Protein 6QO9 (pdb70)

Solvent-accessible surface area: 21757 Å² total; per-residue (Å²): 32,104,7,1,18,22,41,135,134,63,19,133,29,0,47,118,24,5,107,82,6,27,78,7,44,4,11,19,110,110,27,76,3,65,83,3,107,108,34,17,106,144,14,47,144,80,44,36,60,1,0,24,68,0,0,0,3,3,0,0,6,0,4,23,0,1,2,17,1,2,5,0,2,4,20,27,18,145,28,13,3,0,16,0,0,0,8,3,0,4,1,5,0,4,3,0,0,16,0,0,9,48,0,0,96,34,8,14,74,104,117,65,3,39,110,18,14,96,51,0,55,108,8,99,34,2,75,120,2,1,28,22,0,2,61,44,0,103,140,0,13,71,85,147,39,72,104,63,12,15,6,5,0,0,0,0,1,0,0,1,0,8,0,2,0,12,1,3,0,0,2,0,0,34,2,18,12,73,45,68,0,64,6,0,0,94,0,0,38,35,0,17,105,4,0,40,29,2,0,58,0,1,0,47,7,0,74,83,20,40,81,112,15,63,73,124,34,41,118,74,0,76,129,66,1,48,94,2,0,79,82,0,42,126,7,0,39,44,5,0,89,70,2,0,77,72,34,63,18,29,88,41,0,14,66,9,0,38,82,5,0,12,93,0,0,126,29,6,53,42,137,57,104,25,137,130,52,157,30,20,103,58,0,82,64,8,63,205,31,101,7,2,19,22,41,138,131,65,26,135,37,0,45,121,25,5,109,79,6,26,79,9,44,4,10,18,107,112,28,76,2,79,91,4,105,103,25,10,90,108,16,49,156,88,51,37,54,2,0,22,70,1,0,0,3,3,0,0,6,0,4,23,0,1,2,17,0,2,5,0,2,6,18,26,14,143,20,12,4,0,19,0,0,0,8,4,0,3,1,4,0,3,2,0,0,15,0,0,8,49,0,1,97,35,8,14,74,120,136,80,3,54,101,18,16,74,39,0,52,94,8,98,33,1,76,121,2,1,28,25,0,2,60,35,0,106,145,0,14,72,100,147,30,74,98,55,29,14,5,8,0,0,0,0,2,0,0,1,0,8,0,2,0,13,1,4,0,0,3,0,0,32,5,17,11,84,47,58,0,62,8,0,1,96,0,0,37,34,0,17,106,4,0,40,28,2,0,59,0,0,0,50,4,0,76,84,12,44,76,88,16,58,70,134,37,42,132,82,1,90,138,51,1,52,96,2,0,83,85,0,40,129,8,0,38,45,5,0,88,78,2,0,76,73,34,66,16,29,100,45,0,12,64,12,0,35,87,4,0,13,91,0,0,130,26,5,50,52,117,62,81,24,147,136,56,148,32,22,101,51,0,79,65,6,62,212

Radius of gyration: 24.81 Å; Cα contacts (8 Å, |Δi|>4): 841; chains: 2; bounding box: 60×46×74 Å

InterPro domains:
  IPR000358 Ribonucleotide reductase small subunit family [PF00268] (4-281)
  IPR000358 Ribonucleotide reductase small subunit family [PIRSF000355] (3-315)
  IPR000358 Ribonucleotide reductase small subunit family [PTHR23409] (14-312)
  IPR009078 Ferritin-like superfamily [SSF47240] (2-318)
  IPR012348 Ribonucleotide reductase-like [G3DSA:1.10.620.20] (1-290)
  IPR026494 Ribonucleoside-diphosphate reductase subunit beta [TIGR04171] (1-320)
  IPR030475 Ribonucleotide reductase small subunit, acitve site [PS00368] (92-108)
  IPR033909 Ribonucleotide reductase small subunit [cd01049] (4-290)

Organism: Bacillus anthracis (NCBI:txid1392)

Secondary structure (DSSP, 8-state):
-PPP-TTS-SSSSHHHHHHHHHHT---GGGS--GGGHHHHTTS-HHHHHHHHHHHHHHHHHHHHIIIIIHHHHHHT-S-HHHHHHHHHHHHHHHHHHHHHHHHHHHHS-HHHHHHHHHHHHH-HHHHHHHHHHHHHHHTT-SS---HHHHHHHHHHHHHIIIIITHHHHHHHHHHHTTTSSHHHHHHHHHHHHHHHHHHHHHHHHHHHHHHHS-HHHHHHHHHHHHHHHHHHHHHHHHHHHHHHGGGT-HHHHHHHHHHHHHHHHHHTT----S---PP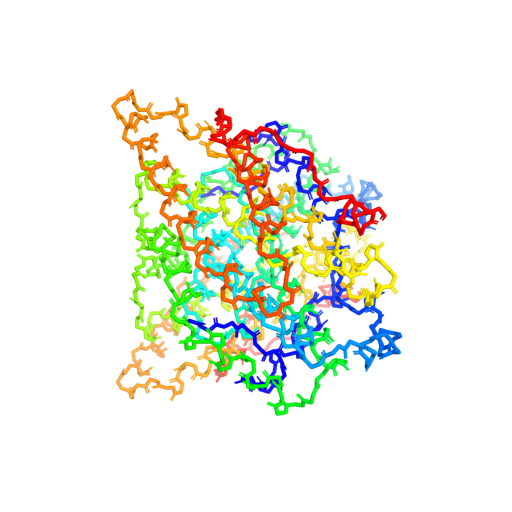PHHHHHHH-/-PPP-TTS-SSSSHHHHHHHHHHT---GGGS--GGGHHHHTTS-HHHHHHHHHHHHHHHHHHHHIIIIIHHHHHHH-S-HHHHHHHHHHHHHHHHHHHHHHHHHHHHS-HHHHHHHHHHHHH-HHHHHHHHHHHHHHHTT-SSS--HHHHHHHHHHHHHIIIIITHHHHHHHHHHHTTTSSHHHHHHHHHHHHHHHHHHHHHHHHHHHHHHHS-HHHHHHHHHHHHHHHHHHHHHHHHHHHHHHGGGT-HHHHHHHHHHHHHHHHHHTT----S---PPPHHHHHHH-

Sequence (576 aa):
MRAVNWNKKEDDFSLMFWKQNNIAQFWTEEEIAVVSSDKNTWVQLSKEEQIAYKRVLGGLTLLDTKQGGEGMPLVLVVHLENLQAKKSVLAFMGAMEEVHAKSYYSHIFTTLATEEEIDEIFDWVDTHPLLEKKAGIITSSYYRRLLKPEVTKKELYMAMVASVFLESYLFYSGFFYPLYLAGQGKLTASGEIIINLIIRDESSIHGVFVGILAQQIFAELSAEDQQQEVQKETQELLMELYEIEMAYTEEIYTTSIGLVEDVNRFVRYNANKGLMNLGLEPKFEEEEINPIVLNGLRMRAVNWNKKEDDFSLMFWKQNNIAQFWTEEEIAVVSSDKNTWVQLSKEEQIAYKRVLGGLTLLDTKQGGEGMPLVLVHLENLQAKSVLAFMGAMEEVHAKSYYSHIFTTLATEEEIDEIFDWVDTHPLLEKKKAGIITSSYYRRRLLKPEVTKKELYMAMVASVFLESYLFYSGFFYPLYLAGQGKLTASGEIIINLIIRDESSIHGVFVGILAQQIFAELSAEDQQEVQKKETQELLMELYEIEMAYTEEIYTTSIGLVEDVVNRFVRYNANKGLMNLGLEPKFEEEEINPIVLNGLR

CATH classification: 1.10.620.20

Structure (mmCIF, N/CA/C/O backbone):
data_6QO9
#
_entry.id   6QO9
#
_cell.length_a   57.529
_cell.length_b   61.231
_cell.length_c   95.836
_cell.angle_alpha   90.000
_cell.angle_beta   106.478
_cell.angle_gamma   90.000
#
_symmetry.space_group_name_H-M   'P 1 21 1'
#
loop_
_entity.id
_entity.type
_entity.pdbx_description
1 polymer 'Ribonucleoside-diphosphate reductase subunit beta'
2 non-polymer 'SULFATE ION'
3 non-polymer 2-[BIS-(2-HYDROXY-ETHYL)-AMINO]-2-HYDROXYMETHYL-PROPANE-1,3-DIOL
4 non-polymer 'MANGANESE (II) ION'
5 water water
#
loop_
_atom_site.group_PDB
_atom_site.id
_atom_site.type_symbol
_atom_site.label_atom_id
_atom_site.label_alt_id
_atom_site.label_comp_id
_atom_site.label_asym_id
_atom_site.label_entity_id
_atom_site.label_seq_id
_atom_site.pdbx_PDB_ins_code
_atom_site.Cartn_x
_atom_site.Cartn_y
_atom_site.Cartn_z
_atom_site.occupancy
_atom_site.B_iso_or_equiv
_atom_site.auth_seq_id
_atom_site.auth_comp_id
_atom_site.auth_asym_id
_atom_site.auth_atom_id
_atom_site.pdbx_PDB_model_num
ATOM 1 N N . MET A 1 1 ? 40.15500 -12.45800 134.80000 1.000 15.44922 1 MET A N 1
ATOM 2 C CA . MET A 1 1 ? 40.33700 -12.04900 133.38300 1.000 14.13854 1 MET A CA 1
ATOM 3 C C . MET A 1 1 ? 40.77200 -10.59300 133.37100 1.000 12.51729 1 MET A C 1
ATOM 4 O O . MET A 1 1 ? 40.26400 -9.78500 134.15200 1.000 13.49899 1 MET A O 1
ATOM 20 N N . ARG A 1 2 ? 41.74300 -10.26700 132.52000 1.000 13.20421 2 ARG A N 1
ATOM 21 C CA . ARG A 1 2 ? 42.39900 -8.96600 132.55900 1.000 13.65427 2 ARG A CA 1
ATOM 22 C C . ARG A 1 2 ? 41.65800 -7.91200 131.75200 1.000 12.60414 2 ARG A C 1
ATOM 23 O O . ARG A 1 2 ? 41.21000 -8.16700 130.63100 1.000 13.16210 2 ARG A O 1
ATOM 44 N N . ALA A 1 3 ? 41.57400 -6.71300 132.31400 1.000 11.79089 3 ALA A N 1
ATOM 45 C CA . ALA A 1 3 ? 41.15700 -5.50200 131.62000 1.000 10.76971 3 ALA A CA 1
ATOM 46 C C . ALA A 1 3 ? 42.38500 -4.70900 131.18400 1.000 11.26714 3 ALA A C 1
ATOM 47 O O . ALA A 1 3 ? 43.42300 -4.74500 131.84200 1.000 12.62520 3 ALA A O 1
ATOM 54 N N . VAL A 1 4 ? 42.26000 -3.96600 130.08200 1.000 9.98278 4 VAL A N 1
ATOM 55 C CA . VAL A 1 4 ? 43.38500 -3.15000 129.63000 1.000 9.94593 4 VAL A CA 1
ATOM 56 C C . VAL A 1 4 ? 43.62500 -2.03000 130.63500 1.000 9.89856 4 VAL A C 1
ATOM 57 O O . VAL A 1 4 ? 42.68900 -1.33700 131.06100 1.000 10.33282 4 VAL A O 1
ATOM 70 N N . ASN A 1 5 ? 44.90400 -1.83200 130.99800 1.000 11.64613 5 ASN A N 1
ATOM 71 C CA . ASN A 1 5 ? 45.31600 -0.90400 132.04700 1.000 12.59362 5 ASN A CA 1
ATOM 72 C C . ASN A 1 5 ? 46.42300 -0.03600 131.47100 1.000 11.62508 5 ASN A C 1
ATOM 73 O O . ASN A 1 5 ? 47.59100 -0.43100 131.47700 1.000 12.77785 5 ASN A O 1
ATOM 84 N N . TRP A 1 6 ? 46.07600 1.15400 131.01000 1.000 12.17778 6 TRP A N 1
ATOM 85 C CA . TRP A 1 6 ? 47.07000 1.99700 130.36200 1.000 13.21474 6 TRP A CA 1
ATOM 86 C C . TRP A 1 6 ? 48.02700 2.64800 131.36100 1.000 15.10971 6 TRP A C 1
ATOM 87 O O . TRP A 1 6 ? 49.03200 3.23800 130.96500 1.000 17.25207 6 TRP A O 1
ATOM 108 N N . ASN A 1 7 ? 47.75400 2.52500 132.66000 1.000 15.82032 7 ASN A N 1
ATOM 109 C CA . ASN A 1 7 ? 48.66800 2.99600 133.70200 1.000 16.73885 7 ASN A CA 1
ATOM 110 C C . ASN A 1 7 ? 49.90700 2.12700 133.85000 1.000 18.89437 7 ASN A C 1
ATOM 111 O O . ASN A 1 7 ? 50.85200 2.54100 134.53900 1.000 19.22862 7 ASN A O 1
ATOM 122 N N . LYS A 1 8 ? 49.92700 0.94100 133.25300 1.000 18.47064 8 LYS A N 1
ATOM 123 C CA . LYS A 1 8 ? 51.06500 0.02900 133.34300 1.000 19.41285 8 LYS A CA 1
ATOM 124 C C . LYS A 1 8 ? 51.39400 -0.39000 131.92000 1.000 17.99163 8 LYS A C 1
ATOM 125 O O . LYS A 1 8 ? 50.64800 -1.15600 131.29900 1.000 17.06257 8 LYS A O 1
ATOM 144 N N . LYS A 1 9 ? 52.46200 0.17300 131.37900 1.000 19.15756 9 LYS A N 1
ATOM 145 C CA . LYS A 1 9 ? 52.75500 -0.07000 129.96700 1.000 19.41549 9 LYS A CA 1
ATOM 146 C C . LYS A 1 9 ? 53.04800 -1.54500 129.71200 1.000 17.19943 9 LYS A C 1
ATOM 147 O O . LYS A 1 9 ? 53.78600 -2.18200 130.46000 1.000 18.66013 9 LYS A O 1
ATOM 166 N N . GLU A 1 10 ? 52.49700 -2.09000 128.61700 1.000 15.45975 10 GLU A N 1
ATOM 167 C CA . GLU A 1 10 ? 52.79400 -3.46500 128.20000 1.000 15.77821 10 GLU A CA 1
ATOM 168 C C . GLU A 1 10 ? 53.93500 -3.54300 127.20800 1.000 16.33617 10 GLU A C 1
ATOM 169 O O . GLU A 1 10 ? 54.44400 -4.64200 126.97700 1.000 19.36285 10 GLU A O 1
ATOM 181 N N . ASP A 1 11 ? 54.34600 -2.40800 126.65300 1.000 15.74662 11 ASP A N 1
ATOM 182 C CA . ASP A 1 11 ? 55.45200 -2.29900 125.70000 1.000 16.78096 11 ASP A CA 1
ATOM 183 C C . ASP A 1 11 ? 55.78900 -0.81400 125.59400 1.000 19.01807 11 ASP A C 1
ATOM 184 O O . ASP A 1 11 ? 55.09800 0.03300 126.16800 1.000 21.03673 11 ASP A O 1
ATOM 193 N N . ASP A 1 12 ? 56.82700 -0.49000 124.81900 1.000 19.95502 12 ASP A N 1
ATOM 194 C CA . ASP A 1 12 ? 57.29700 0.88800 124.72400 1.000 20.89461 12 ASP A CA 1
ATOM 195 C C . ASP A 1 12 ? 56.76200 1.66600 123.51800 1.000 20.33665 12 ASP A C 1
ATOM 196 O O . ASP A 1 12 ? 57.23900 2.77800 123.25900 1.000 24.01341 12 ASP A O 1
ATOM 205 N N . PHE A 1 13 ? 55.82000 1.12600 122.76400 1.000 18.04164 13 PHE A N 1
ATOM 206 C CA . PHE A 1 13 ? 55.40000 1.78400 121.53100 1.000 17.67054 13 PHE A CA 1
ATOM 207 C C . PHE A 1 13 ? 53.89300 1.87000 121.33000 1.000 14.47542 13 PHE A C 1
ATOM 208 O O . PHE A 1 13 ? 53.44900 2.75000 120.57800 1.000 14.94653 13 PHE A O 1
ATOM 225 N N . SER A 1 14 ? 53.07800 1.02800 121.99100 1.000 14.54911 14 SER A N 1
ATOM 226 C CA . SER A 1 14 ? 51.64900 1.03100 121.68500 1.000 14.35962 14 SER A CA 1
ATOM 227 C C . SER A 1 14 ? 51.00900 2.37700 121.97400 1.000 12.07250 14 SER A C 1
ATOM 228 O O . SER A 1 14 ? 50.10800 2.80800 121.24900 1.000 13.35423 14 SER A O 1
ATOM 236 N N . LEU A 1 15 ? 51.41300 3.04600 123.04900 1.000 12.07513 15 LEU A N 1
ATOM 237 C CA . LEU A 1 15 ? 50.79800 4.33200 123.34600 1.000 13.05420 15 LEU A CA 1
ATOM 238 C C . LEU A 1 15 ? 51.07600 5.34400 122.23900 1.000 12.93313 15 LEU A C 1
ATOM 239 O O . LEU A 1 15 ? 50.16900 6.08900 121.82100 1.000 13.70164 15 LEU A O 1
ATOM 255 N N . MET A 1 16 ? 52.30800 5.37500 121.72300 1.000 13.84640 16 MET A N 1
ATOM 256 C CA . MET A 1 16 ? 52.59200 6.34200 120.67100 1.000 16.14667 16 MET A CA 1
ATOM 257 C C . MET A 1 16 ? 51.80300 6.03300 119.40600 1.000 14.80177 16 MET A C 1
ATOM 258 O O . MET A 1 16 ? 51.31400 6.95400 118.74200 1.000 15.69662 16 MET A O 1
ATOM 272 N N . PHE A 1 17 ? 51.65500 4.75200 119.06100 1.000 14.04379 17 PHE A N 1
ATOM 273 C CA . PHE A 1 17 ? 50.86100 4.40100 117.87800 1.000 13.17000 17 PHE A CA 1
ATOM 274 C C . PHE A 1 17 ? 49.37000 4.64900 118.10200 1.000 12.70679 17 PHE A C 1
ATOM 275 O O . PHE A 1 17 ? 48.67300 5.10700 117.19300 1.000 13.65953 17 PHE A O 1
ATOM 292 N N . TRP A 1 18 ? 48.86400 4.37900 119.30800 1.000 10.90394 18 TRP A N 1
ATOM 293 C CA . TRP A 1 18 ? 47.48000 4.70300 119.62700 1.000 10.83288 18 TRP A CA 1
ATOM 294 C C . TRP A 1 18 ? 47.23100 6.18700 119.40000 1.000 11.59350 18 TRP A C 1
ATOM 295 O O . TRP A 1 18 ? 46.28600 6.57200 118.71300 1.000 13.38845 18 TRP A O 1
ATOM 316 N N . LYS A 1 19 ? 48.09600 7.04200 119.95300 1.000 12.40412 19 LYS A N 1
ATOM 317 C CA . LYS A 1 19 ? 47.89500 8.47200 119.80300 1.000 14.40962 19 LYS A CA 1
ATOM 318 C C . LYS A 1 19 ? 47.99600 8.90200 118.34900 1.000 14.87284 19 LYS A C 1
ATOM 319 O O . LYS A 1 19 ? 47.25400 9.78200 117.91400 1.000 15.80979 19 LYS A O 1
ATOM 338 N N . GLN A 1 20 ? 48.92800 8.31000 117.59100 1.000 14.98864 20 GLN A N 1
ATOM 339 C CA . GLN A 1 20 ? 49.12000 8.73200 116.20800 1.000 15.72031 20 GLN A CA 1
ATOM 340 C C . GLN A 1 20 ? 47.95200 8.30400 115.33000 1.000 15.92296 20 GLN A C 1
ATOM 341 O O . GLN A 1 20 ? 47.54500 9.05600 114.44300 1.000 16.81781 20 GLN A O 1
ATOM 355 N N A ASN A 1 21 ? 47.40900 7.09100 115.54900 0.620 15.05970 21 ASN A N 1
ATOM 356 N N B ASN A 1 21 ? 47.37700 7.13000 115.57400 0.380 15.94928 21 ASN A N 1
ATOM 357 C CA A ASN A 1 21 ? 46.19800 6.67800 114.83500 0.620 16.09140 21 ASN A CA 1
ATOM 358 C CA B ASN A 1 21 ? 46.25700 6.71400 114.74000 0.380 16.92308 21 ASN A CA 1
ATOM 359 C C A ASN A 1 21 ? 45.17600 7.77400 114.93600 0.620 15.54134 21 ASN A C 1
ATOM 360 C C B ASN A 1 21 ? 45.03100 7.59900 114.97500 0.380 16.38354 21 ASN A C 1
ATOM 361 O O A ASN A 1 21 ? 44.61100 8.22800 113.93200 0.620 15.68346 21 ASN A O 1
ATOM 362 O O B ASN A 1 21 ? 44.24400 7.82700 114.04500 0.380 16.23616 21 ASN A O 1
ATOM 383 N N . ILE A 1 22 ? 44.87800 8.14700 116.18400 1.000 17.37314 22 ILE A N 1
ATOM 384 C CA . ILE A 1 22 ? 43.82000 9.10600 116.44800 1.000 19.18914 22 ILE A CA 1
ATOM 385 C C . ILE A 1 22 ? 44.16800 10.46500 115.89300 1.000 19.76553 22 ILE A C 1
ATOM 386 O O . ILE A 1 22 ? 43.32600 11.14200 115.29900 1.000 21.80788 22 ILE A O 1
ATOM 403 N N . ALA A 1 23 ? 45.40600 10.89300 116.06700 1.000 18.36799 23 ALA A N 1
ATOM 404 C CA . ALA A 1 23 ? 45.78200 12.17500 115.49400 1.000 20.26032 23 ALA A CA 1
ATOM 405 C C . ALA A 1 23 ? 45.53700 12.22000 113.99400 1.000 20.32349 23 ALA A C 1
ATOM 406 O O . ALA A 1 23 ? 45.24300 13.29400 113.45300 1.000 23.41860 23 ALA A O 1
ATOM 413 N N . GLN A 1 24 ? 45.68400 11.08400 113.29900 1.000 19.85238 24 GLN A N 1
ATOM 414 C CA . GLN A 1 24 ? 45.50300 10.98800 111.85500 1.000 19.43654 24 GLN A CA 1
ATOM 415 C C . GLN A 1 24 ? 44.05900 10.73800 111.44100 1.000 19.02860 24 GLN A C 1
ATOM 416 O O . GLN A 1 24 ? 43.81400 10.56800 110.24200 1.000 20.01029 24 GLN A O 1
ATOM 430 N N . PHE A 1 25 ? 43.11100 10.66800 112.39300 1.000 17.43367 25 PHE A N 1
ATOM 431 C CA . PHE A 1 25 ? 41.73700 10.30300 112.07100 1.000 17.12047 25 PHE A CA 1
ATOM 432 C C . PHE A 1 25 ? 41.15400 11.25800 111.03900 1.000 16.71516 25 PHE A C 1
ATOM 433 O O . PHE A 1 25 ? 41.38100 12.47000 111.08200 1.000 19.58919 25 PHE A O 1
ATOM 450 N N . TRP A 1 26 ? 40.40600 10.68700 110.10200 1.000 15.47554 26 TRP A N 1
ATOM 451 C CA . TRP A 1 26 ? 39.71700 11.40700 109.04500 1.000 14.22539 26 TRP A CA 1
ATOM 452 C C . TRP A 1 26 ? 38.57000 10.52900 108.54800 1.000 16.19405 26 TRP A C 1
ATOM 453 O O . TRP A 1 26 ? 38.52800 9.32500 108.80900 1.000 16.07561 26 TRP A O 1
ATOM 474 N N . THR A 1 27 ? 37.67600 11.13600 107.76900 1.000 19.46286 27 THR A N 1
ATOM 475 C CA . THR A 1 27 ? 36.62200 10.40500 107.06800 1.000 22.27636 27 THR A CA 1
ATOM 476 C C . THR A 1 27 ? 36.39200 11.08500 105.72100 1.000 21.99474 27 THR A C 1
ATOM 477 O O . THR A 1 27 ? 36.81600 12.21900 105.51300 1.000 22.06317 27 THR A O 1
ATOM 488 N N . GLU A 1 28 ? 35.68400 10.39600 104.81100 1.000 23.71074 28 GLU A N 1
ATOM 489 C CA . GLU A 1 28 ? 35.58500 10.88500 103.42400 1.000 24.70033 28 GLU A CA 1
ATOM 490 C C . GLU A 1 28 ? 34.82100 12.19300 103.27600 1.000 28.76661 28 GLU A C 1
ATOM 491 O O . GLU A 1 28 ? 35.01700 12.89500 102.27800 1.000 27.85334 28 GLU A O 1
ATOM 503 N N . GLU A 1 29 ? 33.92700 12.52700 104.20100 1.000 31.93014 29 GLU A N 1
ATOM 504 C CA . GLU A 1 29 ? 33.18900 13.77700 104.05100 1.000 35.47004 29 GLU A CA 1
ATOM 505 C C . GLU A 1 29 ? 34.10300 14.99200 104.09400 1.000 34.41992 29 GLU A C 1
ATOM 506 O O . GLU A 1 29 ? 33.67800 16.08900 103.70200 1.000 34.83049 29 GLU A O 1
ATOM 518 N N . GLU A 1 30 ? 35.35100 14.81300 104.51700 1.000 32.18807 30 GLU A N 1
ATOM 519 C CA . GLU A 1 30 ? 36.28000 15.92300 104.64000 1.000 31.15900 30 GLU A CA 1
ATOM 520 C C . GLU A 1 30 ? 36.85200 16.37100 103.30000 1.000 30.10624 30 GLU A C 1
ATOM 521 O O . GLU A 1 30 ? 37.29300 17.52100 103.18900 1.000 31.84329 30 GLU A O 1
ATOM 533 N N . ILE A 1 31 ? 36.84200 15.52000 102.27400 1.000 27.60857 31 ILE A N 1
ATOM 534 C CA . ILE A 1 31 ? 37.42200 15.86200 100.97400 1.000 25.96627 31 ILE A CA 1
ATOM 535 C C . ILE A 1 31 ? 36.37700 15.64000 99.89000 1.000 23.58704 31 ILE A C 1
ATOM 536 O O . ILE A 1 31 ? 36.10400 14.49900 99.50300 1.000 24.46872 31 ILE A O 1
ATOM 552 N N . ALA A 1 32 ? 35.80800 16.72500 99.38000 1.000 23.42386 32 ALA A N 1
ATOM 553 C CA . ALA A 1 32 ? 34.94000 16.63400 98.22000 1.000 24.05025 32 ALA A CA 1
ATOM 554 C C . ALA A 1 32 ? 35.76900 16.38000 96.98000 1.000 23.02645 32 ALA A C 1
ATOM 555 O O . ALA A 1 32 ? 36.85100 16.95200 96.79900 1.000 24.36608 32 ALA A O 1
ATOM 562 N N A VAL A 1 33 ? 35.22100 15.54400 96.10700 0.390 21.72892 33 VAL A N 1
ATOM 563 N N B VAL A 1 33 ? 35.26100 15.53100 96.09300 0.610 21.39204 33 VAL A N 1
ATOM 564 C CA A VAL A 1 33 ? 35.91800 15.07900 94.91500 0.390 21.13411 33 VAL A CA 1
ATOM 565 C CA B VAL A 1 33 ? 36.03100 15.19700 94.90200 0.610 20.68932 33 VAL A CA 1
ATOM 566 C C A VAL A 1 33 ? 35.39900 15.72200 93.63700 0.390 20.64458 33 VAL A C 1
ATOM 567 C C B VAL A 1 33 ? 35.35400 15.63700 93.60400 0.610 19.84712 33 VAL A C 1
ATOM 568 O O A VAL A 1 33 ? 36.08400 15.64500 92.60200 0.390 20.54720 33 VAL A O 1
ATOM 569 O O B VAL A 1 33 ? 35.85100 15.31900 92.52400 0.610 19.61025 33 VAL A O 1
ATOM 594 N N . SER A 1 34 ? 34.23600 16.37400 93.67900 1.000 22.15266 34 SER A N 1
ATOM 595 C CA . SER A 1 34 ? 33.55900 16.81900 92.45700 1.000 24.04236 34 SER A CA 1
ATOM 596 C C . SER A 1 34 ? 34.47700 17.61500 91.53100 1.000 23.49492 34 SER A C 1
ATOM 597 O O . SER A 1 34 ? 34.33000 17.54300 90.30600 1.000 25.64781 34 SER A O 1
ATOM 606 N N . SER A 1 35 ? 35.43400 18.36600 92.08100 1.000 23.30543 35 SER A N 1
ATOM 607 C CA . SER A 1 35 ? 36.32300 19.16700 91.23800 1.000 22.63166 35 SER A CA 1
ATOM 608 C C . SER A 1 35 ? 37.27200 18.31900 90.40300 1.000 21.42362 35 SER A C 1
ATOM 609 O O . SER A 1 35 ? 37.87000 18.85500 89.47200 1.000 23.84496 35 SER A O 1
ATOM 617 N N . ASP A 1 36 ? 37.41300 17.02800 90.69600 1.000 18.61802 36 ASP A N 1
ATOM 618 C CA . ASP A 1 36 ? 38.20600 16.15700 89.83600 1.000 17.23628 36 ASP A CA 1
ATOM 619 C C . ASP A 1 36 ? 37.53800 15.87600 88.50000 1.000 17.27839 36 ASP A C 1
ATOM 620 O O . ASP A 1 36 ? 38.20800 15.34200 87.61100 1.000 16.54146 36 ASP A O 1
ATOM 629 N N . LYS A 1 37 ? 36.25000 16.18400 88.33600 1.000 18.02848 37 LYS A N 1
ATOM 630 C CA . LYS A 1 37 ? 35.56700 15.81700 87.09400 1.000 18.34430 37 LYS A CA 1
ATOM 631 C C . LYS A 1 37 ? 36.21000 16.47500 85.87600 1.000 18.02321 37 LYS A C 1
ATOM 632 O O . LYS A 1 37 ? 36.29200 15.86300 84.80500 1.000 18.93648 37 LYS A O 1
ATOM 651 N N . ASN A 1 38 ? 36.69300 17.70700 86.03100 1.000 20.26296 38 ASN A N 1
ATOM 652 C CA . ASN A 1 38 ? 37.27800 18.44700 84.91800 1.000 21.91579 38 ASN A CA 1
ATOM 653 C C . ASN A 1 38 ? 38.47000 17.71500 84.32000 1.000 19.48918 38 ASN A C 1
ATOM 654 O O . ASN A 1 38 ? 38.61700 17.66900 83.09700 1.000 21.02357 38 ASN A O 1
ATOM 665 N N . THR A 1 39 ? 39.32400 17.11200 85.15100 1.000 16.45987 39 THR A N 1
ATOM 666 C CA . THR A 1 39 ? 40.46500 16.35600 84.63800 1.000 15.56239 39 THR A CA 1
ATOM 667 C C . THR A 1 39 ? 40.10600 14.90400 84.33600 1.000 14.79914 39 THR A C 1
ATOM 668 O O . THR A 1 39 ? 40.68700 14.29100 83.43000 1.000 15.70978 39 THR A O 1
ATOM 679 N N . TRP A 1 40 ? 39.13600 14.33500 85.05100 1.000 15.01233 40 TRP A N 1
ATOM 680 C CA . TRP A 1 40 ? 38.67500 12.98400 84.72700 1.000 14.59649 40 TRP A CA 1
ATOM 681 C C . TRP A 1 40 ? 38.25800 12.85100 83.26900 1.000 13.67796 40 TRP A C 1
ATOM 682 O O . TRP A 1 40 ? 38.60600 11.87300 82.59600 1.000 14.19381 40 TRP A O 1
ATOM 703 N N . VAL A 1 41 ? 37.43700 13.78700 82.79100 1.000 15.20972 41 VAL A N 1
ATOM 704 C CA . VAL A 1 41 ? 36.89700 13.66400 81.44600 1.000 15.99402 41 VAL A CA 1
ATOM 705 C C . VAL A 1 41 ? 37.97100 13.86700 80.39000 1.000 15.04391 41 VAL A C 1
ATOM 706 O O . VAL A 1 41 ? 37.75700 13.49400 79.22500 1.000 17.74160 41 VAL A O 1
ATOM 719 N N . GLN A 1 42 ? 39.11200 14.44800 80.76500 1.000 15.57029 42 GLN A N 1
ATOM 720 C CA . GLN A 1 42 ? 40.22300 14.63500 79.84500 1.000 16.23879 42 GLN A CA 1
ATOM 721 C C . GLN A 1 42 ? 41.08900 13.39400 79.71700 1.000 16.10193 42 GLN A C 1
ATOM 722 O O . GLN A 1 42 ? 41.89400 13.30900 78.78300 1.000 16.70463 42 GLN A O 1
ATOM 736 N N . LEU A 1 43 ? 40.94700 12.42900 80.61800 1.000 14.29382 43 LEU A N 1
ATOM 737 C CA . LEU A 1 43 ? 41.65200 11.16700 80.48100 1.000 13.73849 43 LEU A CA 1
ATOM 738 C C . LEU A 1 43 ? 41.11500 10.39400 79.28700 1.000 15.36500 43 LEU A C 1
ATOM 739 O O . LEU A 1 43 ? 39.94400 10.50600 78.92200 1.000 16.24405 43 LEU A O 1
ATOM 755 N N . SER A 1 44 ? 41.97300 9.56700 78.70000 1.000 14.37804 44 SER A N 1
ATOM 756 C CA . SER A 1 44 ? 41.48500 8.67800 77.67100 1.000 14.57017 44 SER A CA 1
ATOM 757 C C . SER A 1 44 ? 40.61100 7.59800 78.29700 1.000 12.17514 44 SER A C 1
ATOM 758 O O . SER A 1 44 ? 40.63300 7.32000 79.51200 1.000 13.83587 44 SER A O 1
ATOM 766 N N . LYS A 1 45 ? 39.89500 6.89900 77.43200 1.000 14.53859 45 LYS A N 1
ATOM 767 C CA . LYS A 1 45 ? 39.11900 5.75700 77.88400 1.000 15.23077 45 LYS A CA 1
ATOM 768 C C . LYS A 1 45 ? 40.00800 4.72500 78.58600 1.000 14.77282 45 LYS A C 1
ATOM 769 O O . LYS A 1 45 ? 39.63000 4.16300 79.62800 1.000 14.93074 45 LYS A O 1
ATOM 788 N N . GLU A 1 46 ? 41.18300 4.45900 78.02300 1.000 13.72270 46 GLU A N 1
ATOM 789 C CA . GLU A 1 46 ? 42.10100 3.48300 78.61500 1.000 13.15684 46 GLU A CA 1
ATOM 790 C C . GLU A 1 46 ? 42.60500 3.92400 79.99100 1.000 12.29621 46 GLU A C 1
ATOM 791 O O . GLU A 1 46 ? 42.75200 3.09600 80.90500 1.000 12.03829 46 GLU A O 1
ATOM 803 N N . GLU A 1 47 ? 42.92700 5.20700 80.13800 1.000 11.70667 47 GLU A N 1
ATOM 804 C CA . GLU A 1 47 ? 43.33600 5.74000 81.43200 1.000 12.74363 47 GLU A CA 1
ATOM 805 C C . GLU A 1 47 ? 42.23200 5.61800 82.47000 1.000 12.00670 47 GLU A C 1
ATOM 806 O O . GLU A 1 47 ? 42.48500 5.22000 83.61700 1.000 11.90406 47 GLU A O 1
ATOM 818 N N . GLN A 1 48 ? 40.99000 5.91100 82.07800 1.000 12.96998 48 GLN A N 1
ATOM 819 C CA . GLN A 1 48 ? 39.87500 5.84300 83.02000 1.000 13.19895 48 GLN A CA 1
ATOM 820 C C . GLN A 1 48 ? 39.64900 4.41700 83.49400 1.000 13.47004 48 GLN A C 1
ATOM 821 O O . GLN A 1 48 ? 39.39500 4.17300 84.68900 1.000 13.04104 48 GLN A O 1
ATOM 835 N N . ILE A 1 49 ? 39.73900 3.46000 82.57400 1.000 13.01735 49 ILE A N 1
ATOM 836 C CA . ILE A 1 49 ? 39.53000 2.06100 82.94000 1.000 12.62783 49 ILE A CA 1
ATOM 837 C C . ILE A 1 49 ? 40.59400 1.58900 83.91300 1.000 12.90418 49 ILE A C 1
ATOM 838 O O . ILE A 1 49 ? 40.29200 0.91500 84.91000 1.000 13.13579 49 ILE A O 1
ATOM 854 N N . ALA A 1 50 ? 41.84300 1.94500 83.65800 1.000 12.55414 50 ALA A N 1
ATOM 855 C CA . ALA A 1 50 ? 42.92300 1.55900 84.56400 1.000 11.77246 50 ALA A CA 1
ATOM 856 C C . ALA A 1 50 ? 42.68100 2.12600 85.95100 1.000 11.23819 50 ALA A C 1
ATOM 857 O O . ALA A 1 50 ? 42.86900 1.42700 86.94500 1.000 11.71719 50 ALA A O 1
ATOM 864 N N . TYR A 1 51 ? 42.26400 3.39000 86.03000 1.000 11.17239 51 TYR A N 1
ATOM 865 C CA . TYR A 1 51 ? 42.03100 4.03100 87.32300 1.000 10.88025 51 TYR A CA 1
ATOM 866 C C . TYR A 1 51 ? 40.93500 3.32500 88.10900 1.000 10.91183 51 TYR A C 1
ATOM 867 O O . TYR A 1 51 ? 41.08500 3.05000 89.30300 1.000 12.27779 51 TYR A O 1
ATOM 885 N N . LYS A 1 52 ? 39.81600 3.04900 87.45400 1.000 11.90406 52 LYS A N 1
ATOM 886 C CA . LYS A 1 52 ? 38.72000 2.37200 88.12500 1.000 11.39084 52 LYS A CA 1
ATOM 887 C C . LYS A 1 52 ? 39.12400 0.97700 88.56700 1.000 12.82785 52 LYS A C 1
ATOM 888 O O . LYS A 1 52 ? 38.78100 0.54200 89.67100 1.000 12.25410 52 LYS A O 1
ATOM 907 N N . ARG A 1 53 ? 39.85400 0.25400 87.72700 1.000 12.45149 53 ARG A N 1
ATOM 908 C CA . ARG A 1 53 ? 40.27600 -1.08800 88.10800 1.000 13.50688 53 ARG A CA 1
ATOM 909 C C . ARG A 1 53 ? 41.19900 -1.06800 89.31600 1.000 11.11975 53 ARG A C 1
ATOM 910 O O . ARG A 1 53 ? 41.02200 -1.87600 90.23800 1.000 12.21725 53 ARG A O 1
ATOM 931 N N . VAL A 1 54 ? 42.20400 -0.17700 89.33700 1.000 12.30411 54 VAL A N 1
ATOM 932 C CA . VAL A 1 54 ? 43.09400 -0.18700 90.50000 1.000 12.20673 54 VAL A CA 1
ATOM 933 C C . VAL A 1 54 ? 42.35900 0.22100 91.76500 1.000 11.91985 54 VAL A C 1
ATOM 934 O O . VAL A 1 54 ? 42.63100 -0.32900 92.83200 1.000 11.81721 54 VAL A O 1
ATOM 947 N N . LEU A 1 55 ? 41.41600 1.16200 91.67600 1.000 11.76983 55 LEU A N 1
ATOM 948 C CA . LEU A 1 55 ? 40.59900 1.49700 92.85000 1.000 13.20158 55 LEU A CA 1
ATOM 949 C C . LEU A 1 55 ? 39.81800 0.29100 93.33100 1.000 11.84879 55 LEU A C 1
ATOM 950 O O . LEU A 1 55 ? 39.64800 0.08200 94.54100 1.000 11.71193 55 LEU A O 1
ATOM 966 N N . GLY A 1 56 ? 39.28500 -0.49800 92.39900 1.000 11.37768 56 GLY A N 1
ATOM 967 C CA . GLY A 1 56 ? 38.58500 -1.71400 92.80000 1.000 11.35136 56 GLY A CA 1
ATOM 968 C C . GLY A 1 56 ? 39.48300 -2.66100 93.57300 1.000 9.85381 56 GLY A C 1
ATOM 969 O O . GLY A 1 56 ? 39.09500 -3.22600 94.60300 1.000 10.29334 56 GLY A O 1
ATOM 973 N N . GLY A 1 57 ? 40.69700 -2.88600 93.05100 1.000 9.65116 57 GLY A N 1
ATOM 974 C CA . GLY A 1 57 ? 41.64800 -3.72400 93.75800 1.000 10.74603 57 GLY A CA 1
ATOM 975 C C . GLY A 1 57 ? 42.00200 -3.21000 95.14700 1.000 10.14332 57 GLY A C 1
ATOM 976 O O . GLY A 1 57 ? 42.15300 -3.99400 96.09900 1.000 11.20924 57 GLY A O 1
ATOM 980 N N . LEU A 1 58 ? 42.20700 -1.90100 95.26800 1.000 9.10372 58 LEU A N 1
ATOM 981 C CA . LEU A 1 58 ? 42.50100 -1.31500 96.57000 1.000 10.08542 58 LEU A CA 1
ATOM 982 C C . LEU A 1 58 ? 41.34900 -1.55300 97.53000 1.000 9.83539 58 LEU A C 1
ATOM 983 O O . LEU A 1 58 ? 41.56500 -1.88700 98.70700 1.000 9.57483 58 LEU A O 1
ATOM 999 N N . THR A 1 59 ? 40.11500 -1.38300 97.04300 1.000 9.55641 59 THR A N 1
ATOM 1000 C CA . THR A 1 59 ? 38.93900 -1.60500 97.88700 1.000 9.81697 59 THR A CA 1
ATOM 1001 C C . THR A 1 59 ? 38.90700 -3.04300 98.40400 1.000 8.84843 59 THR A C 1
ATOM 1002 O O . THR A 1 59 ? 38.62700 -3.28700 99.58500 1.000 9.03793 59 THR A O 1
ATOM 1013 N N . LEU A 1 60 ? 39.25100 -4.01300 97.55200 1.000 8.91159 60 LEU A N 1
ATOM 1014 C CA . LEU A 1 60 ? 39.28700 -5.40000 97.99200 1.000 9.36691 60 LEU A CA 1
ATOM 1015 C C . LEU A 1 60 ? 40.29900 -5.60400 99.11200 1.000 8.57471 60 LEU A C 1
ATOM 1016 O O . LEU A 1 60 ? 40.01700 -6.26600 100.11900 1.000 8.55629 60 LEU A O 1
ATOM 1032 N N . LEU A 1 61 ? 41.50600 -5.07800 98.93600 1.000 8.85106 61 LEU A N 1
ATOM 1033 C CA . LEU A 1 61 ? 42.53100 -5.28900 99.95000 1.000 8.34311 61 LEU A CA 1
ATOM 1034 C C . LEU A 1 61 ? 42.14900 -4.65200 101.28500 1.000 8.31942 61 LEU A C 1
ATOM 1035 O O . LEU A 1 61 ? 42.32500 -5.28100 102.33800 1.000 8.59050 61 LEU A O 1
ATOM 1051 N N . ASP A 1 62 ? 41.57300 -3.43800 101.26400 1.000 7.75883 62 ASP A N 1
ATOM 1052 C CA . ASP A 1 62 ? 41.12000 -2.82600 102.51600 1.000 8.37206 62 ASP A CA 1
ATOM 1053 C C . ASP A 1 62 ? 39.95500 -3.61300 103.13300 1.000 7.76672 62 ASP A C 1
ATOM 1054 O O . ASP A 1 62 ? 39.87400 -3.74900 104.36400 1.000 8.61156 62 ASP A O 1
ATOM 1063 N N . THR A 1 63 ? 39.04400 -4.13200 102.29900 1.000 7.92727 63 THR A N 1
ATOM 1064 C CA . THR A 1 63 ? 37.94500 -4.94200 102.81300 1.000 7.91937 63 THR A CA 1
ATOM 1065 C C . THR A 1 63 ? 38.48700 -6.13400 103.58100 1.000 8.34311 63 THR A C 1
ATOM 1066 O O . THR A 1 63 ? 38.02400 -6.42800 104.68300 1.000 8.79842 63 THR A O 1
ATOM 1077 N N . LYS A 1 64 ? 39.49700 -6.82000 103.03000 1.000 8.17203 64 LYS A N 1
ATOM 1078 C CA . LYS A 1 64 ? 40.02700 -8.00300 103.69800 1.000 8.11413 64 LYS A CA 1
ATOM 1079 C C . LYS A 1 64 ? 40.89100 -7.66700 104.91000 1.000 8.50365 64 LYS A C 1
ATOM 1080 O O . LYS A 1 64 ? 40.92500 -8.43200 105.87900 1.000 8.67999 64 LYS A O 1
ATOM 1099 N N . GLN A 1 65 ? 41.56500 -6.52800 104.89400 1.000 8.37206 65 GLN A N 1
ATOM 1100 C CA . GLN A 1 65 ? 42.36500 -6.13300 106.04400 1.000 7.21929 65 GLN A CA 1
ATOM 1101 C C . GLN A 1 65 ? 41.49100 -5.70000 107.22100 1.000 8.43259 65 GLN A C 1
ATOM 1102 O O . GLN A 1 65 ? 41.78100 -6.03700 108.37600 1.000 9.17742 65 GLN A O 1
ATOM 1116 N N . GLY A 1 66 ? 40.42200 -4.96500 106.95100 1.000 8.01412 66 GLY A N 1
ATOM 1117 C CA . GLY A 1 66 ? 39.52100 -4.58700 108.02700 1.000 8.36416 66 GLY A CA 1
ATOM 1118 C C . GLY A 1 66 ? 38.68100 -5.73300 108.55100 1.000 8.73263 66 GLY A C 1
ATOM 1119 O O . GLY A 1 66 ? 38.31600 -5.75200 109.73500 1.000 9.65905 66 GLY A O 1
ATOM 1123 N N . GLY A 1 67 ? 38.35800 -6.69800 107.68600 1.000 8.62209 67 GLY A N 1
ATOM 1124 C CA . GLY A 1 67 ? 37.42400 -7.73700 108.05900 1.000 9.02213 67 GLY A CA 1
ATOM 1125 C C . GLY A 1 67 ? 38.05600 -9.05900 108.44200 1.000 8.89054 67 GLY A C 1
ATOM 1126 O O . GLY A 1 67 ? 37.35700 -9.92800 108.95500 1.000 9.39850 67 GLY A O 1
ATOM 1130 N N . GLU A 1 68 ? 39.35200 -9.25100 108.17000 1.000 8.33521 68 GLU A N 1
ATOM 1131 C CA . GLU A 1 68 ? 40.06400 -10.49100 108.49900 1.000 8.74842 68 GLU A CA 1
ATOM 1132 C C . GLU A 1 68 ? 41.43600 -10.19300 109.10700 1.000 8.12466 68 GLU A C 1
ATOM 1133 O O . GLU A 1 68 ? 41.77000 -10.71300 110.16900 1.000 9.25374 68 GLU A O 1
ATOM 1145 N N . GLY A 1 69 ? 42.26200 -9.40100 108.41900 1.000 7.94306 69 GLY A N 1
ATOM 1146 C CA . GLY A 1 69 ? 43.65500 -9.27200 108.82800 1.000 8.46680 69 GLY A CA 1
ATOM 1147 C C . GLY A 1 69 ? 43.85000 -8.63100 110.19200 1.000 8.49839 69 GLY A C 1
ATOM 1148 O O . GLY A 1 69 ? 44.62000 -9.12700 111.02500 1.000 9.72222 69 GLY A O 1
ATOM 1152 N N . MET A 1 70 ? 43.19300 -7.49200 110.42300 1.000 8.11939 70 MET A N 1
ATOM 1153 C CA . MET A 1 70 ? 43.28100 -6.86700 111.73800 1.000 7.99570 70 MET A CA 1
ATOM 1154 C C . MET A 1 70 ? 42.52100 -7.66800 112.78700 1.000 7.79567 70 MET A C 1
ATOM 1155 O O . MET A 1 70 ? 43.10100 -7.95600 113.84700 1.000 8.29310 70 MET A O 1
ATOM 1169 N N . PRO A 1 71 ? 41.25600 -8.04000 112.59500 1.000 7.76409 71 PRO A N 1
ATOM 1170 C CA . PRO A 1 71 ? 40.56600 -8.73500 113.67300 1.000 8.76421 71 PRO A CA 1
ATOM 1171 C C . PRO A 1 71 ? 41.18200 -10.05800 114.06300 1.000 8.35627 71 PRO A C 1
ATOM 1172 O O . PRO A 1 71 ? 41.24100 -10.37100 115.26400 1.000 8.54839 71 PRO A O 1
ATOM 1183 N N . LEU A 1 72 ? 41.66500 -10.85300 113.11500 1.000 7.57986 72 LEU A N 1
ATOM 1184 C CA . LEU A 1 72 ? 42.12600 -12.18300 113.49600 1.000 7.58249 72 LEU A CA 1
ATOM 1185 C C . LEU A 1 72 ? 43.52600 -12.16600 114.10600 1.000 8.08781 72 LEU A C 1
ATOM 1186 O O . LEU A 1 72 ? 43.81600 -12.97300 114.98700 1.000 10.82498 72 LEU A O 1
ATOM 1202 N N . VAL A 1 73 ? 44.38300 -11.22900 113.70600 1.000 7.33772 73 VAL A N 1
ATOM 1203 C CA . VAL A 1 73 ? 45.62900 -11.02600 114.42900 1.000 7.51932 73 VAL A CA 1
ATOM 1204 C C . VAL A 1 73 ? 45.34600 -10.51000 115.83900 1.000 9.01950 73 VAL A C 1
ATOM 1205 O O . VAL A 1 73 ? 45.87800 -11.02800 116.83900 1.000 9.80118 73 VAL A O 1
ATOM 1218 N N . LEU A 1 74 ? 44.47800 -9.50000 115.95500 1.000 8.11150 74 LEU A N 1
ATOM 1219 C CA . LEU A 1 74 ? 44.30000 -8.86700 117.25200 1.000 8.91686 74 LEU A CA 1
ATOM 1220 C C . LEU A 1 74 ? 43.72900 -9.83300 118.27700 1.000 8.42469 74 LEU A C 1
ATOM 1221 O O . LEU A 1 74 ? 44.12500 -9.80400 119.45400 1.000 8.46680 74 LEU A O 1
ATOM 1237 N N A VAL A 1 75 ? 42.80700 -10.68900 117.85100 0.520 8.55892 75 VAL A N 1
ATOM 1238 N N B VAL A 1 75 ? 42.83900 -10.74600 117.85800 0.480 8.24046 75 VAL A N 1
ATOM 1239 C CA A VAL A 1 75 ? 42.18700 -11.61200 118.78800 0.520 8.48786 75 VAL A CA 1
ATOM 1240 C CA B VAL A 1 75 ? 42.18200 -11.64300 118.82400 0.480 7.83778 75 VAL A CA 1
ATOM 1241 C C A VAL A 1 75 ? 43.27000 -12.39700 119.51800 0.520 8.22204 75 VAL A C 1
ATOM 1242 C C B VAL A 1 75 ? 43.17100 -12.63600 119.41700 0.480 8.50365 75 VAL A C 1
ATOM 1243 O O A VAL A 1 75 ? 43.18100 -12.60400 120.73300 0.520 9.82486 75 VAL A O 1
ATOM 1244 O O B VAL A 1 75 ? 42.86600 -13.29300 120.43100 0.480 9.32217 75 VAL A O 1
ATOM 1269 N N . HIS A 1 76 ? 44.34100 -12.79000 118.80200 1.000 8.65630 76 HIS A N 1
ATOM 1270 C CA . HIS A 1 76 ? 45.36300 -13.68400 119.34600 1.000 9.60905 76 HIS A CA 1
ATOM 1271 C C . HIS A 1 76 ? 46.51300 -12.97700 120.02300 1.000 10.07752 76 HIS A C 1
ATOM 1272 O O . HIS A 1 76 ? 47.43600 -13.64100 120.49200 1.000 11.99091 76 HIS A O 1
ATOM 1287 N N . LEU A 1 77 ? 46.45300 -11.67000 120.17400 1.000 12.40149 77 LEU A N 1
ATOM 1288 C CA . LEU A 1 77 ? 47.47000 -10.97900 120.96000 1.000 13.24633 77 LEU A CA 1
ATOM 1289 C C . LEU A 1 77 ? 47.21200 -11.09300 122.46200 1.000 15.67293 77 LEU A C 1
ATOM 1290 O O . LEU A 1 77 ? 46.07600 -11.01100 122.92000 1.000 20.52088 77 LEU A O 1
ATOM 1306 N N . GLU A 1 78 ? 48.28600 -11.26600 123.23000 1.000 15.44396 78 GLU A N 1
ATOM 1307 C CA . GLU A 1 78 ? 48.21100 -11.19700 124.68100 1.000 15.92823 78 GLU A CA 1
ATOM 1308 C C . GLU A 1 78 ? 48.31500 -9.75700 125.18300 1.000 14.55701 78 GLU A C 1
ATOM 1309 O O . GLU A 1 78 ? 47.84000 -9.45600 126.28700 1.000 18.52327 78 GLU A O 1
ATOM 1321 N N . ASN A 1 79 ? 48.93900 -8.86300 124.40300 1.000 10.76971 79 ASN A N 1
ATOM 1322 C CA . ASN A 1 79 ? 49.18900 -7.47400 124.78200 1.000 10.36177 79 ASN A CA 1
ATOM 1323 C C . ASN A 1 79 ? 47.93600 -6.65900 124.48800 1.000 8.70104 79 ASN A C 1
ATOM 1324 O O . ASN A 1 79 ? 47.55600 -6.47700 123.32100 1.000 9.72485 79 ASN A O 1
ATOM 1335 N N . LEU A 1 80 ? 47.23000 -6.23800 125.54600 1.000 9.08793 80 LEU A N 1
ATOM 1336 C CA . LEU A 1 80 ? 45.94000 -5.58200 125.41800 1.000 8.63788 80 LEU A CA 1
ATOM 1337 C C . LEU A 1 80 ? 46.03600 -4.17700 124.87100 1.000 8.03254 80 LEU A C 1
ATOM 1338 O O . LEU A 1 80 ? 45.08500 -3.70800 124.23100 1.000 9.06951 80 LEU A O 1
ATOM 1354 N N . GLN A 1 81 ? 47.15900 -3.50300 125.10800 1.000 8.83264 81 GLN A N 1
ATOM 1355 C CA . GLN A 1 81 ? 47.38500 -2.19200 124.52800 1.000 9.21689 81 GLN A CA 1
ATOM 1356 C C . GLN A 1 81 ? 47.60500 -2.29400 123.01800 1.000 9.00108 81 GLN A C 1
ATOM 1357 O O . GLN A 1 81 ? 47.02200 -1.52100 122.24900 1.000 9.47745 81 GLN A O 1
ATOM 1371 N N . ALA A 1 82 ? 48.42900 -3.25700 122.57300 1.000 9.36428 82 ALA A N 1
ATOM 1372 C CA . ALA A 1 82 ? 48.61400 -3.46900 121.13900 1.000 10.35387 82 ALA A CA 1
ATOM 1373 C C . ALA A 1 82 ? 47.31100 -3.90400 120.47800 1.000 9.48535 82 ALA A C 1
ATOM 1374 O O . ALA A 1 82 ? 47.01100 -3.48700 119.35800 1.000 9.15110 82 ALA A O 1
ATOM 1381 N N A LYS A 1 83 ? 46.52400 -4.74300 121.15800 0.600 9.33007 83 LYS A N 1
ATOM 1382 N N B LYS A 1 83 ? 46.51700 -4.73300 121.16800 0.400 9.69853 83 LYS A N 1
ATOM 1383 C CA A LYS A 1 83 ? 45.21200 -5.13200 120.63900 0.600 9.85908 83 LYS A CA 1
ATOM 1384 C CA B LYS A 1 83 ? 45.20900 -5.14800 120.65500 0.400 10.39072 83 LYS A CA 1
ATOM 1385 C C A LYS A 1 83 ? 44.36900 -3.89300 120.36100 0.600 8.24309 83 LYS A C 1
ATOM 1386 C C B LYS A 1 83 ? 44.32200 -3.92900 120.39900 0.400 8.96950 83 LYS A C 1
ATOM 1387 O O A LYS A 1 83 ? 43.69000 -3.79700 119.32600 0.600 8.52997 83 LYS A O 1
ATOM 1388 O O B LYS A 1 83 ? 43.57100 -3.88500 119.41500 0.400 9.19847 83 LYS A O 1
ATOM 1425 N N . SER A 1 84 ? 44.38700 -2.93300 121.28700 1.000 8.63788 84 SER A N 1
ATOM 1426 C CA . SER A 1 84 ? 43.61800 -1.70300 121.11500 1.000 8.52471 84 SER A CA 1
ATOM 1427 C C . SER A 1 84 ? 44.00100 -0.96800 119.84500 1.000 7.24824 84 SER A C 1
ATOM 1428 O O . SER A 1 84 ? 43.13000 -0.50100 119.10300 1.000 8.50102 84 SER A O 1
ATOM 1436 N N . VAL A 1 85 ? 45.30200 -0.84100 119.60600 1.000 7.40352 85 VAL A N 1
ATOM 1437 C CA . VAL A 1 85 ? 45.79700 -0.19400 118.39800 1.000 7.44826 85 VAL A CA 1
ATOM 1438 C C . VAL A 1 85 ? 45.28200 -0.90200 117.14800 1.000 7.72724 85 VAL A C 1
ATOM 1439 O O . VAL A 1 85 ? 44.81400 -0.26200 116.20700 1.000 7.98517 85 VAL A O 1
ATOM 1452 N N . LEU A 1 86 ? 45.39600 -2.23200 117.10500 1.000 8.13255 86 LEU A N 1
ATOM 1453 C CA . LEU A 1 86 ? 44.95800 -2.96300 115.92200 1.000 7.85884 86 LEU A CA 1
ATOM 1454 C C . LEU A 1 86 ? 43.46500 -2.81000 115.67700 1.000 7.45879 86 LEU A C 1
ATOM 1455 O O . LEU A 1 86 ? 43.03200 -2.76600 114.53600 1.000 8.23783 86 LEU A O 1
ATOM 1471 N N . ALA A 1 87 ? 42.64800 -2.75600 116.73000 1.000 6.90083 87 ALA A N 1
ATOM 1472 C CA . ALA A 1 87 ? 41.21600 -2.55900 116.54600 1.000 8.57998 87 ALA A CA 1
ATOM 1473 C C . ALA A 1 87 ? 40.94700 -1.23600 115.85000 1.000 8.05886 87 ALA A C 1
ATOM 1474 O O . ALA A 1 87 ? 40.08500 -1.13600 114.96000 1.000 8.00622 87 ALA A O 1
ATOM 1481 N N . PHE A 1 88 ? 41.66700 -0.18900 116.24900 1.000 7.60881 88 PHE A N 1
ATOM 1482 C CA . PHE A 1 88 ? 41.47300 1.10800 115.60400 1.000 7.89042 88 PHE A CA 1
ATOM 1483 C C . PHE A 1 88 ? 41.96700 1.08200 114.15100 1.000 7.08243 88 PHE A C 1
ATOM 1484 O O . PHE A 1 88 ? 41.29800 1.61500 113.25600 1.000 8.32205 88 PHE A O 1
ATOM 1501 N N . MET A 1 89 ? 43.11900 0.43600 113.89300 1.000 7.70092 89 MET A N 1
ATOM 1502 C CA . MET A 1 89 ? 43.63100 0.34900 112.53100 1.000 7.39036 89 MET A CA 1
ATOM 1503 C C . MET A 1 89 ? 42.64100 -0.38600 111.64400 1.000 8.28784 89 MET A C 1
ATOM 1504 O O . MET A 1 89 ? 42.46700 -0.03200 110.48200 1.000 8.91686 89 MET A O 1
ATOM 1518 N N . GLY A 1 90 ? 42.02300 -1.45900 112.15100 1.000 8.19046 90 GLY A N 1
ATOM 1519 C CA . GLY A 1 90 ? 41.01600 -2.17100 111.38600 1.000 8.12466 90 GLY A CA 1
ATOM 1520 C C . GLY A 1 90 ? 39.82100 -1.31700 111.02300 1.000 7.42984 90 GLY A C 1
ATOM 1521 O O . GLY A 1 90 ? 39.31800 -1.37900 109.89200 1.000 8.71947 90 GLY A O 1
ATOM 1525 N N . ALA A 1 91 ? 39.33400 -0.52700 111.97500 1.000 8.34574 91 ALA A N 1
ATOM 1526 C CA . ALA A 1 91 ? 38.26600 0.42600 111.68800 1.000 8.67472 91 ALA A CA 1
ATOM 1527 C C . ALA A 1 91 ? 38.67400 1.39800 110.59000 1.000 7.15612 91 ALA A C 1
ATOM 1528 O O . ALA A 1 91 ? 37.87100 1.71900 109.69600 1.000 8.07202 91 ALA A O 1
ATOM 1535 N N . MET A 1 92 ? 39.91200 1.87800 110.62800 1.000 7.77988 92 MET A N 1
ATOM 1536 C CA . MET A 1 92 ? 40.37200 2.77700 109.57000 1.000 8.06412 92 MET A CA 1
ATOM 1537 C C . MET A 1 92 ? 40.41600 2.12400 108.19800 1.000 7.30351 92 MET A C 1
ATOM 1538 O O . MET A 1 92 ? 40.19800 2.82200 107.20700 1.000 8.41153 92 MET A O 1
ATOM 1552 N N . GLU A 1 93 ? 40.62800 0.81100 108.12000 1.000 7.95885 93 GLU A N 1
ATOM 1553 C CA . GLU A 1 93 ? 40.56300 0.17100 106.80900 1.000 8.17730 93 GLU A CA 1
ATOM 1554 C C . GLU A 1 93 ? 39.15600 0.24900 106.25400 1.000 8.12729 93 GLU A C 1
ATOM 1555 O O . GLU A 1 93 ? 38.97100 0.32900 105.03500 1.000 7.93253 93 GLU A O 1
ATOM 1567 N N . GLU A 1 94 ? 38.14000 0.21300 107.12400 1.000 8.78000 94 GLU A N 1
ATOM 1568 C CA . GLU A 1 94 ? 36.76500 0.34800 106.65500 1.000 9.36691 94 GLU A CA 1
ATOM 1569 C C . GLU A 1 94 ? 36.46700 1.78400 106.21000 1.000 8.47996 94 GLU A C 1
ATOM 1570 O O . GLU A 1 94 ? 35.76000 1.99300 105.22000 1.000 8.91159 94 GLU A O 1
ATOM 1582 N N . VAL A 1 95 ? 37.04800 2.77400 106.89200 1.000 8.35627 95 VAL A N 1
ATOM 1583 C CA . VAL A 1 95 ? 36.97000 4.15500 106.42400 1.000 8.97213 95 VAL A CA 1
ATOM 1584 C C . VAL A 1 95 ? 37.61300 4.28500 105.04800 1.000 8.93791 95 VAL A C 1
ATOM 1585 O O . VAL A 1 95 ? 37.06100 4.91700 104.13900 1.000 9.70906 95 VAL A O 1
ATOM 1598 N N . HIS A 1 96 ? 38.79900 3.68600 104.87600 1.000 8.58787 96 HIS A N 1
ATOM 1599 C CA . HIS A 1 96 ? 39.47200 3.72100 103.57400 1.000 8.46944 96 HIS A CA 1
ATOM 1600 C C . HIS A 1 96 ? 38.58900 3.11400 102.49700 1.000 8.85369 96 HIS A C 1
ATOM 1601 O O . HIS A 1 96 ? 38.41300 3.68700 101.41200 1.000 10.02489 96 HIS A O 1
ATOM 1615 N N . ALA A 1 97 ? 38.04900 1.91900 102.76400 1.000 8.85633 97 ALA A N 1
ATOM 1616 C CA . ALA A 1 97 ? 37.24300 1.23400 101.76400 1.000 10.80919 97 ALA A CA 1
ATOM 1617 C C . ALA A 1 97 ? 36.03600 2.07300 101.38800 1.000 12.33832 97 ALA A C 1
ATOM 1618 O O . ALA A 1 97 ? 35.67700 2.16900 100.20800 1.000 13.52794 97 ALA A O 1
ATOM 1625 N N . LYS A 1 98 ? 35.40700 2.71300 102.36700 1.000 11.74615 98 LYS A N 1
ATOM 1626 C CA . LYS A 1 98 ? 34.26300 3.54300 102.05100 1.000 12.96734 98 LYS A CA 1
ATOM 1627 C C . LYS A 1 98 ? 34.67400 4.77100 101.23600 1.000 13.06209 98 LYS A C 1
ATOM 1628 O O . LYS A 1 98 ? 33.92900 5.21500 100.34500 1.000 14.60438 98 LYS A O 1
ATOM 1647 N N . SER A 1 99 ? 35.87800 5.29500 101.47800 1.000 11.46716 99 SER A N 1
ATOM 1648 C CA . SER A 1 99 ? 36.33400 6.44200 100.71100 1.000 12.23305 99 SER A CA 1
ATOM 1649 C C . SER A 1 99 ? 36.48800 6.12700 99.22900 1.000 11.39084 99 SER A C 1
ATOM 1650 O O . SER A 1 99 ? 36.29300 7.01700 98.40200 1.000 11.69877 99 SER A O 1
ATOM 1658 N N A TYR A 1 100 ? 36.88000 4.89900 98.86300 0.620 10.62496 100 TYR A N 1
ATOM 1659 N N B TYR A 1 100 ? 36.85000 4.89300 98.87800 0.380 11.04080 100 TYR A N 1
ATOM 1660 C CA A TYR A 1 100 ? 36.93100 4.57200 97.43700 0.620 10.88025 100 TYR A CA 1
ATOM 1661 C CA B TYR A 1 100 ? 36.93300 4.53700 97.46600 0.380 11.21977 100 TYR A CA 1
ATOM 1662 C C A TYR A 1 100 ? 35.53200 4.67300 96.82600 0.620 11.37505 100 TYR A C 1
ATOM 1663 C C B TYR A 1 100 ? 35.55500 4.55900 96.80800 0.380 11.62508 100 TYR A C 1
ATOM 1664 O O A TYR A 1 100 ? 35.35900 5.19600 95.71400 0.620 11.05133 100 TYR A O 1
ATOM 1665 O O B TYR A 1 100 ? 35.43500 4.89300 95.62200 0.380 12.38306 100 TYR A O 1
ATOM 1700 N N . SER A 1 101 ? 34.49900 4.24300 97.56700 1.000 11.95406 101 SER A N 1
ATOM 1701 C CA . SER A 1 101 ? 33.13500 4.36900 97.04300 1.000 11.34610 101 SER A CA 1
ATOM 1702 C C . SER A 1 101 ? 32.78700 5.82500 96.79500 1.000 11.77773 101 SER A C 1
ATOM 1703 O O . SER A 1 101 ? 32.05900 6.15000 95.84800 1.000 13.50162 101 SER A O 1
ATOM 1712 N N . HIS A 1 102 ? 33.24600 6.70700 97.67700 1.000 12.36464 102 HIS A N 1
ATOM 1713 C CA . HIS A 1 102 ? 33.03600 8.14000 97.53200 1.000 13.01998 102 HIS A CA 1
ATOM 1714 C C . HIS A 1 102 ? 33.68700 8.67100 96.26100 1.000 13.11473 102 HIS A C 1
ATOM 1715 O O . HIS A 1 102 ? 33.07600 9.45700 95.53000 1.000 15.42290 102 HIS A O 1
ATOM 1729 N N . ILE A 1 103 ? 34.89700 8.20500 95.93900 1.000 12.79890 103 ILE A N 1
ATOM 1730 C CA . ILE A 1 103 ? 35.54100 8.59500 94.67600 1.000 13.06209 103 ILE A CA 1
ATOM 1731 C C . ILE A 1 103 ? 34.74300 8.06100 93.49400 1.000 13.35423 103 ILE A C 1
ATOM 1732 O O . ILE A 1 103 ? 34.47600 8.78600 92.52100 1.000 14.35435 103 ILE A O 1
ATOM 1748 N N . PHE A 1 104 ? 34.35200 6.78500 93.55600 1.000 12.93313 104 PHE A N 1
ATOM 1749 C CA . PHE A 1 104 ? 33.60200 6.16500 92.46500 1.000 14.10169 104 PHE A CA 1
ATOM 1750 C C . PHE A 1 104 ? 32.34300 6.96000 92.12700 1.000 15.25972 104 PHE A C 1
ATOM 1751 O O . PHE A 1 104 ? 31.97900 7.08600 90.95400 1.000 16.47566 104 PHE A O 1
ATOM 1768 N N . THR A 1 105 ? 31.63500 7.45400 93.15000 1.000 16.43881 105 THR A N 1
ATOM 1769 C CA . THR A 1 105 ? 30.38800 8.17500 92.88800 1.000 19.54971 105 THR A CA 1
ATOM 1770 C C . THR A 1 105 ? 30.58700 9.38500 91.98400 1.000 21.46047 105 THR A C 1
ATOM 1771 O O . THR A 1 105 ? 29.68500 9.71300 91.20100 1.000 21.32624 105 THR A O 1
ATOM 1782 N N . THR A 1 106 ? 31.73600 10.06400 92.07900 1.000 21.77630 106 THR A N 1
ATOM 1783 C CA . THR A 1 106 ? 32.00800 11.18500 91.17700 1.000 23.07645 106 THR A CA 1
ATOM 1784 C C . THR A 1 106 ? 32.43000 10.72000 89.79500 1.000 23.98972 106 THR A C 1
ATOM 1785 O O . THR A 1 106 ? 32.09600 11.36400 88.79700 1.000 25.74782 106 THR A O 1
ATOM 1796 N N . LEU A 1 107 ? 33.16900 9.63300 89.71700 1.000 22.70535 107 LEU A N 1
ATOM 1797 C CA . LEU A 1 107 ? 33.82500 9.24400 88.48400 1.000 22.86590 107 LEU A CA 1
ATOM 1798 C C . LEU A 1 107 ? 33.00100 8.31400 87.61600 1.000 21.68155 107 LEU A C 1
ATOM 1799 O O . LEU A 1 107 ? 33.36500 8.09800 86.44500 1.000 22.95538 107 LEU A O 1
ATOM 1815 N N . ALA A 1 108 ? 31.88600 7.79600 88.11000 1.000 19.02070 108 ALA A N 1
ATOM 1816 C CA . ALA A 1 108 ? 31.21500 6.74200 87.37000 1.000 18.20218 108 ALA A CA 1
ATOM 1817 C C . ALA A 1 108 ? 29.73100 6.73400 87.69400 1.000 18.48643 108 ALA A C 1
ATOM 1818 O O . ALA A 1 108 ? 29.29900 7.20500 88.74400 1.000 18.70487 108 ALA A O 1
ATOM 1825 N N . THR A 1 109 ? 28.94900 6.18000 86.76500 1.000 18.28640 109 THR A N 1
ATOM 1826 C CA . THR A 1 109 ? 27.53200 5.97000 86.99500 1.000 18.47064 109 THR A CA 1
ATOM 1827 C C . THR A 1 109 ? 27.31700 4.78200 87.92500 1.000 19.67604 109 THR A C 1
ATOM 1828 O O . THR A 1 109 ? 28.19900 3.94100 88.13300 1.000 18.57591 109 THR A O 1
ATOM 1839 N N . GLU A 1 110 ? 26.10200 4.70700 88.46400 1.000 21.56311 110 GLU A N 1
ATOM 1840 C CA . GLU A 1 110 ? 25.75300 3.59600 89.33500 1.000 23.08435 110 GLU A CA 1
ATOM 1841 C C . GLU A 1 110 ? 26.00100 2.26800 88.63800 1.000 22.03159 110 GLU A C 1
ATOM 1842 O O . GLU A 1 110 ? 26.56000 1.34100 89.22700 1.000 21.58943 110 GLU A O 1
ATOM 1854 N N . GLU A 1 111 ? 25.63800 2.17400 87.36200 1.000 22.95275 111 GLU A N 1
ATOM 1855 C CA . GLU A 1 111 ? 25.83200 0.93000 86.63200 1.000 23.47387 111 GLU A CA 1
ATOM 1856 C C . GLU A 1 111 ? 27.31800 0.64500 86.39700 1.000 21.51311 111 GLU A C 1
ATOM 1857 O O . GLU A 1 111 ? 27.76300 -0.50400 86.51100 1.000 21.92631 111 GLU A O 1
ATOM 1869 N N . GLU A 1 112 ? 28.10700 1.68000 86.08200 1.000 20.36823 112 GLU A N 1
ATOM 1870 C CA . GLU A 1 112 ? 29.54600 1.49700 85.88300 1.000 18.65224 112 GLU A CA 1
ATOM 1871 C C . GLU A 1 112 ? 30.22700 1.03100 87.16100 1.000 16.79149 112 GLU A C 1
ATOM 1872 O O . GLU A 1 112 ? 31.17400 0.24300 87.11700 1.000 17.44946 112 GLU A O 1
ATOM 1884 N N . ILE A 1 113 ? 29.76700 1.52700 88.30100 1.000 16.62305 113 ILE A N 1
ATOM 1885 C CA . ILE A 1 113 ? 30.35700 1.13600 89.57300 1.000 15.80716 113 ILE A CA 1
ATOM 1886 C C . ILE A 1 113 ? 30.08300 -0.33200 89.85800 1.000 16.02824 113 ILE A C 1
ATOM 1887 O O . ILE A 1 113 ? 30.98900 -1.09700 90.23200 1.000 16.70463 113 ILE A O 1
ATOM 1903 N N . ASP A 1 114 ? 28.83700 -0.75500 89.68800 1.000 17.56526 114 ASP A N 1
ATOM 1904 C CA . ASP A 1 114 ? 28.54000 -2.15200 89.97100 1.000 20.27875 114 ASP A CA 1
ATOM 1905 C C . ASP A 1 114 ? 29.31300 -3.07100 89.01700 1.000 20.36823 114 ASP A C 1
ATOM 1906 O O . ASP A 1 114 ? 29.73400 -4.17400 89.40300 1.000 19.95766 114 ASP A O 1
ATOM 1915 N N . GLU A 1 115 ? 29.56100 -2.61700 87.78400 1.000 19.66815 115 GLU A N 1
ATOM 1916 C CA . GLU A 1 115 ? 30.40400 -3.36700 86.84900 1.000 21.33150 115 GLU A CA 1
ATOM 1917 C C . GLU A 1 115 ? 31.81000 -3.55600 87.39600 1.000 19.53392 115 GLU A C 1
ATOM 1918 O O . GLU A 1 115 ? 32.39100 -4.63900 87.28200 1.000 20.17874 115 GLU A O 1
ATOM 1930 N N . ILE A 1 116 ? 32.40600 -2.48900 87.93100 1.000 18.01269 116 ILE A N 1
ATOM 1931 C CA . ILE A 1 116 ? 33.74800 -2.60600 88.49600 1.000 17.41261 116 ILE A CA 1
ATOM 1932 C C . ILE A 1 116 ? 33.77600 -3.61600 89.63200 1.000 15.25446 116 ILE A C 1
ATOM 1933 O O . ILE A 1 116 ? 34.68300 -4.45300 89.70800 1.000 15.49133 116 ILE A O 1
ATOM 1949 N N . PHE A 1 117 ? 32.77600 -3.58500 90.51800 1.000 15.27025 117 PHE A N 1
ATOM 1950 C CA . PHE A 1 117 ? 32.80000 -4.51000 91.64200 1.000 14.47279 117 PHE A CA 1
ATOM 1951 C C . PHE A 1 117 ? 32.57300 -5.94800 91.20000 1.000 15.51765 117 PHE A C 1
ATOM 1952 O O . PHE A 1 117 ? 33.16100 -6.86100 91.78800 1.000 15.98876 117 PHE A O 1
ATOM 1969 N N . ASP A 1 118 ? 31.78200 -6.17300 90.13800 1.000 18.06796 118 ASP A N 1
ATOM 1970 C CA . ASP A 1 118 ? 31.70000 -7.51000 89.56200 1.000 20.58142 118 ASP A CA 1
ATOM 1971 C C . ASP A 1 118 ? 33.03800 -7.91900 88.94300 1.000 20.32612 118 ASP A C 1
ATOM 1972 O O . ASP A 1 118 ? 33.47700 -9.06200 89.10900 1.000 20.34981 118 ASP A O 1
ATOM 1981 N N . TRP A 1 119 ? 33.72100 -6.98400 88.26000 1.000 18.79173 119 TRP A N 1
ATOM 1982 C CA . TRP A 1 119 ? 35.05100 -7.28400 87.71700 1.000 19.15756 119 TRP A CA 1
ATOM 1983 C C . TRP A 1 119 ? 36.02000 -7.64300 88.84000 1.000 18.05216 119 TRP A C 1
ATOM 1984 O O . TRP A 1 119 ? 36.80100 -8.58800 88.71700 1.000 19.31021 119 TRP A O 1
ATOM 2005 N N . VAL A 1 120 ? 35.95700 -6.93200 89.96800 1.000 15.45448 120 VAL A N 1
ATOM 2006 C CA . VAL A 1 120 ? 36.81800 -7.27500 91.10700 1.000 15.73083 120 VAL A CA 1
ATOM 2007 C C . VAL A 1 120 ? 36.55200 -8.70200 91.56800 1.000 16.09930 120 VAL A C 1
ATOM 2008 O O . VAL A 1 120 ? 37.48200 -9.48600 91.78900 1.000 16.68358 120 VAL A O 1
ATOM 2021 N N . ASP A 1 121 ? 35.27700 -9.03600 91.78200 1.000 16.51514 121 ASP A N 1
ATOM 2022 C CA . ASP A 1 121 ? 34.93400 -10.30500 92.42100 1.000 17.95478 121 ASP A CA 1
ATOM 2023 C C . ASP A 1 121 ? 35.35600 -11.48800 91.55700 1.000 19.44707 121 ASP A C 1
ATOM 2024 O O . ASP A 1 121 ? 35.79200 -12.53300 92.06300 1.000 20.62879 121 ASP A O 1
ATOM 2033 N N . THR A 1 122 ? 35.23600 -11.34400 90.24300 1.000 20.74722 122 THR A N 1
ATOM 2034 C CA . THR A 1 122 ? 35.54900 -12.44200 89.33000 1.000 23.86865 122 THR A CA 1
ATOM 2035 C C . THR A 1 122 ? 36.99200 -12.42500 88.83800 1.000 23.30016 122 THR A C 1
ATOM 2036 O O . THR A 1 122 ? 37.37400 -13.31600 88.06800 1.000 26.69267 122 THR A O 1
ATOM 2047 N N . HIS A 1 123 ? 37.79100 -11.44400 89.24200 1.000 22.08686 123 HIS A N 1
ATOM 2048 C CA . HIS A 1 123 ? 39.12800 -11.31800 88.69600 1.000 21.12359 123 HIS A CA 1
ATOM 2049 C C . HIS A 1 123 ? 40.03400 -12.42800 89.20400 1.000 20.94462 123 HIS A C 1
ATOM 2050 O O . HIS A 1 123 ? 40.23500 -12.54100 90.41300 1.000 20.43666 123 HIS A O 1
ATOM 2064 N N . PRO A 1 124 ? 40.64000 -13.23500 88.33100 1.000 21.95000 124 PRO A N 1
ATOM 2065 C CA . PRO A 1 124 ? 41.47300 -14.34200 88.83100 1.000 22.26583 124 PRO A CA 1
ATOM 2066 C C . PRO A 1 124 ? 42.73900 -13.92300 89.56200 1.000 20.66037 124 PRO A C 1
ATOM 2067 O O . PRO A 1 124 ? 43.11400 -14.61100 90.51400 1.000 21.69471 124 PRO A O 1
ATOM 2078 N N . LEU A 1 125 ? 43.43400 -12.85200 89.16200 1.000 20.02609 125 LEU A N 1
ATOM 2079 C CA . LEU A 1 125 ? 44.65300 -12.47600 89.88500 1.000 19.53129 125 LEU A CA 1
ATOM 2080 C C . LEU A 1 125 ? 44.32200 -11.85500 91.23200 1.000 17.70475 125 LEU A C 1
ATOM 2081 O O . LEU A 1 125 ? 45.02300 -12.11700 92.21400 1.000 17.36261 125 LEU A O 1
ATOM 2097 N N . LEU A 1 126 ? 43.29100 -11.00000 91.28700 1.000 17.73634 126 LEU A N 1
ATOM 2098 C CA . LEU A 1 126 ? 42.87100 -10.48100 92.58600 1.000 16.22826 126 LEU A CA 1
ATOM 2099 C C . LEU A 1 126 ? 42.42300 -11.61000 93.51000 1.000 13.81481 126 LEU A C 1
ATOM 2100 O O . LEU A 1 126 ? 42.75900 -11.61500 94.69400 1.000 14.46752 126 LEU A O 1
ATOM 2116 N N . GLU A 1 127 ? 41.66100 -12.57700 92.99200 1.000 14.87810 127 GLU A N 1
ATOM 2117 C CA . GLU A 1 127 ? 41.27700 -13.73400 93.80400 1.000 16.02034 127 GLU A CA 1
ATOM 2118 C C . GLU A 1 127 ? 42.50700 -14.48000 94.32500 1.000 15.77294 127 GLU A C 1
ATOM 2119 O O . GLU A 1 127 ? 42.58300 -14.86400 95.50400 1.000 15.08865 127 GLU A O 1
ATOM 2131 N N . LYS A 1 128 ? 43.47500 -14.73000 93.44500 1.000 15.75978 128 LYS A N 1
ATOM 2132 C CA . LYS A 1 128 ? 44.68100 -15.44600 93.84800 1.000 15.83085 128 LYS A CA 1
ATOM 2133 C C . LYS A 1 128 ? 45.45400 -14.68900 94.91900 1.000 14.14380 128 LYS A C 1
ATOM 2134 O O . LYS A 1 128 ? 45.84500 -15.28600 95.94000 1.000 13.57005 128 LYS A O 1
ATOM 2153 N N . LYS A 1 129 ? 45.71900 -13.38700 94.69400 1.000 14.86494 129 LYS A N 1
ATOM 2154 C CA . LYS A 1 129 ? 46.52500 -12.65300 95.67700 1.000 16.36512 129 LYS A CA 1
ATOM 2155 C C . LYS A 1 129 ? 45.78000 -12.52300 96.99200 1.000 14.05168 129 LYS A C 1
ATOM 2156 O O . LYS A 1 129 ? 46.35600 -12.76200 98.05700 1.000 13.01735 129 LYS A O 1
ATOM 2175 N N . ALA A 1 130 ? 44.48600 -12.20000 96.94700 1.000 14.73335 130 ALA A N 1
ATOM 2176 C CA . ALA A 1 130 ? 43.73700 -12.09400 98.19600 1.000 14.90705 130 ALA A CA 1
ATOM 2177 C C . ALA A 1 130 ? 43.66400 -13.44300 98.90000 1.000 13.52794 130 ALA A C 1
ATOM 2178 O O . ALA A 1 130 ? 43.72800 -13.50900 100.13800 1.000 14.63333 130 ALA A O 1
ATOM 2185 N N . GLY A 1 131 ? 43.51300 -14.51900 98.14000 1.000 13.18053 131 GLY A N 1
ATOM 2186 C CA . GLY A 1 131 ? 43.49700 -15.84400 98.72800 1.000 13.11210 131 GLY A CA 1
ATOM 2187 C C . GLY A 1 131 ? 44.79000 -16.19000 99.43800 1.000 11.77510 131 GLY A C 1
ATOM 2188 O O . GLY A 1 131 ? 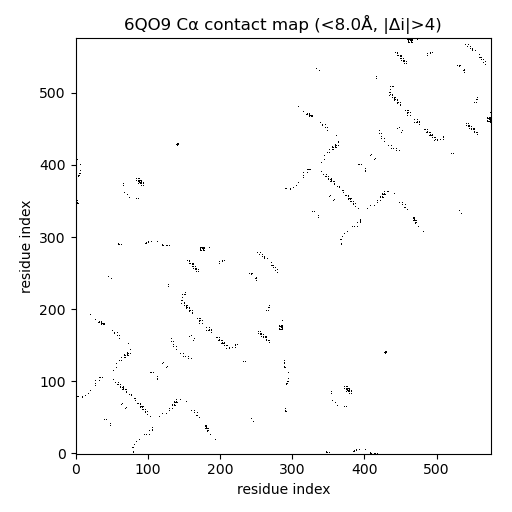44.77600 -16.78200 100.51700 1.000 12.52782 131 GLY A O 1
ATOM 2192 N N . ILE A 1 132 ? 45.92500 -15.83100 98.84600 1.000 11.36715 132 ILE A N 1
ATOM 2193 C CA . ILE A 1 132 ? 47.20300 -16.11700 99.48600 1.000 11.47769 132 ILE A CA 1
ATOM 2194 C C . ILE A 1 132 ? 47.31100 -15.40200 100.82500 1.000 10.36177 132 ILE A C 1
ATOM 2195 O O . ILE A 1 132 ? 47.72500 -16.00000 101.82200 1.000 12.60414 132 ILE A O 1
ATOM 2211 N N . ILE A 1 133 ? 47.00600 -14.10000 100.85900 1.000 10.40914 133 ILE A N 1
ATOM 2212 C CA . ILE A 1 133 ? 47.10500 -13.33400 102.11000 1.000 11.61718 133 ILE A CA 1
ATOM 2213 C C . ILE A 1 133 ? 46.13500 -13.87700 103.13900 1.000 11.00921 133 ILE A C 1
ATOM 2214 O O . ILE A 1 133 ? 46.49900 -14.15100 104.29500 1.000 11.41189 133 ILE A O 1
ATOM 2230 N N . THR A 1 134 ? 44.87000 -14.02000 102.73900 1.000 10.14332 134 THR A N 1
ATOM 2231 C CA . THR A 1 134 ? 43.85400 -14.36900 103.71500 1.000 11.35136 134 THR A CA 1
ATOM 2232 C C . THR A 1 134 ? 44.02700 -15.79100 104.22000 1.000 11.07238 134 THR A C 1
ATOM 2233 O O . THR A 1 134 ? 43.54200 -16.09900 105.30000 1.000 11.91722 134 THR A O 1
ATOM 2244 N N A SER A 1 135 ? 44.70700 -16.66500 103.47000 0.440 10.85656 135 SER A N 1
ATOM 2245 N N B SER A 1 135 ? 44.71600 -16.66300 103.49000 0.560 10.84604 135 SER A N 1
ATOM 2246 C CA A SER A 1 135 ? 44.98400 -17.99900 103.98800 0.440 11.14081 135 SER A CA 1
ATOM 2247 C CA B SER A 1 135 ? 44.95900 -17.99900 104.01500 0.560 11.51454 135 SER A CA 1
ATOM 2248 C C A SER A 1 135 ? 45.69600 -17.90500 105.33500 0.440 10.86709 135 SER A C 1
ATOM 2249 C C B SER A 1 135 ? 45.72100 -17.93000 105.33400 0.560 11.33031 135 SER A C 1
ATOM 2250 O O A SER A 1 135 ? 45.36500 -18.63600 106.27300 0.440 10.94342 135 SER A O 1
ATOM 2251 O O B SER A 1 135 ? 45.48700 -18.73900 106.23800 0.560 11.83826 135 SER A O 1
ATOM 2266 N N . TYR A 1 136 ? 46.66400 -16.98900 105.46000 1.000 10.17754 136 TYR A N 1
ATOM 2267 C CA . TYR A 1 136 ? 47.39500 -16.86500 106.71900 1.000 10.17754 136 TYR A CA 1
ATOM 2268 C C . TYR A 1 136 ? 46.48200 -16.37200 107.83300 1.000 10.50915 136 TYR A C 1
ATOM 2269 O O . TYR A 1 136 ? 46.61400 -16.79200 108.98900 1.000 11.82247 136 TYR A O 1
ATOM 2288 N N . TYR A 1 137 ? 45.55400 -15.48500 107.51100 1.000 9.63010 137 TYR A N 1
ATOM 2289 C CA . TYR A 1 137 ? 44.61200 -14.98500 108.50900 1.000 9.38797 137 TYR A CA 1
ATOM 2290 C C . TYR A 1 137 ? 43.65600 -16.07400 108.94600 1.000 10.14069 137 TYR A C 1
ATOM 2291 O O . TYR A 1 137 ? 43.37900 -16.22900 110.13500 1.000 9.15899 137 TYR A O 1
ATOM 2309 N N . ARG A 1 138 ? 43.11500 -16.81800 107.99800 1.000 11.46453 138 ARG A N 1
ATOM 2310 C CA . ARG A 1 138 ? 42.09500 -17.81700 108.28300 1.000 11.57770 138 ARG A CA 1
ATOM 2311 C C . ARG A 1 138 ? 42.65500 -19.00200 109.06300 1.000 10.70918 138 ARG A C 1
ATOM 2312 O O . ARG A 1 138 ? 41.90600 -19.68100 109.77400 1.000 11.18292 138 ARG A O 1
ATOM 2333 N N . ARG A 1 139 ? 43.97100 -19.23100 108.98900 1.000 10.90920 139 ARG A N 1
ATOM 2334 C CA . ARG A 1 139 ? 44.60300 -20.21700 109.85000 1.000 12.47255 139 ARG A CA 1
ATOM 2335 C C . ARG A 1 139 ? 44.33900 -19.91700 111.32600 1.000 10.61706 139 ARG A C 1
ATOM 2336 O O . ARG A 1 139 ? 44.39900 -20.82500 112.16300 1.000 14.28329 139 ARG A O 1
ATOM 2357 N N . LEU A 1 140 ? 44.13000 -18.64400 111.66100 1.000 9.22216 140 LEU A N 1
ATOM 2358 C CA . LEU A 1 140 ? 43.90400 -18.20700 113.02600 1.000 8.87738 140 LEU A CA 1
ATOM 2359 C C . LEU A 1 140 ? 42.47300 -18.42200 113.51200 1.000 9.03793 140 LEU A C 1
ATOM 2360 O O . LEU A 1 140 ? 42.16400 -18.05100 114.65700 1.000 9.46166 140 LEU A O 1
ATOM 2376 N N . LEU A 1 141 ? 41.58700 -18.99800 112.68800 1.000 8.83527 141 LEU A N 1
ATOM 2377 C CA . LEU A 1 141 ? 40.22200 -19.29700 113.12500 1.000 9.56430 141 LEU A CA 1
ATOM 2378 C C . LEU A 1 141 ? 40.20700 -20.61700 113.88100 1.000 11.22240 141 LEU A C 1
ATOM 2379 O O . LEU A 1 141 ? 39.71500 -21.63600 113.40900 1.000 13.36476 141 LEU A O 1
ATOM 2395 N N . LYS A 1 142 ? 40.82000 -20.58900 115.06000 1.000 11.21977 142 LYS A N 1
ATOM 2396 C CA . LYS A 1 142 ? 40.86200 -21.71000 115.98700 1.000 11.56191 142 LYS A CA 1
ATOM 2397 C C . LYS A 1 142 ? 41.29400 -21.17000 117.33900 1.000 11.49875 142 LYS A C 1
ATOM 2398 O O . LYS A 1 142 ? 41.86800 -20.08000 117.41700 1.000 13.09631 142 LYS A O 1
ATOM 2417 N N . PRO A 1 143 ? 40.99400 -21.88200 118.42900 1.000 13.62269 143 PRO A N 1
ATOM 2418 C CA . PRO A 1 143 ? 41.22000 -21.27600 119.75100 1.000 16.73622 143 PRO A CA 1
ATOM 2419 C C . PRO A 1 143 ? 42.66200 -21.15100 120.12000 1.000 20.06293 143 PRO A C 1
ATOM 2420 O O . PRO A 1 143 ? 43.02600 -20.21600 120.85000 1.000 25.24250 143 PRO A O 1
ATOM 2431 N N . GLU A 1 144 ? 43.49200 -22.07300 119.66700 1.000 17.44420 144 GLU A N 1
ATOM 2432 C CA . GLU A 1 144 ? 44.90100 -22.10000 120.02200 1.000 19.35495 144 GLU A CA 1
ATOM 2433 C C . GLU A 1 144 ? 45.71500 -22.04400 118.74400 1.000 16.71516 144 GLU A C 1
ATOM 2434 O O . GLU A 1 144 ? 45.49200 -22.83700 117.82500 1.000 17.25207 144 GLU A O 1
ATOM 2446 N N . VAL A 1 145 ? 46.62500 -21.08500 118.68000 1.000 15.74926 145 VAL A N 1
ATOM 2447 C CA . VAL A 1 145 ? 47.48500 -20.92400 117.51700 1.000 13.24106 145 VAL A CA 1
ATOM 2448 C C . VAL A 1 145 ? 48.92100 -21.00900 117.99400 1.000 12.96208 145 VAL A C 1
ATOM 2449 O O . VAL A 1 145 ? 49.23700 -20.75300 119.16400 1.000 15.70978 145 VAL A O 1
ATOM 2462 N N . THR A 1 146 ? 49.80200 -21.35400 117.06500 1.000 10.72760 146 THR A N 1
ATOM 2463 C CA . THR A 1 146 ? 51.22300 -21.33800 117.35900 1.000 11.36452 146 THR A CA 1
ATOM 2464 C C . THR A 1 146 ? 51.79800 -19.95600 117.07500 1.000 10.54863 146 THR A C 1
ATOM 2465 O O . THR A 1 146 ? 51.24300 -19.15600 116.30900 1.000 10.41177 146 THR A O 1
ATOM 2476 N N . LYS A 1 147 ? 52.97400 -19.70700 117.64900 1.000 10.79603 147 LYS A N 1
ATOM 2477 C CA . LYS A 1 147 ? 53.66100 -18.45200 117.34600 1.000 10.55916 147 LYS A CA 1
ATOM 2478 C C . LYS A 1 147 ? 54.09900 -18.38500 115.89000 1.000 10.34598 147 LYS A C 1
ATOM 2479 O O . LYS A 1 147 ? 54.12900 -17.29600 115.32700 1.000 10.16964 147 LYS A O 1
ATOM 2498 N N . LYS A 1 148 ? 54.44300 -19.51200 115.28000 1.000 9.94330 148 LYS A N 1
ATOM 2499 C CA . LYS A 1 148 ? 54.73100 -19.50300 113.83800 1.000 10.37493 148 LYS A CA 1
ATOM 2500 C C . LYS A 1 148 ? 53.52200 -19.05400 113.04100 1.000 9.77749 148 LYS A C 1
ATOM 2501 O O . LYS A 1 148 ? 53.65800 -18.30600 112.06600 1.000 10.42230 148 LYS A O 1
ATOM 2520 N N . GLU A 1 149 ? 52.33100 -19.54100 113.40500 1.000 9.88013 149 GLU A N 1
ATOM 2521 C CA . GLU A 1 149 ? 51.11600 -19.15600 112.68400 1.000 9.14057 149 GLU A CA 1
ATOM 2522 C C . GLU A 1 149 ? 50.81100 -17.67000 112.85500 1.000 8.98792 149 GLU A C 1
ATOM 2523 O O . GLU A 1 149 ? 50.46900 -16.97000 111.88900 1.000 8.72736 149 GLU A O 1
ATOM 2535 N N . LEU A 1 150 ? 50.93200 -17.16700 114.07700 1.000 8.51944 150 LEU A N 1
ATOM 2536 C CA . LEU A 1 150 ? 50.66100 -15.76600 114.32200 1.000 8.73789 150 LEU A CA 1
ATOM 2537 C C . LEU A 1 150 ? 51.70300 -14.88500 113.63400 1.000 8.00096 150 LEU A C 1
ATOM 2538 O O . LEU A 1 150 ? 51.35900 -13.86900 113.02500 1.000 8.79053 150 LEU A O 1
ATOM 2554 N N . TYR A 1 151 ? 52.98400 -15.25200 113.72600 1.000 8.30889 151 TYR A N 1
ATOM 2555 C CA . TYR A 1 151 ? 54.03100 -14.50900 113.02600 1.000 8.25362 151 TYR A CA 1
ATOM 2556 C C . TYR A 1 151 ? 53.75000 -14.42800 111.53500 1.000 8.15098 151 TYR A C 1
ATOM 2557 O O . TYR A 1 151 ? 53.83700 -13.35600 110.93900 1.000 8.05360 151 TYR A O 1
ATOM 2575 N N . MET A 1 152 ? 53.40400 -15.55100 110.91300 1.000 7.78251 152 MET A N 1
ATOM 2576 C CA . MET A 1 152 ? 53.16800 -15.52300 109.46300 1.000 8.10360 152 MET A CA 1
ATOM 2577 C C . MET A 1 152 ? 51.92700 -14.72600 109.09500 1.000 7.64039 152 MET A C 1
ATOM 2578 O O . MET A 1 152 ? 51.90800 -14.09900 108.04200 1.000 7.54564 152 MET A O 1
ATOM 2592 N N . ALA A 1 153 ? 50.91800 -14.67800 109.96800 1.000 8.14571 153 ALA A N 1
ATOM 2593 C CA . ALA A 1 153 ? 49.79700 -13.79500 109.69700 1.000 8.43259 153 ALA A CA 1
ATOM 2594 C C . ALA A 1 153 ? 50.24100 -12.33400 109.74400 1.000 7.33509 153 ALA A C 1
ATOM 2595 O O . ALA A 1 153 ? 49.77500 -11.51100 108.95500 1.000 7.74303 153 ALA A O 1
ATOM 2602 N N . MET A 1 154 ? 51.13200 -11.99600 110.68500 1.000 7.33246 154 MET A N 1
ATOM 2603 C CA . MET A 1 154 ? 51.68100 -10.64700 110.75600 1.000 7.85357 154 MET A CA 1
ATOM 2604 C C . MET A 1 154 ? 52.56500 -10.33000 109.54400 1.000 7.50880 154 MET A C 1
ATOM 2605 O O . MET A 1 154 ? 52.52200 -9.20500 109.03300 1.000 8.11150 154 MET A O 1
ATOM 2619 N N . VAL A 1 155 ? 53.34300 -11.30300 109.04900 1.000 7.33509 155 VAL A N 1
ATOM 2620 C CA . VAL A 1 155 ? 54.11600 -11.09200 107.82400 1.000 7.38773 155 VAL A CA 1
ATOM 2621 C C . VAL A 1 155 ? 53.17400 -10.79500 106.65500 1.000 7.14559 155 VAL A C 1
ATOM 2622 O O . VAL A 1 155 ? 53.37100 -9.83500 105.88500 1.000 7.98254 155 VAL A O 1
ATOM 2635 N N . ALA A 1 156 ? 52.13400 -11.61200 106.50400 1.000 7.01926 156 ALA A N 1
ATOM 2636 C CA . ALA A 1 156 ? 51.18200 -11.39600 105.42100 1.000 7.07190 156 ALA A CA 1
ATOM 2637 C C . ALA A 1 156 ? 50.54600 -10.02600 105.53300 1.000 6.67712 156 ALA A C 1
ATOM 2638 O O . ALA A 1 156 ? 50.37900 -9.33200 104.53000 1.000 7.47195 156 ALA A O 1
ATOM 2645 N N . SER A 1 157 ? 50.22100 -9.60600 106.76100 1.000 6.80608 157 SER A N 1
ATOM 2646 C CA . SER A 1 157 ? 49.62100 -8.30300 106.99800 1.000 7.50616 157 SER A CA 1
ATOM 2647 C C . SER A 1 157 ? 50.57600 -7.17300 106.60200 1.000 7.42721 157 SER A C 1
ATOM 2648 O O . SER A 1 157 ? 50.17500 -6.22000 105.92600 1.000 8.42469 157 SER A O 1
ATOM 2656 N N . VAL A 1 158 ? 51.84900 -7.25800 107.02000 1.000 7.65881 158 VAL A N 1
ATOM 2657 C CA . VAL A 1 158 ? 52.82900 -6.25100 106.59500 1.000 8.18519 158 VAL A CA 1
ATOM 2658 C C . VAL A 1 158 ? 52.96500 -6.23300 105.08000 1.000 8.05623 158 VAL A C 1
ATOM 2659 O O . VAL A 1 158 ? 53.07200 -5.16700 104.45600 1.000 9.31954 158 VAL A O 1
ATOM 2672 N N . PHE A 1 159 ? 52.99500 -7.40000 104.45800 1.000 7.67987 159 PHE A N 1
ATOM 2673 C CA . PHE A 1 159 ? 53.09500 -7.42900 103.00400 1.000 8.13519 159 PHE A CA 1
ATOM 2674 C C . PHE A 1 159 ? 51.87300 -6.79100 102.35200 1.000 8.05097 159 PHE A C 1
ATOM 2675 O O . PHE A 1 159 ? 52.01800 -6.09700 101.35700 1.000 10.20649 159 PHE A O 1
ATOM 2692 N N . LEU A 1 160 ? 50.66600 -6.99700 102.88200 1.000 8.35627 160 LEU A N 1
ATOM 2693 C CA . LEU A 1 160 ? 49.53200 -6.28400 102.33400 1.000 8.13255 160 LEU A CA 1
ATOM 2694 C C . LEU A 1 160 ? 49.68300 -4.77800 102.51700 1.000 8.22204 160 LEU A C 1
ATOM 2695 O O . LEU A 1 160 ? 49.56500 -4.00700 101.54300 1.000 9.51430 160 LEU A O 1
ATOM 2711 N N . GLU A 1 161 ? 49.97100 -4.34400 103.75900 1.000 8.00622 161 GLU A N 1
ATOM 2712 C CA . GLU A 1 161 ? 50.02200 -2.91700 104.11300 1.000 8.14308 161 GLU A CA 1
ATOM 2713 C C . GLU A 1 161 ? 51.10100 -2.16000 103.35600 1.000 8.69841 161 GLU A C 1
ATOM 2714 O O . GLU A 1 161 ? 50.90800 -0.99100 102.99400 1.000 9.73538 161 GLU A O 1
ATOM 2726 N N . SER A 1 162 ? 52.28000 -2.76300 103.21600 1.000 8.78263 162 SER A N 1
ATOM 2727 C CA . SER A 1 162 ? 53.46200 -2.04300 102.80400 1.000 9.08267 162 SER A CA 1
ATOM 27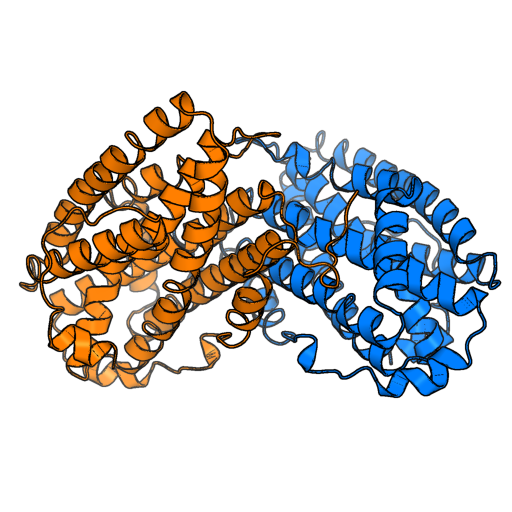28 C C . SER A 1 162 ? 53.85200 -2.35000 101.37300 1.000 9.95119 162 SER A C 1
ATOM 2729 O O . SER A 1 162 ? 54.78500 -1.72900 100.85300 1.000 10.94079 162 SER A O 1
ATOM 2737 N N . TYR A 1 163 ? 53.16400 -3.28800 100.72000 1.000 9.37218 163 TYR A N 1
ATOM 2738 C CA . TYR A 1 163 ? 53.64700 -3.85100 99.45600 1.000 9.36165 163 TYR A CA 1
ATOM 2739 C C . TYR A 1 163 ? 52.49100 -4.05700 98.48300 1.000 9.89329 163 TYR A C 1
ATOM 2740 O O . TYR A 1 163 ? 52.48600 -3.43800 97.40500 1.000 9.50903 163 TYR A O 1
ATOM 2758 N N . LEU A 1 164 ? 51.50800 -4.87900 98.82400 1.000 8.86159 164 LEU A N 1
ATOM 2759 C CA . LEU A 1 164 ? 50.47200 -5.23300 97.84600 1.000 9.85118 164 LEU A CA 1
ATOM 2760 C C . LEU A 1 164 ? 49.58200 -4.07500 97.44200 1.000 8.83264 164 LEU A C 1
ATOM 2761 O O . LEU A 1 164 ? 49.05000 -4.07300 96.34400 1.000 11.22503 164 LEU A O 1
ATOM 2777 N N . PHE A 1 165 ? 49.39100 -3.08000 98.30900 1.000 8.21151 165 PHE A N 1
ATOM 2778 C CA . PHE A 1 165 ? 48.58400 -1.92600 97.89900 1.000 9.20110 165 PHE A CA 1
ATOM 2779 C C . PHE A 1 165 ? 49.25200 -1.11700 96.76500 1.000 9.16162 165 PHE A C 1
ATOM 2780 O O . PHE A 1 165 ? 48.56200 -0.36400 96.06100 1.000 10.31439 165 PHE A O 1
ATOM 2797 N N . TYR A 1 166 ? 50.58200 -1.17100 96.64100 1.000 8.51418 166 TYR A N 1
ATOM 2798 C CA . TYR A 1 166 ? 51.30400 -0.11700 95.91900 1.000 8.30100 166 TYR A CA 1
ATOM 2799 C C . TYR A 1 166 ? 51.17400 -0.21100 94.40100 1.000 9.63273 166 TYR A C 1
ATOM 2800 O O . TYR A 1 166 ? 51.27300 0.82400 93.72800 1.000 9.68274 166 TYR A O 1
ATOM 2818 N N . SER A 1 167 ? 50.92800 -1.39200 93.82600 1.000 9.40376 167 SER A N 1
ATOM 2819 C CA . SER A 1 167 ? 50.62800 -1.43800 92.39200 1.000 10.25649 167 SER A CA 1
ATOM 2820 C C . SER A 1 167 ? 49.35800 -0.66100 92.06000 1.000 10.13279 167 SER A C 1
ATOM 2821 O O . SER A 1 167 ? 49.19100 -0.22700 90.90700 1.000 11.37768 167 SER A O 1
ATOM 2829 N N . GLY A 1 168 ? 48.47700 -0.47900 93.03600 1.000 9.78275 168 GLY A N 1
ATOM 2830 C CA . GLY A 1 168 ? 47.28600 0.32100 92.87000 1.000 10.69865 168 GLY A CA 1
ATOM 2831 C C . GLY A 1 168 ? 47.48900 1.77500 93.23500 1.000 10.47494 168 GLY A C 1
ATOM 2832 O O . GLY A 1 168 ? 47.08900 2.65700 92.46300 1.000 11.04343 168 GLY A O 1
ATOM 2836 N N . PHE A 1 169 ? 48.13800 2.05200 94.38200 1.000 9.20110 169 PHE A N 1
ATOM 2837 C CA . PHE A 1 169 ? 48.33700 3.44600 94.77200 1.000 9.57746 169 PHE A CA 1
ATOM 2838 C C . PHE A 1 169 ? 49.14000 4.20100 93.70600 1.000 9.83013 169 PHE A C 1
ATOM 2839 O O . PHE A 1 169 ? 49.01400 5.42100 93.60800 1.000 9.77486 169 PHE A O 1
ATOM 2856 N N . PHE A 1 170 ? 50.01300 3.51100 92.95900 1.000 9.79591 170 PHE A N 1
ATOM 2857 C CA . PHE A 1 170 ? 50.81300 4.16800 91.93800 1.000 9.23005 170 PHE A CA 1
ATOM 2858 C C . PHE A 1 170 ? 49.98300 5.12600 91.08800 1.000 9.36428 170 PHE A C 1
ATOM 2859 O O . PHE A 1 170 ? 50.41200 6.24500 90.81500 1.000 10.08805 170 PHE A O 1
ATOM 2876 N N . TYR A 1 171 ? 48.82300 4.66600 90.57300 1.000 9.46956 171 TYR A N 1
ATOM 2877 C CA . TYR A 1 171 ? 48.20700 5.46100 89.50900 1.000 9.72222 171 TYR A CA 1
ATOM 2878 C C . TYR A 1 171 ? 47.55000 6.73400 90.03000 1.000 9.40113 171 TYR A C 1
ATOM 2879 O O . TYR A 1 171 ? 47.75000 7.80900 89.43900 1.000 9.56430 171 TYR A O 1
ATOM 2897 N N . PRO A 1 172 ? 46.80100 6.69300 91.13000 1.000 10.18543 172 PRO A N 1
ATOM 2898 C CA . PRO A 1 172 ? 46.32700 7.96500 91.68500 1.000 10.65917 172 PRO A CA 1
ATOM 2899 C C . PRO A 1 172 ? 47.45200 8.94400 91.99100 1.000 10.09068 172 PRO A C 1
ATOM 2900 O O . PRO A 1 172 ? 47.28800 10.15800 91.79200 1.000 10.22228 172 PRO A O 1
ATOM 2911 N N . LEU A 1 173 ? 48.59400 8.45700 92.49800 1.000 10.56442 173 LEU A N 1
ATOM 2912 C CA . LEU A 1 173 ? 49.72000 9.34800 92.77500 1.000 10.79603 173 LEU A CA 1
ATOM 2913 C C . LEU A 1 173 ? 50.31500 9.91100 91.49400 1.000 10.56179 173 LEU A C 1
ATOM 2914 O O . LEU A 1 173 ? 50.71900 11.07700 91.46200 1.000 11.91195 173 LEU A O 1
ATOM 2930 N N . TYR A 1 174 ? 50.45100 9.06700 90.47500 1.000 10.20122 174 TYR A N 1
ATOM 2931 C CA . TYR A 1 174 ? 51.05000 9.48000 89.20800 1.000 10.39598 174 TYR A CA 1
ATOM 2932 C C . TYR A 1 174 ? 50.21000 10.53800 88.52600 1.000 11.93301 174 TYR A C 1
ATOM 2933 O O . TYR A 1 174 ? 50.75600 11.49800 87.97700 1.000 12.17778 174 TYR A O 1
ATOM 2951 N N . LEU A 1 175 ? 48.89200 10.37800 88.55300 1.000 10.64865 175 LEU A N 1
ATOM 2952 C CA . LEU A 1 175 ? 48.02600 11.40500 87.99700 1.000 10.80656 175 LEU A CA 1
ATOM 2953 C C . LEU A 1 175 ? 48.05000 12.68000 88.83600 1.000 12.00933 175 LEU A C 1
ATOM 2954 O O . LEU A 1 175 ? 48.20500 13.78100 88.29000 1.000 12.05934 175 LEU A O 1
ATOM 2970 N N . ALA A 1 176 ? 47.96500 12.54700 90.16700 1.000 11.90406 176 ALA A N 1
ATOM 2971 C CA . ALA A 1 176 ? 47.97300 13.72800 91.01500 1.000 13.28317 176 ALA A CA 1
ATOM 2972 C C . ALA A 1 176 ? 49.28500 14.48800 90.88400 1.000 14.23855 176 ALA A C 1
ATOM 2973 O O . ALA A 1 176 ? 49.28100 15.71800 90.98800 1.000 14.71492 176 ALA A O 1
ATOM 2980 N N . GLY A 1 177 ? 50.40600 13.78600 90.64500 1.000 13.39897 177 GLY A N 1
ATOM 2981 C CA . GLY A 1 177 ? 51.68800 14.46700 90.47900 1.000 14.76756 177 GLY A CA 1
ATOM 2982 C C . GLY A 1 177 ? 51.77600 15.29000 89.21300 1.000 15.38079 177 GLY A C 1
ATOM 2983 O O . GLY A 1 177 ? 52.73200 16.05100 89.05200 1.000 16.49145 177 GLY A O 1
ATOM 2987 N N . GLN A 1 178 ? 50.78700 15.15800 88.33900 1.000 15.54923 178 GLN A N 1
ATOM 2988 C CA . GLN A 1 178 ? 50.65500 15.91800 87.10600 1.000 15.69399 178 GLN A CA 1
ATOM 2989 C C . GLN A 1 178 ? 49.50100 16.90400 87.17800 1.000 15.88875 178 GLN A C 1
ATOM 2990 O O . GLN A 1 178 ? 49.16400 17.51600 86.15500 1.000 17.81529 178 GLN A O 1
ATOM 3004 N N . GLY A 1 179 ? 48.85500 17.02900 88.34500 1.000 15.34921 179 GLY A N 1
ATOM 3005 C CA . GLY A 1 179 ? 47.70800 17.89200 88.52100 1.000 16.36249 179 GLY A CA 1
ATOM 3006 C C . GLY A 1 179 ? 46.38400 17.32000 88.06800 1.000 16.17299 179 GLY A C 1
ATOM 3007 O O . GLY A 1 179 ? 45.43700 18.08200 87.82400 1.000 19.22862 179 GLY A O 1
ATOM 3011 N N . LYS A 1 180 ? 46.28800 16.01000 87.91000 1.000 15.44922 180 LYS A N 1
ATOM 3012 C CA . LYS A 1 180 ? 45.06400 15.36800 87.45600 1.000 14.85441 180 LYS A CA 1
ATOM 3013 C C . LYS A 1 180 ? 44.48100 14.58000 88.62000 1.000 14.14380 180 LYS A C 1
ATOM 3014 O O . LYS A 1 180 ? 45.21700 13.90300 89.34100 1.000 13.44109 180 LYS A O 1
ATOM 3033 N N . LEU A 1 181 ? 43.16100 14.66200 88.78500 1.000 13.85692 181 LEU A N 1
ATOM 3034 C CA . LEU A 1 181 ? 42.46900 13.98000 89.89400 1.000 13.33318 181 LEU A CA 1
ATOM 3035 C C . LEU A 1 181 ? 43.16100 14.27000 91.22900 1.000 13.34897 181 LEU A C 1
ATOM 3036 O O . LEU A 1 181 ? 43.47200 13.36100 92.00800 1.000 13.95167 181 LEU A O 1
ATOM 3052 N N . THR A 1 182 ? 43.39200 15.55700 91.50600 1.000 14.82020 182 THR A N 1
ATOM 3053 C CA . THR A 1 182 ? 44.15300 15.91500 92.69800 1.000 17.20206 182 THR A CA 1
ATOM 3054 C C . THR A 1 182 ? 43.36000 15.69600 93.99000 1.000 17.19153 182 THR A C 1
ATOM 3055 O O . THR A 1 182 ? 43.96600 15.42200 95.02700 1.000 18.40747 182 THR A O 1
ATOM 3066 N N . ALA A 1 183 ? 42.02500 15.82700 93.97800 1.000 15.83348 183 ALA A N 1
ATOM 3067 C CA . ALA A 1 183 ? 41.26700 15.61800 95.21200 1.000 17.58895 183 ALA A CA 1
ATOM 3068 C C . ALA A 1 183 ? 41.25300 14.14100 95.58100 1.000 16.50198 183 ALA A C 1
ATOM 3069 O O . ALA A 1 183 ? 41.45600 13.77300 96.74600 1.000 18.36273 183 ALA A O 1
ATOM 3076 N N . SER A 1 184 ? 41.00600 13.26900 94.60300 1.000 15.90717 184 SER A N 1
ATOM 3077 C CA . SER A 1 184 ? 41.12600 11.83500 94.83800 1.000 15.90717 184 SER A CA 1
ATOM 3078 C C . SER A 1 184 ? 42.54000 11.48500 95.27900 1.000 15.14392 184 SER A C 1
ATOM 3079 O O . SER A 1 184 ? 42.74100 10.61400 96.12900 1.000 15.40974 184 SER A O 1
ATOM 3087 N N . GLY A 1 185 ? 43.53500 12.17200 94.71500 1.000 15.96507 185 GLY A N 1
ATOM 3088 C CA . GLY A 1 185 ? 44.90500 11.99300 95.16600 1.000 15.60977 185 GLY A CA 1
ATOM 3089 C C . GLY A 1 185 ? 45.12200 12.37900 96.62000 1.000 15.19393 185 GLY A C 1
ATOM 3090 O O . GLY A 1 185 ? 45.90400 11.74100 97.32200 1.000 15.20972 185 GLY A O 1
ATOM 3094 N N . GLU A 1 186 ? 44.44700 13.43000 97.08600 1.000 15.74399 186 GLU A N 1
ATOM 3095 C CA . GLU A 1 186 ? 44.54300 13.79700 98.49300 1.000 16.97835 186 GLU A CA 1
ATOM 3096 C C . GLU A 1 186 ? 44.00500 12.68400 99.39000 1.000 16.08351 186 GLU A C 1
ATOM 3097 O O . GLU A 1 186 ? 44.58700 12.39100 100.44200 1.000 15.55976 186 GLU A O 1
ATOM 3109 N N . ILE A 1 187 ? 42.88700 12.06200 98.99500 1.000 15.53871 187 ILE A N 1
ATOM 3110 C CA . ILE A 1 187 ? 42.34200 10.93000 99.74800 1.000 14.03326 187 ILE A CA 1
ATOM 3111 C C . ILE A 1 187 ? 43.33600 9.78000 99.77100 1.000 13.40950 187 ILE A C 1
ATOM 3112 O O . ILE A 1 187 ? 43.59300 9.17300 100.81400 1.000 12.41201 187 ILE A O 1
ATOM 3128 N N A ILE A 1 188 ? 43.90700 9.45600 98.61800 0.480 13.66743 188 ILE A N 1
ATOM 3129 N N B ILE A 1 188 ? 43.90800 9.44900 98.61700 0.520 13.79376 188 ILE A N 1
ATOM 3130 C CA A ILE A 1 188 ? 44.86300 8.35900 98.57700 0.480 13.47530 188 ILE A CA 1
ATOM 3131 C CA B ILE A 1 188 ? 44.87300 8.35600 98.58300 0.520 13.64900 188 ILE A CA 1
ATOM 3132 C C A ILE A 1 188 ? 46.06100 8.66500 99.46400 0.480 12.85417 188 ILE A C 1
ATOM 3133 C C B ILE A 1 188 ? 46.05900 8.66800 99.47800 0.520 12.88049 188 ILE A C 1
ATOM 3134 O O A ILE A 1 188 ? 46.59100 7.77700 100.13900 0.480 12.18567 188 ILE A O 1
ATOM 3135 O O B ILE A 1 188 ? 46.57900 7.78700 100.17100 0.520 12.17514 188 ILE A O 1
ATOM 3166 N N . ASN A 1 189 ? 46.51200 9.92400 99.48500 1.000 13.10947 189 ASN A N 1
ATOM 3167 C CA . ASN A 1 189 ? 47.60400 10.28700 100.38600 1.000 13.51741 189 ASN A CA 1
ATOM 3168 C C . ASN A 1 189 ? 47.24300 10.06900 101.85700 1.000 13.01209 189 ASN A C 1
ATOM 3169 O O . ASN A 1 189 ? 48.08800 9.62300 102.63800 1.000 12.89628 189 ASN A O 1
ATOM 3181 N N . LEU A 1 190 ? 46.00300 10.38400 102.25600 1.000 12.19094 190 LEU A N 1
ATOM 3182 C CA . LEU A 1 190 ? 45.57400 10.10700 103.63500 1.000 13.07262 190 LEU A CA 1
ATOM 3183 C C . LEU A 1 190 ? 45.56700 8.61500 103.91500 1.000 12.47781 190 LEU A C 1
ATOM 3184 O O . LEU A 1 190 ? 45.97500 8.17500 104.99300 1.000 13.08841 190 LEU A O 1
ATOM 3200 N N . ILE A 1 191 ? 45.11700 7.82300 102.94900 1.000 10.74866 191 ILE A N 1
ATOM 3201 C CA . ILE A 1 191 ? 45.13100 6.37500 103.10600 1.000 10.53811 191 ILE A CA 1
ATOM 3202 C C . ILE A 1 191 ? 46.56300 5.87800 103.28600 1.000 10.33808 191 ILE A C 1
ATOM 3203 O O . ILE A 1 191 ? 46.85800 5.10500 104.20300 1.000 10.78287 191 ILE A O 1
ATOM 3219 N N . ILE A 1 192 ? 47.48300 6.34100 102.42300 1.000 10.57495 192 ILE A N 1
ATOM 3220 C CA . ILE A 1 192 ? 48.87700 5.90900 102.50400 1.000 12.12251 192 ILE A CA 1
ATOM 3221 C C . ILE A 1 192 ? 49.48300 6.27800 103.85000 1.000 12.50150 192 ILE A C 1
ATOM 3222 O O . ILE A 1 192 ? 50.26100 5.51400 104.42200 1.000 13.13842 192 ILE A O 1
ATOM 3238 N N . ARG A 1 193 ? 49.17800 7.47300 104.36300 1.000 13.02788 193 ARG A N 1
ATOM 3239 C CA . ARG A 1 193 ? 49.72000 7.86700 105.66300 1.000 14.13591 193 ARG A CA 1
ATOM 3240 C C . ARG A 1 193 ? 49.30100 6.86100 106.73500 1.000 12.60941 193 ARG A C 1
ATOM 3241 O O . ARG A 1 193 ? 50.08500 6.52000 107.62300 1.000 14.80967 193 ARG A O 1
ATOM 3262 N N . ASP A 1 194 ? 48.05500 6.39500 106.68600 1.000 11.21187 194 ASP A N 1
ATOM 3263 C CA . ASP A 1 194 ? 47.60200 5.34300 107.59200 1.000 10.95921 194 ASP A CA 1
ATOM 3264 C C . ASP A 1 194 ? 48.30600 4.01600 107.31800 1.000 9.33007 194 ASP A C 1
ATOM 3265 O O . ASP A 1 194 ? 48.78600 3.37100 108.25400 1.000 9.37218 194 ASP A O 1
ATOM 3274 N N . GLU A 1 195 ? 48.35200 3.56200 106.04800 1.000 10.11437 195 GLU A N 1
ATOM 3275 C CA . GLU A 1 195 ? 48.92100 2.22800 105.79900 1.000 8.57471 195 GLU A CA 1
ATOM 3276 C C . GLU A 1 195 ? 50.38900 2.17800 106.21000 1.000 8.81158 195 GLU A C 1
ATOM 3277 O O . GLU A 1 195 ? 50.87200 1.13800 106.67700 1.000 8.89580 195 GLU A O 1
ATOM 3289 N N A SER A 1 196 ? 51.09800 3.29100 106.08700 0.520 9.49324 196 SER A N 1
ATOM 3290 N N B SER A 1 196 ? 51.10500 3.28700 106.04000 0.480 9.65116 196 SER A N 1
ATOM 3291 C CA A SER A 1 196 ? 52.52100 3.30900 106.42800 0.520 11.12502 196 SER A CA 1
ATOM 3292 C CA B SER A 1 196 ? 52.51100 3.34200 106.43800 0.480 11.21977 196 SER A CA 1
ATOM 3293 C C A SER A 1 196 ? 52.74600 3.06400 107.91500 0.520 10.28808 196 SER A C 1
ATOM 3294 C C B SER A 1 196 ? 52.66700 2.97500 107.90300 0.480 10.29334 196 SER A C 1
ATOM 3295 O O A SER A 1 196 ? 53.68300 2.34800 108.29300 0.520 10.84341 196 SER A O 1
ATOM 3296 O O B SER A 1 196 ? 53.47100 2.10100 108.25600 0.480 9.83013 196 SER A O 1
ATOM 3311 N N . ILE A 1 197 ? 51.89100 3.62500 108.77400 1.000 9.58273 197 ILE A N 1
ATOM 3312 C CA . ILE A 1 197 ? 52.00200 3.35700 110.20200 1.000 10.56179 197 ILE A CA 1
ATOM 3313 C C . ILE A 1 197 ? 51.46300 1.97900 110.54600 1.000 10.11963 197 ILE A C 1
ATOM 3314 O O . ILE A 1 197 ? 51.96500 1.34800 111.48500 1.000 10.93552 197 ILE A O 1
ATOM 3331 N N . HIS A 1 198 ? 50.44300 1.49300 109.82000 1.000 9.17742 198 HIS A N 1
ATOM 3332 C CA . HIS A 1 198 ? 49.96800 0.13200 110.05200 1.000 8.41680 198 HIS A CA 1
ATOM 3333 C C . HIS A 1 198 ? 51.10100 -0.86000 109.82400 1.000 7.93253 198 HIS A C 1
ATOM 3334 O O . HIS A 1 198 ? 51.30700 -1.80000 110.60500 1.000 9.12478 198 HIS A O 1
ATOM 3348 N N . GLY A 1 199 ? 51.78600 -0.71200 108.70200 1.000 8.55103 199 GLY A N 1
ATOM 3349 C CA . GLY A 1 199 ? 52.84400 -1.65400 108.37900 1.000 9.24058 199 GLY A CA 1
ATOM 3350 C C . GLY A 1 199 ? 54.00200 -1.60600 109.36600 1.000 8.90633 199 GLY A C 1
ATOM 3351 O O . GLY A 1 199 ? 54.56300 -2.63900 109.74300 1.000 10.08805 199 GLY A O 1
ATOM 3355 N N . VAL A 1 200 ? 54.38700 -0.41000 109.79500 1.000 8.79579 200 VAL A N 1
ATOM 3356 C CA . VAL A 1 200 ? 55.43000 -0.31100 110.80700 1.000 9.50114 200 VAL A CA 1
ATOM 3357 C C . VAL A 1 200 ? 54.99300 -1.01900 112.08100 1.000 9.16162 200 VAL A C 1
ATOM 3358 O O . VAL A 1 200 ? 55.75000 -1.79300 112.67300 1.000 9.79591 200 VAL A O 1
ATOM 3371 N N . PHE A 1 201 ? 53.76500 -0.75100 112.54300 1.000 9.19321 201 PHE A N 1
ATOM 3372 C CA . PHE A 1 201 ? 53.32500 -1.28800 113.83200 1.000 8.60893 201 PHE A CA 1
ATOM 3373 C C . PHE A 1 201 ? 53.22600 -2.80600 113.80600 1.000 8.87475 201 PHE A C 1
ATOM 3374 O O . PHE A 1 201 ? 53.73800 -3.48400 114.70700 1.000 9.41955 201 PHE A O 1
ATOM 3391 N N . VAL A 1 202 ? 52.57900 -3.36700 112.78000 1.000 8.88001 202 VAL A N 1
ATOM 3392 C CA . VAL A 1 202 ? 52.48300 -4.81400 112.70600 1.000 8.50102 202 VAL A CA 1
ATOM 3393 C C . VAL A 1 202 ? 53.86900 -5.41800 112.56700 1.000 7.81409 202 VAL A C 1
ATOM 3394 O O . VAL A 1 202 ? 54.13400 -6.48800 113.11200 1.000 8.70368 202 VAL A O 1
ATOM 3407 N N . GLY A 1 203 ? 54.78400 -4.74000 111.86500 1.000 8.54313 203 GLY A N 1
ATOM 3408 C CA . GLY A 1 203 ? 56.13900 -5.25500 111.76200 1.000 9.56694 203 GLY A CA 1
ATOM 3409 C C . GLY A 1 203 ? 56.86900 -5.29500 113.09000 1.000 9.62484 203 GLY A C 1
ATOM 3410 O O . GLY A 1 203 ? 57.64500 -6.21300 113.34100 1.000 10.16964 203 GLY A O 1
ATOM 3414 N N . ILE A 1 204 ? 56.63500 -4.29800 113.96100 1.000 9.16952 204 ILE A N 1
ATOM 3415 C CA . ILE A 1 204 ? 57.16800 -4.35000 115.33000 1.000 10.33545 204 ILE A CA 1
ATOM 3416 C C . ILE A 1 204 ? 56.62600 -5.56200 116.08200 1.000 9.65905 204 ILE A C 1
ATOM 3417 O O . ILE A 1 204 ? 57.38000 -6.29300 116.72400 1.000 10.91973 204 ILE A O 1
ATOM 3433 N N . LEU A 1 205 ? 55.31300 -5.81100 115.99500 1.000 10.12227 205 LEU A N 1
ATOM 3434 C CA . LEU A 1 205 ? 54.73000 -6.95100 116.70500 1.000 10.14332 205 LEU A CA 1
ATOM 3435 C C . LEU A 1 205 ? 55.30500 -8.25200 116.16500 1.000 9.75117 205 LEU A C 1
ATOM 3436 O O . LEU A 1 205 ? 55.59700 -9.18400 116.92900 1.000 10.65391 205 LEU A O 1
ATOM 3452 N N . ALA A 1 206 ? 55.52100 -8.31700 114.84500 1.000 9.15899 206 ALA A N 1
ATOM 3453 C CA . ALA A 1 206 ? 56.08100 -9.53500 114.26700 1.000 8.85369 206 ALA A CA 1
ATOM 3454 C C . ALA A 1 206 ? 57.49700 -9.79500 114.76000 1.000 8.97739 206 ALA A C 1
ATOM 3455 O O . ALA A 1 206 ? 57.84800 -10.94000 115.09500 1.000 9.46692 206 ALA A O 1
ATOM 3462 N N . GLN A 1 207 ? 58.31500 -8.74500 114.82900 1.000 9.81170 207 GLN A N 1
ATOM 3463 C CA . GLN A 1 207 ? 59.67900 -8.91400 115.31300 1.000 10.98816 207 GLN A CA 1
ATOM 3464 C C . GLN A 1 207 ? 59.71200 -9.37700 116.76300 1.000 12.04355 207 GLN A C 1
ATOM 3465 O O . GLN A 1 207 ? 60.58600 -10.15900 117.14500 1.000 12.66468 207 GLN A O 1
ATOM 3479 N N . GLN A 1 208 ? 58.76000 -8.93000 117.57200 1.000 10.61443 208 GLN A N 1
ATOM 3480 C CA . GLN A 1 208 ? 58.71000 -9.39100 118.95800 1.000 12.38833 208 GLN A CA 1
ATOM 3481 C C . GLN A 1 208 ? 58.44800 -10.89100 119.02100 1.000 12.21462 208 GLN A C 1
ATOM 3482 O O . GLN A 1 208 ? 59.07900 -11.61400 119.80200 1.000 13.66216 208 GLN A O 1
ATOM 3496 N N . ILE A 1 209 ? 57.47500 -11.37600 118.24300 1.000 11.40926 209 ILE A N 1
ATOM 3497 C CA . ILE A 1 209 ? 57.19500 -12.80600 118.23100 1.000 12.76469 209 ILE A CA 1
ATOM 3498 C C . ILE A 1 209 ? 58.39400 -13.56500 117.71000 1.000 12.79101 209 ILE A C 1
ATOM 3499 O O . ILE A 1 209 ? 58.75400 -14.61800 118.23500 1.000 14.38594 209 ILE A O 1
ATOM 3515 N N . PHE A 1 210 ? 58.99500 -13.07200 116.63000 1.000 12.99630 210 PHE A N 1
ATOM 3516 C CA . PHE A 1 210 ? 60.12500 -13.77100 116.04000 1.000 13.69375 210 PHE A CA 1
ATOM 3517 C C . PHE A 1 210 ? 61.18500 -14.05700 117.08400 1.000 13.66743 210 PHE A C 1
ATOM 3518 O O . PHE A 1 210 ? 61.73400 -15.15500 117.11500 1.000 14.45173 210 PHE A O 1
ATOM 3535 N N . ALA A 1 211 ? 61.46300 -13.07900 117.94900 1.000 14.36751 211 ALA A N 1
ATOM 3536 C CA . ALA A 1 211 ? 62.50800 -13.20500 118.97100 1.000 15.31763 211 ALA A CA 1
ATOM 3537 C C . ALA A 1 211 ? 62.21700 -14.29900 119.99000 1.000 16.17562 211 ALA A C 1
ATOM 3538 O O . ALA A 1 211 ? 63.14700 -14.76600 120.66600 1.000 17.70475 211 ALA A O 1
ATOM 3545 N N . GLU A 1 212 ? 60.96800 -14.74100 120.09000 1.000 14.92547 212 GLU A N 1
ATOM 3546 C CA . GLU A 1 212 ? 60.54500 -15.79600 121.01000 1.000 14.77809 212 GLU A CA 1
ATOM 3547 C C . GLU A 1 212 ? 60.56700 -17.17000 120.37900 1.000 14.56754 212 GLU A C 1
ATOM 3548 O O . GLU A 1 212 ? 60.52500 -18.17300 121.10500 1.000 16.87571 212 GLU A O 1
ATOM 3560 N N . LEU A 1 213 ? 60.65100 -17.24500 119.05200 1.000 14.81757 213 LEU A N 1
ATOM 3561 C CA . LEU A 1 213 ? 60.66300 -18.54200 118.38900 1.000 14.62017 213 LEU A CA 1
ATOM 3562 C C . LEU A 1 213 ? 61.99900 -19.24100 118.57900 1.000 15.94402 213 LEU A C 1
ATOM 3563 O O . LEU A 1 213 ? 63.06200 -18.61100 118.61500 1.000 17.88372 213 LEU A O 1
ATOM 3579 N N . SER A 1 214 ? 61.94500 -20.56200 118.65500 1.000 17.09415 214 SER A N 1
ATOM 3580 C CA . SER A 1 214 ? 63.16600 -21.35100 118.62300 1.000 18.05216 214 SER A CA 1
ATOM 3581 C C . SER A 1 214 ? 63.93400 -21.11000 117.31600 1.000 18.56012 214 SER A C 1
ATOM 3582 O O . SER A 1 214 ? 63.38800 -20.65600 116.31000 1.000 17.24680 214 SER A O 1
ATOM 3590 N N . ALA A 1 215 ? 65.22400 -21.45100 117.31800 1.000 18.37326 215 ALA A N 1
ATOM 3591 C CA . ALA A 1 215 ? 66.03100 -21.28500 116.11100 1.000 18.95490 215 ALA A CA 1
ATOM 3592 C C . ALA A 1 215 ? 65.43000 -22.06900 114.94700 1.000 18.32851 215 ALA A C 1
ATOM 3593 O O . ALA A 1 215 ? 65.40600 -21.59900 113.81500 1.000 18.58381 215 ALA A O 1
ATOM 3600 N N . GLU A 1 216 ? 64.96600 -23.28500 115.20400 1.000 19.97345 216 GLU A N 1
ATOM 3601 C CA . GLU A 1 216 ? 64.33700 -24.09100 114.17100 1.000 19.73395 216 GLU A CA 1
ATOM 3602 C C . GLU A 1 216 ? 63.11100 -23.38900 113.59500 1.000 17.88636 216 GLU A C 1
ATOM 3603 O O . GLU A 1 216 ? 62.92100 -23.32600 112.37300 1.000 18.32851 216 GLU A O 1
ATOM 3615 N N . ASP A 1 217 ? 62.25200 -22.86500 114.46600 1.000 16.78359 217 ASP A N 1
ATOM 3616 C CA . ASP A 1 217 ? 61.05900 -22.17200 113.99600 1.000 15.02549 217 ASP A CA 1
ATOM 3617 C C . ASP A 1 217 ? 61.42600 -20.89200 113.25700 1.000 13.89377 217 ASP A C 1
ATOM 3618 O O . ASP A 1 217 ? 60.76600 -20.53900 112.27500 1.000 13.85956 217 ASP A O 1
ATOM 3627 N N . GLN A 1 218 ? 62.45600 -20.17300 113.72500 1.000 14.77019 218 GLN A N 1
ATOM 3628 C CA . GLN A 1 218 ? 62.91500 -18.98500 113.01000 1.000 16.05719 218 GLN A CA 1
ATOM 3629 C C . GLN A 1 218 ? 63.32700 -19.32700 111.57700 1.000 16.00981 218 GLN A C 1
ATOM 3630 O O . GLN A 1 218 ? 62.95600 -18.62100 110.63600 1.000 16.94414 218 GLN A O 1
ATOM 3644 N N A GLN A 1 219 ? 64.05700 -20.41100 111.39200 0.470 16.88887 219 GLN A N 1
ATOM 3645 N N B GLN A 1 219 ? 64.10700 -20.42100 111.39000 0.530 16.71253 219 GLN A N 1
ATOM 3646 C CA A GLN A 1 219 ? 64.49100 -20.74700 110.04900 0.470 18.33641 219 GLN A CA 1
ATOM 3647 C CA B GLN A 1 219 ? 64.50300 -20.87000 110.04100 0.530 17.72844 219 GLN A CA 1
ATOM 3648 C C A GLN A 1 219 ? 63.31200 -21.14800 109.17300 0.470 16.13351 219 GLN A C 1
ATOM 3649 C C B GLN A 1 219 ? 63.27400 -21.08600 109.19400 0.530 15.66767 219 GLN A C 1
ATOM 3650 O O A GLN A 1 219 ? 63.31200 -20.86900 107.96700 0.470 15.82821 219 GLN A O 1
ATOM 3651 O O B GLN A 1 219 ? 63.20000 -20.62800 108.04700 0.530 15.36763 219 GLN A O 1
ATOM 3678 N N . GLU A 1 220 ? 62.28800 -21.77500 109.75800 1.000 15.50186 220 GLU A N 1
ATOM 3679 C CA . GLU A 1 220 ? 61.11400 -22.14900 108.98600 1.000 16.17036 220 GLU A CA 1
ATOM 3680 C C . GLU A 1 220 ? 60.33700 -20.92400 108.53200 1.000 13.85166 220 GLU A C 1
ATOM 3681 O O . GLU A 1 220 ? 59.98400 -20.81000 107.35300 1.000 14.17538 220 GLU A O 1
ATOM 3694 N N . VAL A 1 221 ? 60.10900 -19.95600 109.43100 1.000 11.19608 221 VAL A N 1
ATOM 3695 C CA . VAL A 1 221 ? 59.34100 -18.78400 109.01300 1.000 11.37242 221 VAL A CA 1
ATOM 3696 C C . VAL A 1 221 ? 60.15400 -17.84900 108.13100 1.000 10.88288 221 VAL A C 1
ATOM 3697 O O . VAL A 1 221 ? 59.57400 -17.15700 107.29600 1.000 11.18292 221 VAL A O 1
ATOM 3710 N N . GLN A 1 222 ? 61.47600 -17.79100 108.29100 1.000 12.83312 222 GLN A N 1
ATOM 3711 C CA . GLN A 1 222 ? 62.28400 -17.03500 107.33800 1.000 13.37792 222 GLN A CA 1
ATOM 3712 C C . GLN A 1 222 ? 62.10600 -17.56300 105.91900 1.000 12.91734 222 GLN A C 1
ATOM 3713 O O . GLN A 1 222 ? 61.94500 -16.78300 104.97200 1.000 13.37266 222 GLN A O 1
ATOM 3727 N N . LYS A 1 223 ? 62.13300 -18.88400 105.76200 1.000 12.55677 223 LYS A N 1
ATOM 3728 C CA . LYS A 1 223 ? 61.90500 -19.49200 104.45600 1.000 13.31475 223 LYS A CA 1
ATOM 3729 C C . LYS A 1 223 ? 60.50600 -19.17900 103.93800 1.000 12.66994 223 LYS A C 1
ATOM 3730 O O . LYS A 1 223 ? 60.33100 -18.80600 102.77100 1.000 13.31739 223 LYS A O 1
ATOM 3749 N N . GLU A 1 224 ? 59.48000 -19.36200 104.78300 1.000 11.93038 224 GLU A N 1
ATOM 3750 C CA . GLU A 1 224 ? 58.11600 -19.05500 104.36000 1.000 11.98302 224 GLU A CA 1
ATOM 3751 C C . GLU A 1 224 ? 57.98200 -17.60000 103.94200 1.000 11.10133 224 GLU A C 1
ATOM 3752 O O . GLU A 1 224 ? 57.27800 -17.28900 102.97100 1.000 10.76708 224 GLU A O 1
ATOM 3764 N N . THR A 1 225 ? 58.66200 -16.70100 104.65400 1.000 10.95658 225 THR A N 1
ATOM 3765 C CA . THR A 1 225 ? 58.56900 -15.27100 104.37000 1.000 9.75380 225 THR A CA 1
ATOM 3766 C C . THR A 1 225 ? 59.17500 -14.94400 103.00600 1.000 10.24597 225 THR A C 1
ATOM 3767 O O . THR A 1 225 ? 58.58600 -14.21100 102.19300 1.000 10.69865 225 THR A O 1
ATOM 3778 N N . GLN A 1 226 ? 60.37500 -15.46300 102.74700 1.000 11.15923 226 GLN A N 1
ATOM 3779 C CA . GLN A 1 226 ? 61.03800 -15.18400 101.47400 1.000 12.73837 226 GLN A CA 1
ATOM 3780 C C . GLN A 1 226 ? 60.26600 -15.79900 100.30800 1.000 11.92511 226 GLN A C 1
ATOM 3781 O O . GLN A 1 226 ? 60.16600 -15.19900 99.22300 1.000 14.09643 226 GLN A O 1
ATOM 3795 N N . GLU A 1 227 ? 59.68700 -16.98300 100.51600 1.000 12.50939 227 GLU A N 1
ATOM 3796 C CA . GLU A 1 227 ? 58.87000 -17.59300 99.47700 1.000 13.72533 227 GLU A CA 1
ATOM 3797 C C . GLU A 1 227 ? 57.59600 -16.80900 99.22000 1.000 11.64087 227 GLU A C 1
ATOM 3798 O O . GLU A 1 227 ? 57.23100 -16.56000 98.06400 1.000 12.53045 227 GLU A O 1
ATOM 3810 N N . LEU A 1 228 ? 56.93300 -16.37200 100.28100 1.000 11.07501 228 LEU A N 1
ATOM 3811 C CA . LEU A 1 228 ? 55.71800 -15.57800 100.14100 1.000 9.73275 228 LEU A CA 1
ATOM 3812 C C . LEU A 1 228 ? 56.00600 -14.26800 99.40700 1.000 9.80381 228 LEU A C 1
ATOM 3813 O O . LEU A 1 228 ? 55.23500 -13.83500 98.55100 1.000 9.62484 228 LEU A O 1
ATOM 3829 N N . LEU A 1 229 ? 57.09400 -13.59300 99.76100 1.000 9.99594 229 LEU A N 1
ATOM 3830 C CA . LEU A 1 229 ? 57.47100 -12.37600 99.05600 1.000 9.86697 229 LEU A CA 1
ATOM 3831 C C . LEU A 1 229 ? 57.48300 -12.60100 97.55000 1.000 10.39598 229 LEU A C 1
ATOM 3832 O O . LEU A 1 229 ? 56.91600 -11.81100 96.78300 1.000 10.63812 229 LEU A O 1
ATOM 3848 N N . MET A 1 230 ? 58.12300 -13.68400 97.11300 1.000 11.26188 230 MET A N 1
ATOM 3849 C CA . MET A 1 230 ? 58.28900 -13.92800 95.68100 1.000 10.96447 230 MET A CA 1
ATOM 3850 C C . MET A 1 230 ? 57.03000 -14.51100 95.02700 1.000 10.53284 230 MET A C 1
ATOM 3851 O O . MET A 1 230 ? 56.78500 -14.28100 93.84000 1.000 12.15672 230 MET A O 1
ATOM 3865 N N . GLU A 1 231 ? 56.23400 -15.27600 95.77400 1.000 10.22228 231 GLU A N 1
ATOM 3866 C CA . GLU A 1 231 ? 54.94500 -15.73400 95.27300 1.000 11.53296 231 GLU A CA 1
ATOM 3867 C C . GLU A 1 231 ? 54.04700 -14.53900 94.96600 1.000 11.15660 231 GLU A C 1
ATOM 3868 O O . GLU A 1 231 ? 53.40300 -14.47300 93.90600 1.000 12.63309 231 GLU A O 1
ATOM 3880 N N . LEU A 1 232 ? 54.02500 -13.55700 95.86800 1.000 10.45125 232 LEU A N 1
ATOM 3881 C CA . LEU A 1 232 ? 53.25700 -12.35100 95.63100 1.000 10.13806 232 LEU A CA 1
ATOM 3882 C C . LEU A 1 232 ? 53.85800 -11.52800 94.50000 1.000 10.61443 232 LEU A C 1
ATOM 3883 O O . LEU A 1 232 ? 53.11800 -10.90600 93.73000 1.000 12.03829 232 LEU A O 1
ATOM 3899 N N . TYR A 1 233 ? 55.19300 -11.50300 94.38300 1.000 10.11437 233 TYR A N 1
ATOM 3900 C CA . TYR A 1 233 ? 55.83300 -10.69200 93.35300 1.000 10.80130 233 TYR A CA 1
ATOM 3901 C C . TYR A 1 233 ? 55.43600 -11.18400 91.97800 1.000 10.77498 233 TYR A C 1
ATOM 3902 O O . TYR A 1 233 ? 55.17000 -10.38000 91.08400 1.000 12.66204 233 TYR A O 1
ATOM 3920 N N . GLU A 1 234 ? 55.40200 -12.49800 91.79700 1.000 11.62508 234 GLU A N 1
ATOM 3921 C CA . GLU A 1 234 ? 55.03100 -13.05400 90.50500 1.000 14.61754 234 GLU A CA 1
ATOM 3922 C C . GLU A 1 234 ? 53.61200 -12.63400 90.14200 1.000 13.39897 234 GLU A C 1
ATOM 3923 O O . GLU A 1 234 ? 53.32600 -12.26000 88.99800 1.000 14.77809 234 GLU A O 1
ATOM 3935 N N . ILE A 1 235 ? 52.69800 -12.67900 91.11700 1.000 12.59362 235 ILE A N 1
ATOM 3936 C CA . ILE A 1 235 ? 51.33100 -12.23700 90.84400 1.000 14.38067 235 ILE A CA 1
ATOM 3937 C C . ILE A 1 235 ? 51.27700 -10.74000 90.56100 1.000 12.73574 235 ILE A C 1
ATOM 3938 O O . ILE A 1 235 ? 50.57200 -10.29700 89.64200 1.000 13.29633 235 ILE A O 1
ATOM 3954 N N . GLU A 1 236 ? 52.01800 -9.94100 91.32800 1.000 11.93564 236 GLU A N 1
ATOM 3955 C CA . GLU A 1 236 ? 52.02600 -8.50800 91.08600 1.000 12.22252 236 GLU A CA 1
ATOM 3956 C C . GLU A 1 236 ? 52.52200 -8.17300 89.68900 1.000 12.61467 236 GLU A C 1
ATOM 3957 O O . GLU A 1 236 ? 51.99200 -7.26300 89.05700 1.000 14.28856 236 GLU A O 1
ATOM 3969 N N . MET A 1 237 ? 53.54100 -8.87300 89.20500 1.000 12.75942 237 MET A N 1
ATOM 3970 C CA . MET A 1 237 ? 54.04400 -8.59800 87.85500 1.000 14.51753 237 MET A CA 1
ATOM 3971 C C . MET A 1 237 ? 53.00200 -8.92800 86.79100 1.000 15.57029 237 MET A C 1
ATOM 3972 O O . MET A 1 237 ? 52.90700 -8.24300 85.75900 1.000 16.39144 237 MET A O 1
ATOM 3986 N N . ALA A 1 238 ? 52.22200 -9.97200 87.01700 1.000 14.83599 238 ALA A N 1
ATOM 3987 C CA . ALA A 1 238 ? 51.12000 -10.27500 86.10900 1.000 15.23867 238 ALA A CA 1
ATOM 3988 C C . ALA A 1 238 ? 50.02200 -9.22000 86.18600 1.000 14.57543 238 ALA A C 1
ATOM 3989 O O . ALA A 1 238 ? 49.45900 -8.81600 85.15700 1.000 15.46238 238 ALA A O 1
ATOM 3996 N N . TYR A 1 239 ? 49.73400 -8.73900 87.38800 1.000 13.22527 239 TYR A N 1
ATOM 3997 C CA . TYR A 1 239 ? 48.71600 -7.71800 87.59600 1.000 12.45149 239 TYR A CA 1
ATOM 3998 C C . TYR A 1 239 ? 49.10200 -6.40300 86.93100 1.000 12.61204 239 TYR A C 1
ATOM 3999 O O . TYR A 1 239 ? 48.28100 -5.77000 86.25600 1.000 13.54636 239 TYR A O 1
ATOM 4017 N N . THR A 1 240 ? 50.35100 -5.97500 87.10400 1.000 12.68836 240 THR A N 1
ATOM 4018 C CA . THR A 1 240 ? 50.77200 -4.71600 86.48000 1.000 13.18316 240 THR A CA 1
ATOM 4019 C C . THR A 1 240 ? 50.74100 -4.83100 84.96100 1.000 13.15158 240 THR A C 1
ATOM 4020 O O . THR A 1 240 ? 50.34900 -3.88100 84.26800 1.000 13.55426 240 THR A O 1
ATOM 4031 N N . GLU A 1 241 ? 51.16700 -5.97000 84.42800 1.000 13.94641 241 GLU A N 1
ATOM 4032 C CA . GLU A 1 241 ? 51.06900 -6.16800 82.98700 1.000 16.47566 241 GLU A CA 1
ATOM 4033 C C . GLU A 1 241 ? 49.63500 -5.99600 82.51800 1.000 16.77306 241 GLU A C 1
ATOM 4034 O O . GLU A 1 241 ? 49.36300 -5.27400 81.55300 1.000 18.50222 241 GLU A O 1
ATOM 4046 N N . GLU A 1 242 ? 48.69100 -6.61000 83.23500 1.000 15.91507 242 GLU A N 1
ATOM 4047 C CA . GLU A 1 242 ? 47.30800 -6.57300 82.79500 1.000 17.71528 242 GLU A CA 1
ATOM 4048 C C . GLU A 1 242 ? 46.74100 -5.16300 82.85500 1.000 17.30997 242 GLU A C 1
ATOM 4049 O O . GLU A 1 242 ? 46.05700 -4.72700 81.92200 1.000 17.81266 242 GLU A O 1
ATOM 4061 N N . ILE A 1 243 ? 46.97900 -4.45200 83.96000 1.000 14.48332 243 ILE A N 1
ATOM 4062 C CA . ILE A 1 243 ? 46.37800 -3.14200 84.17200 1.000 12.98577 243 ILE A CA 1
ATOM 4063 C C . ILE A 1 243 ? 47.04600 -2.06400 83.33700 1.000 13.02525 243 ILE A C 1
ATOM 4064 O O . ILE A 1 243 ? 46.36700 -1.19300 82.78500 1.000 13.27264 243 ILE A O 1
ATOM 4080 N N . TYR A 1 244 ? 48.37200 -2.07200 83.25700 1.000 12.11987 244 TYR A N 1
ATOM 4081 C CA . TYR A 1 244 ? 49.09500 -0.90200 82.80600 1.000 11.97249 244 TYR A CA 1
ATOM 4082 C C . TYR A 1 244 ? 49.67000 -1.01100 81.40500 1.000 13.35686 244 TYR A C 1
ATOM 4083 O O . TYR A 1 244 ? 50.20500 -0.02500 80.90400 1.000 13.97536 244 TYR A O 1
ATOM 4101 N N A THR A 1 245 ? 49.57400 -2.15900 80.74700 0.480 13.77534 245 THR A N 1
ATOM 4102 N N B THR A 1 245 ? 49.60000 -2.16900 80.76500 0.520 13.33318 245 THR A N 1
ATOM 4103 C CA A THR A 1 245 ? 50.16300 -2.23200 79.41100 0.480 15.44922 245 THR A CA 1
ATOM 4104 C CA B THR A 1 245 ? 50.14200 -2.24500 79.41100 0.520 15.03865 245 THR A CA 1
ATOM 4105 C C A THR A 1 245 ? 49.44700 -1.31400 78.42300 0.480 16.66779 245 THR A C 1
ATOM 4106 C C B THR A 1 245 ? 49.45600 -1.25200 78.48100 0.520 16.50461 245 THR A C 1
ATOM 4107 O O A THR A 1 245 ? 50.08300 -0.76200 77.51800 0.480 16.83360 245 THR A O 1
ATOM 4108 O O B THR A 1 245 ? 50.11900 -0.58300 77.67800 0.520 16.90992 245 THR A O 1
ATOM 4129 N N . SER A 1 246 ? 48.13000 -1.15800 78.56000 1.000 16.01245 246 SER A N 1
ATOM 4130 C CA . SER A 1 246 ? 47.37200 -0.29200 77.66200 1.000 16.38618 246 SER A CA 1
ATOM 4131 C C . SER A 1 246 ? 47.78200 1.17800 77.74500 1.000 17.07836 246 SER A C 1
ATOM 4132 O O . SER A 1 246 ? 47.54900 1.92500 76.79400 1.000 20.21821 246 SER A O 1
ATOM 4140 N N . ILE A 1 247 ? 48.38400 1.60700 78.85000 1.000 15.61240 247 ILE A N 1
ATOM 4141 C CA . ILE A 1 247 ? 48.77600 2.99300 79.05500 1.000 15.01496 247 ILE A CA 1
ATOM 4142 C C . ILE A 1 247 ? 50.28400 3.15800 79.21100 1.000 15.74662 247 ILE A C 1
ATOM 4143 O O . ILE A 1 247 ? 50.75300 4.23600 79.57400 1.000 17.26786 247 ILE A O 1
ATOM 4159 N N . GLY A 1 248 ? 51.06200 2.10900 78.92800 1.000 15.85716 248 GLY A N 1
ATOM 4160 C CA . GLY A 1 248 ? 52.50100 2.25100 78.79900 1.000 15.66767 248 GLY A CA 1
ATOM 4161 C C . GLY A 1 248 ? 53.27700 2.49300 80.08200 1.000 14.88073 248 GLY A C 1
ATOM 4162 O O . GLY A 1 248 ? 54.32100 3.12500 80.05700 1.000 18.79699 248 GLY A O 1
ATOM 4166 N N . LEU A 1 249 ? 52.79200 2.00600 81.22200 1.000 14.05168 249 LEU A N 1
ATOM 4167 C CA . LEU A 1 249 ? 53.40700 2.29000 82.51700 1.000 14.51490 249 LEU A CA 1
ATOM 4168 C C . LEU A 1 249 ? 53.89800 1.04100 83.25100 1.000 14.09380 249 LEU A C 1
ATOM 4169 O O . LEU A 1 249 ? 54.19500 1.12700 84.44300 1.000 14.57543 249 LEU A O 1
ATOM 4185 N N . VAL A 1 250 ? 53.94100 -0.13400 82.61500 1.000 14.42541 250 VAL A N 1
ATOM 4186 C CA . VAL A 1 250 ? 54.22700 -1.36800 83.34800 1.000 13.52794 250 VAL A CA 1
ATOM 4187 C C . VAL A 1 250 ? 55.56900 -1.29700 84.07600 1.000 14.07537 250 VAL A C 1
ATOM 4188 O O . VAL A 1 250 ? 55.65000 -1.60000 85.27000 1.000 14.85968 250 VAL A O 1
ATOM 4201 N N . GLU A 1 251 ? 56.64700 -0.94400 83.37600 1.000 15.68872 251 GLU A N 1
ATOM 4202 C CA . GLU A 1 251 ? 57.93800 -0.98600 84.04600 1.000 16.72043 251 GLU A CA 1
ATOM 4203 C C . GLU A 1 251 ? 58.03100 0.03800 85.17300 1.000 15.46238 251 GLU A C 1
ATOM 4204 O O . GLU A 1 251 ? 58.69200 -0.22100 86.18300 1.000 15.51765 251 GLU A O 1
ATOM 4216 N N . ASP A 1 252 ? 57.39300 1.20700 85.02300 1.000 14.66492 252 ASP A N 1
ATOM 4217 C CA . ASP A 1 252 ? 57.39500 2.19200 86.10200 1.000 14.97285 252 ASP A CA 1
ATOM 4218 C C . ASP A 1 252 ? 56.68000 1.64200 87.33000 1.000 14.86757 252 ASP A C 1
ATOM 4219 O O . ASP A 1 252 ? 57.12100 1.85100 88.46000 1.000 14.38067 252 ASP A O 1
ATOM 4228 N N . VAL A 1 253 ? 55.53400 0.98800 87.13600 1.000 13.40161 253 VAL A N 1
ATOM 4229 C CA . VAL A 1 253 ? 54.82400 0.44000 88.28900 1.000 11.35399 253 VAL A CA 1
ATOM 4230 C C . VAL A 1 253 ? 55.63900 -0.66500 88.92900 1.000 12.07513 253 VAL A C 1
ATOM 4231 O O . VAL A 1 253 ? 55.73500 -0.75600 90.16400 1.000 12.58572 253 VAL A O 1
ATOM 4244 N N . ASN A 1 254 ? 56.25500 -1.52000 88.10800 1.000 12.58046 254 ASN A N 1
ATOM 4245 C CA . ASN A 1 254 ? 57.06700 -2.59700 88.67400 1.000 13.16210 254 ASN A CA 1
ATOM 4246 C C . ASN A 1 254 ? 58.18300 -2.04700 89.55800 1.000 13.95430 254 ASN A C 1
ATOM 4247 O O . ASN A 1 254 ? 58.48800 -2.61500 90.61600 1.000 12.95682 254 ASN A O 1
ATOM 4258 N N . ARG A 1 255 ? 58.83000 -0.96200 89.13000 1.000 13.80955 255 ARG A N 1
ATOM 4259 C CA . ARG A 1 255 ? 59.86600 -0.35300 89.95500 1.000 14.47805 255 ARG A CA 1
ATOM 4260 C C . ARG A 1 255 ? 59.29300 0.10400 91.28800 1.000 13.52794 255 ARG A C 1
ATOM 4261 O O . ARG A 1 255 ? 59.91800 -0.07700 92.33400 1.000 13.80165 255 ARG A O 1
ATOM 4282 N N . PHE A 1 256 ? 58.10700 0.70300 91.26300 1.000 12.98577 256 PHE A N 1
ATOM 4283 C CA . PHE A 1 256 ? 57.45400 1.14600 92.48700 1.000 11.90932 256 PHE A CA 1
ATOM 4284 C C . PHE A 1 256 ? 57.06400 -0.04100 93.37700 1.000 11.97512 256 PHE A C 1
ATOM 4285 O O . PHE A 1 256 ? 57.16100 0.05000 94.60400 1.000 12.90418 256 PHE A O 1
ATOM 4302 N N . VAL A 1 257 ? 56.62000 -1.15000 92.78400 1.000 11.61718 257 VAL A N 1
ATOM 4303 C CA . VAL A 1 257 ? 56.28500 -2.34100 93.56800 1.000 11.53033 257 VAL A CA 1
ATOM 4304 C C . VAL A 1 257 ? 57.52800 -2.82000 94.30500 1.000 11.89090 257 VAL A C 1
ATOM 4305 O O . VAL A 1 257 ? 57.47800 -3.15000 95.49200 1.000 12.25936 257 VAL A O 1
ATOM 4318 N N . ARG A 1 258 ? 58.67000 -2.88200 93.60300 1.000 12.15935 258 ARG A N 1
ATOM 4319 C CA . ARG A 1 258 ? 59.89200 -3.38700 94.23500 1.000 12.59888 258 ARG A CA 1
ATOM 4320 C C . ARG A 1 258 ? 60.35400 -2.46300 95.35300 1.000 11.54612 258 ARG A C 1
ATOM 4321 O O . ARG A 1 258 ? 60.79400 -2.92400 96.41800 1.000 11.98828 258 ARG A O 1
ATOM 4342 N N . TYR A 1 259 ? 60.23000 -1.16100 95.14700 1.000 12.57256 259 TYR A N 1
ATOM 4343 C CA . TYR A 1 259 ? 60.61600 -0.20700 96.17500 1.000 13.06472 259 TYR A CA 1
ATOM 4344 C C . TYR A 1 259 ? 59.81300 -0.43800 97.44600 1.000 12.60151 259 TYR A C 1
ATOM 4345 O O . TYR A 1 259 ? 60.35200 -0.40500 98.55400 1.000 12.89891 259 TYR A O 1
ATOM 4363 N N . ASN A 1 260 ? 58.51300 -0.64100 97.30500 1.000 11.18292 260 ASN A N 1
ATOM 4364 C CA . ASN A 1 260 ? 57.64500 -0.84500 98.46900 1.000 9.84065 260 ASN A CA 1
ATOM 4365 C C . ASN A 1 260 ? 57.80600 -2.23200 99.06800 1.000 10.94079 260 ASN A C 1
ATOM 4366 O O . ASN A 1 260 ? 57.72500 -2.38700 100.29000 1.000 11.25924 260 ASN A O 1
ATOM 4377 N N . ALA A 1 261 ? 58.09300 -3.24400 98.25000 1.000 11.55138 261 ALA A N 1
ATOM 4378 C CA . ALA A 1 261 ? 58.41400 -4.54900 98.81500 1.000 10.92236 261 ALA A CA 1
ATOM 4379 C C . ALA A 1 261 ? 59.60300 -4.43800 99.75400 1.000 11.53559 261 ALA A C 1
ATOM 4380 O O . ALA A 1 261 ? 59.60500 -5.01900 100.83300 1.000 12.45412 261 ALA A O 1
ATOM 4387 N N . ASN A 1 262 ? 60.64100 -3.70500 99.34700 1.000 12.02249 262 ASN A N 1
ATOM 4388 C CA . ASN A 1 262 ? 61.78600 -3.49900 100.22700 1.000 13.27264 262 ASN A CA 1
ATOM 4389 C C . ASN A 1 262 ? 61.36700 -2.84100 101.54000 1.000 12.01197 262 ASN A C 1
ATOM 4390 O O . ASN A 1 262 ? 61.91100 -3.17500 102.59600 1.000 12.41201 262 ASN A O 1
ATOM 4401 N N . LYS A 1 263 ? 60.44700 -1.86400 101.49300 1.000 12.95682 263 LYS A N 1
ATOM 4402 C CA . LYS A 1 263 ? 59.99000 -1.21400 102.72000 1.000 13.51478 263 LYS A CA 1
ATOM 4403 C C . LYS A 1 263 ? 59.25900 -2.20300 103.61900 1.000 12.08040 263 LYS A C 1
ATOM 4404 O O . LYS A 1 263 ? 59.41400 -2.17600 104.84500 1.000 13.50425 263 LYS A O 1
ATOM 4423 N N . GLY A 1 264 ? 58.46400 -3.10500 103.03500 1.000 11.41189 264 GLY A N 1
ATOM 4424 C CA . GLY A 1 264 ? 57.81300 -4.10700 103.86400 1.000 11.00132 264 GLY A CA 1
ATOM 4425 C C . GLY A 1 264 ? 58.81200 -5.03200 104.53200 1.000 11.07238 264 GLY A C 1
ATOM 4426 O O . GLY A 1 264 ? 58.65900 -5.36800 105.71600 1.000 10.81182 264 GLY A O 1
ATOM 4430 N N . LEU A 1 265 ? 59.84300 -5.45900 103.78400 1.000 11.40663 265 LEU A N 1
ATOM 4431 C CA . LEU A 1 265 ? 60.90000 -6.26400 104.39100 1.000 12.04881 265 LEU A CA 1
ATOM 4432 C C . LEU A 1 265 ? 61.56000 -5.52000 105.54800 1.000 11.10396 265 LEU A C 1
ATOM 4433 O O . LEU A 1 265 ? 61.75700 -6.08700 106.63400 1.000 12.17514 265 LEU A O 1
ATOM 4449 N N . MET A 1 266 ? 61.84300 -4.23300 105.35100 1.000 11.83826 266 MET A N 1
ATOM 4450 C CA . MET A 1 266 ? 62.45500 -3.43000 106.40200 1.000 12.65152 266 MET A CA 1
ATOM 4451 C C . MET A 1 266 ? 61.55900 -3.34300 107.63400 1.000 11.00658 266 MET A C 1
ATOM 4452 O O . MET A 1 266 ? 62.05500 -3.37800 108.77100 1.000 12.59625 266 MET A O 1
ATOM 4466 N N . ASN A 1 267 ? 60.24600 -3.19600 107.43300 1.000 11.02501 267 ASN A N 1
ATOM 4467 C CA . ASN A 1 267 ? 59.31900 -3.14400 108.55500 1.000 11.40926 267 ASN A CA 1
ATOM 4468 C C . ASN A 1 267 ? 59.33000 -4.42900 109.37900 1.000 11.20134 267 ASN A C 1
ATOM 4469 O O . ASN A 1 267 ? 58.94900 -4.40400 110.55900 1.000 12.35674 267 ASN A O 1
ATOM 4480 N N . LEU A 1 268 ? 59.74400 -5.54800 108.78700 1.000 11.92511 268 LEU A N 1
ATOM 4481 C CA . LEU A 1 268 ? 59.90100 -6.83000 109.45800 1.000 11.91722 268 LEU A CA 1
ATOM 4482 C C . LEU A 1 268 ? 61.31800 -7.02900 109.97800 1.000 12.66204 268 LEU A C 1
ATOM 4483 O O . LEU A 1 268 ? 61.63100 -8.09500 110.51100 1.000 13.68585 268 LEU A O 1
ATOM 4499 N N . GLY A 1 269 ? 62.19700 -6.03500 109.84600 1.000 13.42793 269 GLY A N 1
ATOM 4500 C CA . GLY A 1 269 ? 63.57300 -6.19400 110.27600 1.000 15.44133 269 GLY A CA 1
ATOM 4501 C C . GLY A 1 269 ? 64.42600 -7.01200 109.33100 1.000 17.34418 269 GLY A C 1
ATOM 4502 O O . GLY A 1 269 ? 65.44300 -7.56300 109.74700 1.000 19.25757 269 GLY A O 1
ATOM 4506 N N . LEU A 1 270 ? 64.04700 -7.09400 108.06600 1.000 16.13351 270 LEU A N 1
ATOM 4507 C CA . LEU A 1 270 ? 64.72100 -7.94300 107.09600 1.000 17.09415 270 LEU A CA 1
ATOM 4508 C C . LEU A 1 270 ? 65.42900 -7.09400 106.04100 1.000 17.37577 270 LEU A C 1
ATOM 4509 O O . LEU A 1 270 ? 65.06600 -5.94800 105.77300 1.000 18.02058 270 LEU A O 1
ATOM 4525 N N . GLU A 1 271 ? 66.43800 -7.68400 105.41000 1.000 17.91267 271 GLU A N 1
ATOM 4526 C CA . GLU A 1 271 ? 67.22200 -6.98000 104.40300 1.000 19.87607 271 GLU A CA 1
ATOM 4527 C C . GLU A 1 271 ? 66.43200 -6.83400 103.09800 1.000 19.48655 271 GLU A C 1
ATOM 4528 O O . GLU A 1 271 ? 65.56400 -7.65500 102.79600 1.000 18.15481 271 GLU A O 1
ATOM 4540 N N . PRO A 1 272 ? 66.70800 -5.79000 102.30400 1.000 20.83671 272 PRO A N 1
ATOM 4541 C CA . PRO A 1 272 ? 66.01400 -5.65100 101.01300 1.000 19.95502 272 PRO A CA 1
ATOM 4542 C C . PRO A 1 272 ? 66.36000 -6.81000 100.09600 1.000 20.23927 272 PRO A C 1
ATOM 4543 O O . PRO A 1 272 ? 67.46100 -7.36900 100.16600 1.000 21.81577 272 PRO A O 1
ATOM 4554 N N . LYS A 1 273 ? 65.41600 -7.14300 99.19300 1.000 18.12059 273 LYS A N 1
ATOM 4555 C CA . LYS A 1 273 ? 65.62000 -8.19300 98.20100 1.000 19.44970 273 LYS A CA 1
ATOM 4556 C C . LYS A 1 273 ? 65.64200 -7.66800 96.77300 1.000 21.09200 273 LYS A C 1
ATOM 4557 O O . LYS A 1 273 ? 65.99700 -8.43000 95.86100 1.000 27.34538 273 LYS A O 1
ATOM 4576 N N . PHE A 1 274 ? 65.29800 -6.40400 96.54500 1.000 19.61551 274 PHE A N 1
ATOM 4577 C CA . PHE A 1 274 ? 65.35700 -5.82000 95.21600 1.000 20.09978 274 PHE A CA 1
ATOM 4578 C C . PHE A 1 274 ? 66.36900 -4.68300 95.19600 1.000 21.69997 274 PHE A C 1
ATOM 4579 O O . PHE A 1 274 ? 66.59200 -3.99400 96.19000 1.000 21.46047 274 PHE A O 1
ATOM 4596 N N . GLU A 1 275 ? 67.00300 -4.47700 94.04600 1.000 25.90574 275 GLU A N 1
ATOM 4597 C CA . GLU A 1 275 ? 67.99800 -3.42300 93.99400 1.000 29.46669 275 GLU A CA 1
ATOM 4598 C C . GLU A 1 275 ? 67.33700 -2.07400 94.24900 1.000 28.95084 275 GLU A C 1
ATOM 4599 O O . GLU A 1 275 ? 66.14900 -1.86900 93.97200 1.000 28.01915 275 GLU A O 1
ATOM 4611 N N . GLU A 1 276 ? 68.11200 -1.16900 94.83500 1.000 31.07478 276 GLU A N 1
ATOM 4612 C CA . GLU A 1 276 ? 67.64300 0.18200 95.10600 1.000 33.39085 276 GLU A CA 1
ATOM 4613 C C . GLU A 1 276 ? 67.51700 0.95500 93.80300 1.000 32.90395 276 GLU A C 1
ATOM 4614 O O . GLU A 1 276 ? 68.45300 1.00300 92.99600 1.000 33.58297 276 GLU A O 1
ATOM 4626 N N . GLU A 1 277 ? 66.35800 1.57100 93.60600 1.000 32.38020 277 GLU A N 1
ATOM 4627 C CA . GLU A 1 277 ? 66.12900 2.50500 92.51600 1.000 34.69627 277 GLU A CA 1
ATOM 4628 C C . GLU A 1 277 ? 65.36200 3.69300 93.08000 1.000 33.83300 277 GLU A C 1
ATOM 4629 O O . GLU A 1 277 ? 64.62200 3.56600 94.05700 1.000 34.58836 277 GLU A O 1
ATOM 4641 N N . GLU A 1 278 ? 65.56500 4.86200 92.49800 1.000 33.23293 278 GLU A N 1
ATOM 4642 C CA . GLU A 1 278 ? 64.80700 6.01800 92.95500 1.000 33.52244 278 GLU A CA 1
ATOM 4643 C C . GLU A 1 278 ? 63.35800 5.90700 92.51000 1.000 31.10899 278 GLU A C 1
ATOM 4644 O O . GLU A 1 278 ? 63.05800 5.37000 91.44000 1.000 30.46681 278 GLU A O 1
ATOM 4656 N N . ILE A 1 279 ? 62.45500 6.38000 93.37200 1.000 29.55354 279 ILE A N 1
ATOM 4657 C CA . ILE A 1 279 ? 61.03600 6.44100 93.04700 1.000 29.51670 279 ILE A CA 1
ATOM 4658 C C . ILE A 1 279 ? 60.75900 7.32000 91.80400 1.000 26.34263 279 ILE A C 1
ATOM 4659 O O . ILE A 1 279 ? 61.48000 8.29300 91.52100 1.000 26.11629 279 ILE A O 1
ATOM 4675 N N . ASN A 1 280 ? 59.72000 6.95200 91.04000 1.000 24.12131 280 ASN A N 1
ATOM 4676 C CA . ASN A 1 280 ? 59.30800 7.73100 89.87400 1.000 22.23951 280 ASN A CA 1
ATOM 4677 C C . ASN A 1 280 ? 59.10500 9.19500 90.27500 1.000 19.90239 280 ASN A C 1
ATOM 4678 O O . ASN A 1 280 ? 58.41300 9.47000 91.26700 1.000 19.92081 280 ASN A O 1
ATOM 4689 N N . PRO A 1 281 ? 59.68200 10.15700 89.54300 1.000 19.04176 281 PRO A N 1
ATOM 4690 C CA . PRO A 1 281 ? 59.63600 11.54600 90.02700 1.000 17.74950 281 PRO A CA 1
ATOM 4691 C C . PRO A 1 281 ? 58.23400 12.15500 90.04000 1.000 16.18089 281 PRO A C 1
ATOM 4692 O O . PRO A 1 281 ? 57.96500 13.06800 90.82100 1.000 16.25721 281 PRO A O 1
ATOM 4703 N N . ILE A 1 282 ? 57.34900 11.73300 89.14900 1.000 15.12813 282 ILE A N 1
ATOM 4704 C CA . ILE A 1 282 ? 55.98700 12.24500 89.15100 1.000 13.40950 282 ILE A CA 1
ATOM 4705 C C . ILE A 1 282 ? 55.21700 11.68400 90.33500 1.000 13.44372 282 ILE A C 1
ATOM 4706 O O . ILE A 1 282 ? 54.45400 12.40900 90.97100 1.000 13.87272 282 ILE A O 1
ATOM 4722 N N . VAL A 1 283 ? 55.39300 10.39800 90.63600 1.000 13.09368 283 VAL A N 1
ATOM 4723 C CA . VAL A 1 283 ? 54.78600 9.82700 91.83100 1.000 13.94115 283 VAL A CA 1
ATOM 4724 C C . VAL A 1 283 ? 55.24900 10.59900 93.05300 1.000 14.34909 283 VAL A C 1
ATOM 4725 O O . VAL A 1 283 ? 54.45900 10.91700 93.95100 1.000 14.34646 283 VAL A O 1
ATOM 4738 N N . LEU A 1 284 ? 56.55000 10.88000 93.12300 1.000 15.38606 284 LEU A N 1
ATOM 4739 C CA . LEU A 1 284 ? 57.06300 11.62700 94.25600 1.000 18.13112 284 LEU A CA 1
ATOM 4740 C C . LEU A 1 284 ? 56.39100 12.99100 94.36000 1.000 19.03123 284 LEU A C 1
ATOM 4741 O O . LEU A 1 284 ? 56.05700 13.43900 95.46800 1.000 19.85238 284 LEU A O 1
ATOM 4757 N N . ASN A 1 285 ? 56.14900 13.66000 93.22500 1.000 18.33378 285 ASN A N 1
ATOM 4758 C CA . ASN A 1 285 ? 55.40800 14.91800 93.29900 1.000 19.32600 285 ASN A CA 1
ATOM 4759 C C . ASN A 1 285 ? 53.97500 14.69900 93.76300 1.000 19.76290 285 ASN A C 1
ATOM 4760 O O . ASN A 1 285 ? 53.41700 15.54800 94.46200 1.000 22.24740 285 ASN A O 1
ATOM 4771 N N . GLY A 1 286 ? 53.37000 13.57700 93.38900 1.000 16.63621 286 GLY A N 1
ATOM 4772 C CA . GLY A 1 286 ? 52.01800 13.27000 93.84400 1.000 15.67293 286 GLY A CA 1
ATOM 4773 C C . GLY A 1 286 ? 51.90700 12.98900 95.33000 1.000 17.80477 286 GLY A C 1
ATOM 4774 O O . GLY A 1 286 ? 50.83000 13.15500 95.91500 1.000 18.07848 286 GLY A O 1
ATOM 4778 N N . LEU A 1 287 ? 52.98800 12.52000 95.94400 1.000 18.70224 287 LEU A N 1
ATOM 4779 C CA . LEU A 1 287 ? 53.04100 12.34700 97.39200 1.000 22.95538 287 LEU A CA 1
ATOM 4780 C C . LEU A 1 287 ? 53.22700 13.67100 98.13100 1.000 29.05875 287 LEU A C 1
ATOM 4781 O O . LEU A 1 287 ? 52.91800 13.73200 99.32800 1.000 31.35639 287 LEU A O 1
ATOM 4797 N N . ARG A 1 288 ? 53.69800 14.71400 97.43600 1.000 33.25925 288 ARG A N 1
ATOM 4798 C CA . ARG A 1 288 ? 54.04300 16.03500 98.00000 1.000 38.26511 288 ARG A CA 1
ATOM 4799 C C . ARG A 1 288 ? 52.80400 16.89700 98.18400 1.000 38.97046 288 ARG A C 1
ATOM 4800 O O . ARG A 1 288 ? 51.87800 16.52900 98.90200 1.000 40.01796 288 ARG A O 1
ATOM 4821 N N . MET B 1 1 ? 36.60600 -12.79100 94.85300 1.000 16.62041 1 MET B N 1
ATOM 4822 C CA . MET B 1 1 ? 36.39800 -12.37500 96.25700 1.000 14.88336 1 MET B CA 1
ATOM 4823 C C . MET B 1 1 ? 35.84600 -10.96500 96.25500 1.000 14.33593 1 MET B C 1
ATOM 4824 O O . MET B 1 1 ? 36.29300 -10.11100 95.48400 1.000 13.50951 1 MET B O 1
ATOM 4840 N N . ARG B 1 2 ? 34.90100 -10.71500 97.15700 1.000 14.33330 2 ARG B N 1
ATOM 4841 C CA . ARG B 1 2 ? 34.11600 -9.49700 97.11400 1.000 13.98062 2 ARG B CA 1
ATOM 4842 C C . ARG B 1 2 ? 34.74700 -8.36600 97.92300 1.000 12.29095 2 ARG B C 1
ATOM 4843 O O . ARG B 1 2 ? 35.22500 -8.57100 99.05000 1.000 13.42266 2 ARG B O 1
ATOM 4864 N N . ALA B 1 3 ? 34.66600 -7.16900 97.37000 1.000 11.90932 3 ALA B N 1
ATOM 4865 C CA . ALA B 1 3 ? 34.98800 -5.91000 98.02700 1.000 10.04594 3 ALA B CA 1
ATOM 4866 C C . ALA B 1 3 ? 33.70800 -5.20300 98.43700 1.000 10.43809 3 ALA B C 1
ATOM 4867 O O . ALA B 1 3 ? 32.68500 -5.32100 97.76400 1.000 12.56466 3 ALA B O 1
ATOM 4874 N N . VAL B 1 4 ? 33.77000 -4.44300 99.53500 1.000 9.49588 4 VAL B N 1
ATOM 4875 C CA . VAL B 1 4 ? 32.59800 -3.68900 99.97200 1.000 10.11700 4 VAL B CA 1
ATOM 4876 C C . VAL B 1 4 ? 32.27200 -2.60200 98.96100 1.000 10.54337 4 VAL B C 1
ATOM 4877 O O . VAL B 1 4 ? 33.15000 -1.86600 98.50500 1.000 11.54612 4 VAL B O 1
ATOM 4890 N N . ASN B 1 5 ? 30.99100 -2.50200 98.61000 1.000 11.67772 5 ASN B N 1
ATOM 4891 C CA . ASN B 1 5 ? 30.50900 -1.62400 97.55100 1.000 12.24884 5 ASN B CA 1
ATOM 4892 C C . ASN B 1 5 ? 29.33400 -0.84500 98.11600 1.000 13.10420 5 ASN B C 1
ATOM 4893 O O . ASN B 1 5 ? 28.18600 -1.31500 98.08300 1.000 13.52794 5 ASN B O 1
ATOM 4904 N N . TRP B 1 6 ? 29.61000 0.36100 98.58400 1.000 12.71468 6 TRP B N 1
ATOM 4905 C CA . TRP B 1 6 ? 28.54400 1.13300 99.20300 1.000 13.53320 6 TRP B CA 1
ATOM 4906 C C . TRP B 1 6 ? 27.55000 1.70500 98.18600 1.000 15.40185 6 TRP B C 1
ATOM 4907 O O . TRP B 1 6 ? 26.50200 2.22100 98.59200 1.000 17.85477 6 TRP B O 1
ATOM 4928 N N . ASN B 1 7 ? 27.84100 1.64000 96.87900 1.000 14.97285 7 ASN B N 1
ATOM 4929 C CA . ASN B 1 7 ? 26.88300 2.03100 95.84500 1.000 16.60462 7 ASN B CA 1
ATOM 4930 C C . ASN B 1 7 ? 25.73200 1.05700 95.70200 1.000 18.19165 7 ASN B C 1
ATOM 4931 O O . ASN B 1 7 ? 24.73800 1.40400 95.06000 1.000 19.98924 7 ASN B O 1
ATOM 4942 N N . LYS B 1 8 ? 25.81800 -0.14100 96.27200 1.000 16.68095 8 LYS B N 1
ATOM 4943 C CA . LYS B 1 8 ? 24.71800 -1.09800 96.20000 1.000 17.77845 8 LYS B CA 1
ATOM 4944 C C . LYS B 1 8 ? 24.39400 -1.48800 97.63900 1.000 16.75201 8 LYS B C 1
ATOM 4945 O O . LYS B 1 8 ? 25.15300 -2.21300 98.27700 1.000 17.08100 8 LYS B O 1
ATOM 4964 N N . LYS B 1 9 ? 23.29500 -0.98000 98.18400 1.000 18.14691 9 LYS B N 1
ATOM 4965 C CA . LYS B 1 9 ? 23.04600 -1.20400 99.60500 1.000 17.77055 9 LYS B CA 1
ATOM 4966 C C . LYS B 1 9 ? 22.79700 -2.68100 99.86800 1.000 16.43881 9 LYS B C 1
ATOM 4967 O O . LYS B 1 9 ? 22.08600 -3.34500 99.10800 1.000 18.33115 9 LYS B O 1
ATOM 4986 N N . GLU B 1 10 ? 23.41800 -3.19400 100.94300 1.000 16.79149 10 GLU B N 1
ATOM 4987 C CA . GLU B 1 10 ? 23.19100 -4.56400 101.38200 1.000 17.30207 10 GLU B CA 1
ATOM 4988 C C . GLU B 1 10 ? 21.99500 -4.69400 102.31000 1.000 18.89437 10 GLU B C 1
ATOM 4989 O O . GLU B 1 10 ? 21.49400 -5.80800 102.50900 1.000 21.35256 10 GLU B O 1
ATOM 5001 N N . ASP B 1 11 ? 21.55000 -3.59300 102.90200 1.000 17.93636 11 ASP B N 1
ATOM 5002 C CA . ASP B 1 11 ? 20.39300 -3.58100 103.78400 1.000 19.87344 11 ASP B CA 1
ATOM 5003 C C . ASP B 1 11 ? 19.94500 -2.13500 103.88800 1.000 21.42099 11 ASP B C 1
ATOM 5004 O O . ASP B 1 11 ? 20.54700 -1.24300 103.28500 1.000 22.22372 11 ASP B O 1
ATOM 5013 N N . ASP B 1 12 ? 18.89800 -1.89400 104.67500 1.000 22.53691 12 ASP B N 1
ATOM 5014 C CA . ASP B 1 12 ? 18.33900 -0.55500 104.79700 1.000 24.68980 12 ASP B CA 1
ATOM 5015 C C . ASP B 1 12 ? 18.83800 0.23100 106.00300 1.000 23.96340 12 ASP B C 1
ATOM 5016 O O . ASP B 1 12 ? 18.31700 1.31900 106.25800 1.000 27.58225 12 ASP B O 1
ATOM 5025 N N . PHE B 1 13 ? 19.80900 -0.27100 106.75500 1.000 20.42613 13 PHE B N 1
ATOM 5026 C CA . PHE B 1 13 ? 20.19200 0.40100 107.98800 1.000 18.92595 13 PHE B CA 1
ATOM 5027 C C . PHE B 1 13 ? 21.69400 0.60300 108.19700 1.000 16.40986 13 PHE B C 1
ATOM 5028 O O . PHE B 1 13 ? 22.05900 1.50300 108.96500 1.000 16.69147 13 PHE B O 1
ATOM 5045 N N . SER B 1 14 ? 22.58100 -0.17100 107.55400 1.000 14.80967 14 SER B N 1
ATOM 5046 C CA . SER B 1 14 ? 23.99300 -0.06800 107.89500 1.000 13.83061 14 SER B CA 1
ATOM 5047 C C . SER B 1 14 ? 24.55800 1.30900 107.59400 1.000 12.26989 14 SER B C 1
ATOM 5048 O O . SER B 1 14 ? 25.39700 1.80400 108.33700 1.000 12.90681 14 SER B O 1
ATOM 5056 N N . LEU B 1 15 ? 24.14900 1.94300 106.49700 1.000 12.44623 15 LEU B N 1
ATOM 5057 C CA . LEU B 1 15 ? 24.67800 3.27800 106.21800 1.000 12.57782 15 LEU B CA 1
ATOM 5058 C C . LEU B 1 15 ? 24.32300 4.26600 107.32600 1.000 12.90155 15 LEU B C 1
ATOM 5059 O O . LEU B 1 15 ? 25.15100 5.07400 107.74000 1.000 13.33844 15 LEU B O 1
ATOM 5075 N N . MET B 1 16 ? 23.09200 4.22800 107.81100 1.000 13.69901 16 MET B N 1
ATOM 5076 C CA . MET B 1 16 ? 22.70000 5.16900 108.85800 1.000 15.65977 16 MET B CA 1
ATOM 5077 C C . MET B 1 16 ? 23.52000 4.94800 110.12800 1.000 13.93062 16 MET B C 1
ATOM 5078 O O . MET B 1 16 ? 23.93300 5.91300 110.78600 1.000 14.45700 16 MET B O 1
ATOM 5092 N N . PHE B 1 17 ? 23.76400 3.69000 110.49800 1.000 13.80165 17 PHE B N 1
ATOM 5093 C CA . PHE B 1 17 ? 24.59300 3.42600 111.66700 1.000 13.25422 17 PHE B CA 1
ATOM 5094 C C . PHE B 1 17 ? 26.05200 3.77200 111.42100 1.000 13.28317 17 PHE B C 1
ATOM 5095 O O . PHE B 1 17 ? 26.72800 4.27400 112.32000 1.000 13.69638 17 PHE B O 1
ATOM 5112 N N . TRP B 1 18 ? 26.56800 3.52300 110.21600 1.000 11.92248 18 TRP B N 1
ATOM 5113 C CA . TRP B 1 18 ? 27.92800 3.95200 109.89600 1.000 11.70140 18 TRP B CA 1
ATOM 5114 C C . TRP B 1 18 ? 28.07700 5.45300 110.10300 1.000 12.39096 18 TRP B C 1
ATOM 5115 O O . TRP B 1 18 ? 29.00600 5.92100 110.77500 1.000 13.39634 18 TRP B O 1
ATOM 5136 N N . LYS B 1 19 ? 27.14400 6.22500 109.54800 1.000 13.36476 19 LYS B N 1
ATOM 5137 C CA . LYS B 1 19 ? 27.21700 7.67500 109.67100 1.000 14.46752 19 LYS B CA 1
ATOM 5138 C C . LYS B 1 19 ? 27.09000 8.12700 111.12000 1.000 15.73347 19 LYS B C 1
ATOM 5139 O O . LYS B 1 19 ? 27.77500 9.06700 111.53900 1.000 16.24668 19 LYS B O 1
ATOM 5158 N N . GLN B 1 20 ? 26.22900 7.45800 111.90300 1.000 16.12035 20 GLN B N 1
ATOM 5159 C CA . GLN B 1 20 ? 25.99400 7.87500 113.28800 1.000 17.86267 20 GLN B CA 1
ATOM 5160 C C . GLN B 1 20 ? 27.18700 7.53700 114.16700 1.000 17.37840 20 GLN B C 1
ATOM 5161 O O . GLN B 1 20 ? 27.54000 8.30900 115.05700 1.000 18.69435 20 GLN B O 1
ATOM 5175 N N A ASN B 1 21 ? 27.81200 6.36900 113.94200 0.550 17.18101 21 ASN B N 1
ATOM 5176 N N B ASN B 1 21 ? 27.85100 6.41400 113.91500 0.450 17.58369 21 ASN B N 1
ATOM 5177 C CA A ASN B 1 21 ? 29.02000 6.01900 114.68600 0.550 17.18101 21 ASN B CA 1
ATOM 5178 C CA B ASN B 1 21 ? 28.97900 6.04500 114.76100 0.450 18.39431 21 ASN B CA 1
ATOM 5179 C C A ASN B 1 21 ? 29.98600 7.15900 114.57800 0.550 16.36249 21 ASN B C 1
ATOM 5180 C C B ASN B 1 21 ? 30.15000 6.99900 114.54300 0.450 18.42326 21 ASN B C 1
ATOM 5181 O O A ASN B 1 21 ? 30.48700 7.67300 115.58500 0.550 13.82797 21 ASN B O 1
ATOM 5182 O O B ASN B 1 21 ? 30.88400 7.32000 115.48400 0.450 18.38642 21 ASN B O 1
ATOM 5203 N N . ILE B 1 22 ? 30.29700 7.50600 113.32300 1.000 19.07334 22 ILE B N 1
ATOM 5204 C CA . ILE B 1 22 ? 31.25600 8.55600 113.04200 1.000 20.69722 22 ILE B CA 1
ATOM 5205 C C . ILE B 1 22 ? 30.78800 9.88100 113.60500 1.000 20.42877 22 ILE B C 1
ATOM 5206 O O . ILE B 1 22 ? 31.57800 10.63700 114.18100 1.000 21.53679 22 ILE B O 1
ATOM 5223 N N . ALA B 1 23 ? 29.50600 10.21000 113.42100 1.000 20.00503 23 ALA B N 1
ATOM 5224 C CA . ALA B 1 23 ? 29.01700 11.47500 113.95800 1.000 21.99737 23 ALA B CA 1
ATOM 5225 C C . ALA B 1 23 ? 29.25900 11.57000 115.45500 1.000 21.99474 23 ALA B C 1
ATOM 5226 O O . ALA B 1 23 ? 29.42800 12.67000 115.99200 1.000 25.00563 23 ALA B O 1
ATOM 5233 N N . GLN B 1 24 ? 29.23400 10.43800 116.15100 1.000 21.31045 24 GLN B N 1
ATOM 5234 C CA . GLN B 1 24 ? 29.42100 10.38800 117.59500 1.000 21.59996 24 GLN B CA 1
ATOM 5235 C C . GLN B 1 24 ? 30.89000 10.25300 117.98800 1.000 21.47363 24 GLN B C 1
ATOM 5236 O O . GLN B 1 24 ? 31.16700 10.11700 119.17400 1.000 21.67628 24 GLN B O 1
ATOM 5250 N N . PHE B 1 25 ? 31.82800 10.27800 117.02800 1.000 19.43391 25 PHE B N 1
ATOM 5251 C CA . PHE B 1 25 ? 33.22500 9.99500 117.34700 1.000 18.58118 25 PHE B CA 1
ATOM 5252 C C . PHE B 1 25 ? 33.75200 10.99100 118.36700 1.000 17.57316 25 PHE B C 1
ATOM 5253 O O . PHE B 1 25 ? 33.48800 12.19300 118.28000 1.000 20.46035 25 PHE B O 1
ATOM 5270 N N . TRP B 1 26 ? 34.52300 10.47000 119.31900 1.000 14.98074 26 TRP B N 1
ATOM 5271 C CA . TRP B 1 26 ? 35.15000 11.25400 120.36800 1.000 14.79125 26 TRP B CA 1
ATOM 5272 C C . TRP B 1 26 ? 36.34000 10.46500 120.88900 1.000 15.42817 26 TRP B C 1
ATOM 5273 O O . TRP B 1 26 ? 36.45100 9.26200 120.64500 1.000 16.74674 26 TRP B O 1
ATOM 5294 N N . THR B 1 27 ? 37.22300 11.15600 121.61500 1.000 18.46800 27 THR B N 1
ATOM 5295 C CA . THR B 1 27 ? 38.30600 10.52400 122.36800 1.000 22.47638 27 THR B CA 1
ATOM 5296 C C . THR B 1 27 ? 38.47800 11.23700 123.71000 1.000 22.28688 27 THR B C 1
ATOM 5297 O O . THR B 1 27 ? 37.99300 12.35100 123.91200 1.000 22.29215 27 THR B O 1
ATOM 5308 N N . GLU B 1 28 ? 39.17600 10.58300 124.63900 1.000 24.86088 28 GLU B N 1
ATOM 5309 C CA . GLU B 1 28 ? 39.30300 11.13600 126.00000 1.000 26.83480 28 GLU B CA 1
ATOM 5310 C C . GLU B 1 28 ? 40.00100 12.48300 126.05800 1.000 29.80884 28 GLU B C 1
ATOM 5311 O O . GLU B 1 28 ? 39.77700 13.24800 127.00900 1.000 28.84820 28 GLU B O 1
ATOM 5323 N N . GLU B 1 29 ? 40.90500 12.77000 125.12600 1.000 32.20649 29 GLU B N 1
ATOM 5324 C CA . GLU B 1 29 ? 41.61400 14.04400 125.19300 1.000 35.23580 29 GLU B CA 1
ATOM 5325 C C . GLU B 1 29 ? 40.65200 15.21600 125.19300 1.000 33.74352 29 GLU B C 1
ATOM 5326 O O . GLU B 1 29 ? 41.04100 16.33200 125.56300 1.000 33.81458 29 GLU B O 1
ATOM 5338 N N . GLU B 1 30 ? 39.39600 14.97600 124.81500 1.000 31.22480 30 GLU B N 1
ATOM 5339 C CA . GLU B 1 30 ? 38.42000 16.03700 124.68100 1.000 30.12730 30 GLU B CA 1
ATOM 5340 C C . GLU B 1 30 ? 37.81300 16.46800 126.01200 1.000 28.52974 30 GLU B C 1
ATOM 5341 O O . GLU B 1 30 ? 37.28800 17.57800 126.08800 1.000 29.77725 30 GLU B O 1
ATOM 5353 N N . ILE B 1 31 ? 37.83700 15.63200 127.05200 1.000 25.31356 31 ILE B N 1
ATOM 5354 C CA . ILE B 1 31 ? 37.24300 15.99500 128.35200 1.000 23.51861 31 ILE B CA 1
ATOM 5355 C C . ILE B 1 31 ? 38.29100 15.83700 129.44800 1.000 21.12095 31 ILE B C 1
ATOM 5356 O O . ILE B 1 31 ? 38.58300 14.71200 129.88000 1.000 21.56574 31 ILE B O 1
ATOM 5372 N N . ALA B 1 32 ? 38.85000 16.95900 129.90900 1.000 19.76290 32 ALA B N 1
ATOM 5373 C CA . ALA B 1 32 ? 39.65800 16.96200 131.12300 1.000 20.33139 32 ALA B CA 1
ATOM 5374 C C . ALA B 1 32 ? 38.79800 16.65100 132.32600 1.000 18.75751 32 ALA B C 1
ATOM 5375 O O . ALA B 1 32 ? 37.67500 17.13600 132.44700 1.000 21.23676 32 ALA B O 1
ATOM 5382 N N A VAL B 1 33 ? 39.37800 15.87400 133.23100 0.350 18.21534 33 VAL B N 1
ATOM 5383 N N B VAL B 1 33 ? 39.33400 15.85000 133.24300 0.650 17.80213 33 VAL B N 1
ATOM 5384 C CA A VAL B 1 33 ? 38.68400 15.36400 134.40400 0.350 17.86004 33 VAL B CA 1
ATOM 5385 C CA B VAL B 1 33 ? 38.58200 15.47400 134.43600 0.650 17.27049 33 VAL B CA 1
ATOM 5386 C C A VAL B 1 33 ? 39.22500 15.94100 135.71000 0.350 16.60725 33 VAL B C 1
ATOM 5387 C C B VAL B 1 33 ? 39.26500 15.89200 135.73900 0.650 16.06772 33 VAL B C 1
ATOM 5388 O O A VAL B 1 33 ? 38.58500 15.76600 136.75900 0.350 15.72294 33 VAL B O 1
ATOM 5389 O O B VAL B 1 33 ? 38.79400 15.53300 136.81800 0.650 15.13076 33 VAL B O 1
ATOM 5414 N N . SER B 1 34 ? 40.34000 16.67700 135.67500 1.000 16.33880 34 SER B N 1
ATOM 5415 C CA . SER B 1 34 ? 40.99100 17.14700 136.89400 1.000 19.10229 34 SER B CA 1
ATOM 5416 C C . SER B 1 34 ? 40.04300 17.89800 137.82000 1.000 18.52591 34 SER B C 1
ATOM 5417 O O . SER B 1 34 ? 40.19300 17.82100 139.04700 1.000 19.63656 34 SER B O 1
ATOM 5426 N N . SER B 1 35 ? 39.06900 18.63200 137.27100 1.000 17.15995 35 SER B N 1
ATOM 5427 C CA . SER B 1 35 ? 38.16300 19.39200 138.12400 1.000 17.63633 35 SER B CA 1
ATOM 5428 C C . SER B 1 35 ? 37.25700 18.49800 138.96200 1.000 15.17814 35 SER B C 1
ATOM 5429 O O . SER B 1 35 ? 36.56500 18.99800 139.85500 1.000 17.29681 35 SER B O 1
ATOM 5437 N N . ASP B 1 36 ? 37.22200 17.19400 138.68800 1.000 13.80165 36 ASP B N 1
ATOM 5438 C CA . ASP B 1 36 ? 36.44900 16.28600 139.53100 1.000 12.42517 36 ASP B CA 1
ATOM 5439 C C . ASP B 1 36 ? 37.10400 16.03900 140.88900 1.000 13.40687 36 ASP B C 1
ATOM 5440 O O . ASP B 1 36 ? 36.44000 15.51100 141.78000 1.000 13.11210 36 ASP B O 1
ATOM 5449 N N . LYS B 1 37 ? 38.37500 16.41200 141.08700 1.000 14.54385 37 LYS B N 1
ATOM 5450 C CA . LYS B 1 37 ? 39.04400 16.10500 142.34600 1.000 15.12023 37 LYS B CA 1
ATOM 5451 C C . LYS B 1 37 ? 38.32300 16.75900 143.52300 1.000 15.00706 37 LYS B C 1
ATOM 5452 O O . LYS B 1 37 ? 38.22900 16.17100 144.60800 1.000 15.54660 37 LYS B O 1
ATOM 5471 N N . ASN B 1 38 ? 37.78000 17.96500 143.32500 1.000 14.89389 38 ASN B N 1
ATOM 5472 C CA . ASN B 1 38 ? 37.12800 18.66200 144.43200 1.000 16.20457 38 ASN B CA 1
ATOM 5473 C C . ASN B 1 38 ? 35.92400 17.89200 144.97300 1.000 14.88073 38 ASN B C 1
ATOM 5474 O O . ASN B 1 38 ? 35.69300 17.86800 146.18300 1.000 18.40747 38 ASN B O 1
ATOM 5485 N N . THR B 1 39 ? 35.12600 17.28300 144.10900 1.000 12.37517 39 THR B N 1
ATOM 5486 C CA . THR B 1 39 ? 34.02100 16.46400 144.60400 1.000 12.42781 39 THR B CA 1
ATOM 5487 C C . THR B 1 39 ? 34.47300 15.05200 144.96900 1.000 11.83300 39 THR B C 1
ATOM 5488 O O . THR B 1 39 ? 33.88300 14.42900 145.85100 1.000 12.46992 39 THR B O 1
ATOM 5499 N N . TRP B 1 40 ? 35.52500 14.53200 144.34000 1.000 11.77510 40 TRP B N 1
ATOM 5500 C CA . TRP B 1 40 ? 36.06600 13.23500 144.73700 1.000 12.44623 40 TRP B CA 1
ATOM 5501 C C . TRP B 1 40 ? 36.41900 13.20100 146.21900 1.000 11.69088 40 TRP B C 1
ATOM 5502 O O . TRP B 1 40 ? 36.13600 12.21300 146.91400 1.000 12.54887 40 TRP B O 1
ATOM 5523 N N . VAL B 1 41 ? 37.09200 14.24800 146.70700 1.000 12.94892 41 VAL B N 1
ATOM 5524 C CA . VAL B 1 41 ? 37.53400 14.25600 148.09600 1.000 13.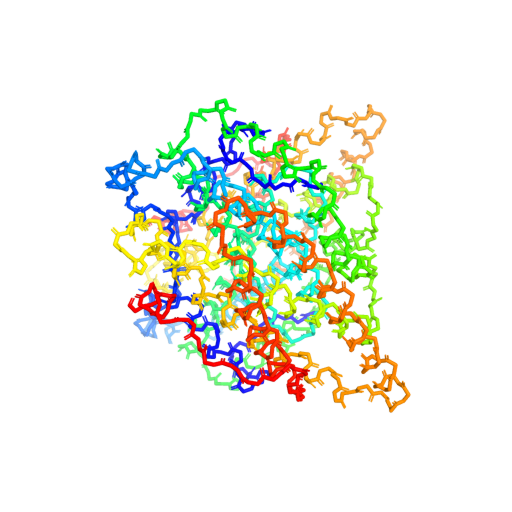88588 41 VAL B CA 1
ATOM 5525 C C . VAL B 1 41 ? 36.36800 14.39500 149.05500 1.000 12.77785 41 VAL B C 1
ATOM 5526 O O . VAL B 1 41 ? 36.52500 14.05500 150.22500 1.000 14.44384 41 VAL B O 1
ATOM 5539 N N . GLN B 1 42 ? 35.21200 14.90400 148.60600 1.000 12.31990 42 GLN B N 1
ATOM 5540 C CA . GLN B 1 42 ? 34.00300 14.97400 149.43000 1.000 13.83061 42 GLN B CA 1
ATOM 5541 C C . GLN B 1 42 ? 33.42000 13.60000 149.70700 1.000 12.45939 42 GLN B C 1
ATOM 5542 O O . GLN B 1 42 ? 32.65500 13.45800 150.67100 1.000 13.35423 42 GLN B O 1
ATOM 5556 N N . LEU B 1 43 ? 33.73800 12.59100 148.88600 1.000 11.44611 43 LEU B N 1
ATOM 5557 C CA . LEU B 1 43 ? 33.21300 11.25300 149.05900 1.000 12.61204 43 LEU B CA 1
ATOM 5558 C C . LEU B 1 43 ? 33.91000 10.55400 150.23200 1.000 11.46980 43 LEU B C 1
ATOM 5559 O O . LEU B 1 43 ? 35.02600 10.89500 150.63600 1.000 11.98828 43 LEU B O 1
ATOM 5575 N N . SER B 1 44 ? 33.26300 9.52300 150.73800 1.000 12.86470 44 SER B N 1
ATOM 5576 C CA . SER B 1 44 ? 33.86300 8.65500 151.73900 1.000 12.71995 44 SER B CA 1
ATOM 5577 C C . SER B 1 44 ? 34.72500 7.59000 151.07300 1.000 12.91734 44 SER B C 1
ATOM 5578 O O . SER B 1 44 ? 34.62300 7.34400 149.87100 1.000 12.66204 44 SER B O 1
ATOM 5586 N N . LYS B 1 45 ? 35.53500 6.89400 151.87200 1.000 13.44898 45 LYS B N 1
ATOM 5587 C CA . LYS B 1 45 ? 36.33500 5.79800 151.33300 1.000 15.17287 45 LYS B CA 1
ATOM 5588 C C . LYS B 1 45 ? 35.43700 4.75400 150.68400 1.000 13.93325 45 LYS B C 1
ATOM 5589 O O . LYS B 1 45 ? 35.77100 4.21600 149.63400 1.000 15.03865 45 LYS B O 1
ATOM 5608 N N . GLU B 1 46 ? 34.30000 4.43300 151.29700 1.000 14.67281 46 GLU B N 1
ATOM 5609 C CA . GLU B 1 46 ? 33.41000 3.41500 150.74900 1.000 14.97285 46 GLU B CA 1
ATOM 5610 C C . GLU B 1 46 ? 32.84000 3.84000 149.40500 1.000 12.86996 46 GLU B C 1
ATOM 5611 O O . GLU B 1 46 ? 32.73700 3.01400 148.48900 1.000 13.58321 46 GLU B O 1
ATOM 5623 N N . GLU B 1 47 ? 32.47400 5.10900 149.26600 1.000 13.06999 47 GLU B N 1
ATOM 5624 C CA . GLU B 1 47 ? 31.98200 5.60100 147.98500 1.000 11.79352 47 GLU B CA 1
ATOM 5625 C C . GLU B 1 47 ? 33.07600 5.56900 146.92400 1.000 11.46716 47 GLU B C 1
ATOM 5626 O O . GLU B 1 47 ? 32.82200 5.19000 145.77300 1.000 12.06197 47 GLU B O 1
ATOM 5638 N N . GLN B 1 48 ? 34.30000 5.95900 147.29300 1.000 11.67245 48 GLN B N 1
ATOM 5639 C CA . GLN B 1 48 ? 35.39300 5.96000 146.33400 1.000 11.69351 48 GLN B CA 1
ATOM 5640 C C . GLN B 1 48 ? 35.73200 4.54700 145.87700 1.000 11.85142 48 GLN B C 1
ATOM 5641 O O . GLN B 1 48 ? 35.99500 4.32200 144.68600 1.000 11.98565 48 GLN B O 1
ATOM 5655 N N . ILE B 1 49 ? 35.76800 3.59100 146.79500 1.000 11.97775 49 ILE B N 1
ATOM 5656 C CA . ILE B 1 49 ? 36.07300 2.21100 146.43700 1.000 13.29896 49 ILE B CA 1
ATOM 5657 C C . ILE B 1 49 ? 35.01700 1.65900 145.48700 1.000 12.95945 49 ILE B C 1
ATOM 5658 O O . ILE B 1 49 ? 35.33800 0.96300 144.51100 1.000 12.39096 49 ILE B O 1
ATOM 5674 N N . ALA B 1 50 ? 33.73800 1.91100 145.78700 1.000 12.12777 50 ALA B N 1
ATOM 5675 C CA . ALA B 1 50 ? 32.68100 1.45000 144.89600 1.000 11.95406 50 ALA B CA 1
ATOM 5676 C C . ALA B 1 50 ? 32.88000 2.01600 143.49600 1.000 10.93289 50 ALA B C 1
ATOM 5677 O O . ALA B 1 50 ? 32.73400 1.30200 142.49400 1.000 11.73035 50 ALA B O 1
ATOM 5684 N N . TYR B 1 51 ? 33.16700 3.31200 143.40900 1.000 11.38821 51 TYR B N 1
ATOM 5685 C CA . TYR B 1 51 ? 33.35400 3.95000 142.10100 1.000 10.55916 51 TYR B CA 1
ATOM 5686 C C . TYR B 1 51 ? 34.49800 3.30900 141.33100 1.000 11.16713 51 TYR B C 1
ATOM 5687 O O . TYR B 1 51 ? 34.36800 2.99800 140.14200 1.000 11.54612 51 TYR B O 1
ATOM 5705 N N . LYS B 1 52 ? 35.64400 3.12300 141.99100 1.000 10.26965 52 LYS B N 1
ATOM 5706 C CA . LYS B 1 52 ? 36.79600 2.53100 141.31000 1.000 11.32241 52 LYS B CA 1
ATOM 5707 C C . LYS B 1 52 ? 36.52000 1.09800 140.89100 1.000 11.02237 52 LYS B C 1
ATOM 5708 O O . LYS B 1 52 ? 36.90400 0.67700 139.79300 1.000 11.63297 52 LYS B O 1
ATOM 5727 N N . ARG B 1 53 ? 35.85100 0.32900 141.74700 1.000 11.22240 53 ARG B N 1
ATOM 5728 C CA . ARG B 1 53 ? 35.50600 -1.04500 141.40600 1.000 11.51454 53 ARG B CA 1
ATOM 5729 C C . ARG B 1 53 ? 34.56500 -1.12000 140.20900 1.000 11.43821 53 ARG B C 1
ATOM 5730 O O . ARG B 1 53 ? 34.79600 -1.90700 139.28000 1.000 11.25661 53 ARG B O 1
ATOM 5751 N N . VAL B 1 54 ? 33.51000 -0.30100 140.17400 1.000 11.30399 54 VAL B N 1
ATOM 5752 C CA . VAL B 1 54 ? 32.60500 -0.40400 139.03200 1.000 10.93552 54 VAL B CA 1
ATOM 5753 C C . VAL B 1 54 ? 33.29500 0.03700 137.74300 1.000 11.14607 54 VAL B C 1
ATOM 5754 O O . VAL B 1 54 ? 33.06200 -0.54900 136.68400 1.000 10.74339 54 VAL B O 1
ATOM 5767 N N . LEU B 1 55 ? 34.18000 1.04300 137.80600 1.000 11.18555 55 LEU B N 1
ATOM 5768 C CA . LEU B 1 55 ? 34.92800 1.43800 136.60100 1.000 11.70140 55 LEU B CA 1
ATOM 5769 C C . LEU B 1 55 ? 35.85400 0.31700 136.14500 1.000 10.67233 55 LEU B C 1
ATOM 5770 O O . LEU B 1 55 ? 36.01900 0.08400 134.94900 1.000 10.99342 55 LEU B O 1
ATOM 5786 N N . GLY B 1 56 ? 36.44200 -0.40700 137.09400 1.000 11.12502 56 GLY B N 1
ATOM 5787 C CA . GLY B 1 56 ? 37.23500 -1.56600 136.73200 1.000 10.42493 56 GLY B CA 1
ATOM 5788 C C . GLY B 1 56 ? 36.42300 -2.61100 135.97300 1.000 9.74327 56 GLY B C 1
ATOM 5789 O O . GLY B 1 56 ? 36.84900 -3.15900 134.94500 1.000 9.97751 56 GLY B O 1
ATOM 5793 N N . GLY B 1 57 ? 35.23400 -2.92200 136.48200 1.000 10.28544 57 GLY B N 1
ATOM 5794 C CA . GLY B 1 57 ? 34.36400 -3.85500 135.77400 1.000 9.91961 57 GLY B CA 1
ATOM 5795 C C . GLY B 1 57 ? 33.94700 -3.36800 134.38900 1.000 9.66432 57 GLY B C 1
ATOM 5796 O O . GLY B 1 57 ? 33.86400 -4.16500 133.44200 1.000 9.92487 57 GLY B O 1
ATOM 5800 N N . LEU B 1 58 ? 33.62000 -2.06400 134.26100 1.000 9.33796 58 LEU B N 1
ATOM 5801 C CA . LEU B 1 58 ? 33.29500 -1.50000 132.95300 1.000 8.52471 58 LEU B CA 1
ATOM 5802 C C . LEU B 1 58 ? 34.47700 -1.66600 131.99900 1.000 9.36428 58 LEU B C 1
ATOM 5803 O O . LEU B 1 58 ? 34.31100 -2.00400 130.81700 1.000 9.37481 58 LEU B O 1
ATOM 5819 N N . THR B 1 59 ? 35.68400 -1.41900 132.49200 1.000 9.07477 59 THR B N 1
ATOM 5820 C CA . THR B 1 59 ? 36.87500 -1.54600 131.66000 1.000 9.11688 59 THR B CA 1
ATOM 5821 C C . THR B 1 59 ? 37.01600 -2.97000 131.15600 1.000 7.82462 59 THR B C 1
ATOM 5822 O O . THR B 1 59 ? 37.35200 -3.20000 129.98100 1.000 8.13782 59 THR B O 1
ATOM 5833 N N . LEU B 1 60 ? 36.77400 -3.94700 132.02500 1.000 8.61682 60 LEU B N 1
ATOM 5834 C CA . LEU B 1 60 ? 36.85500 -5.33600 131.61300 1.000 8.60366 60 LEU B CA 1
ATOM 5835 C C . LEU B 1 60 ? 35.87200 -5.64200 130.49100 1.000 8.79316 60 LEU B C 1
ATOM 5836 O O . LEU B 1 60 ? 36.23000 -6.27300 129.49000 1.000 8.79053 60 LEU B O 1
ATOM 5852 N N . LEU B 1 61 ? 34.62800 -5.21200 130.63900 1.000 8.44838 61 LEU B N 1
ATOM 5853 C CA . LEU B 1 61 ? 33.62300 -5.51200 129.63300 1.000 8.20362 61 LEU B CA 1
ATOM 5854 C C . LEU B 1 61 ? 33.96900 -4.86900 128.29400 1.000 7.89568 61 LEU B C 1
ATOM 5855 O O . LEU B 1 61 ? 33.84000 -5.51200 127.24300 1.000 8.15098 61 LEU B O 1
ATOM 5871 N N . ASP B 1 62 ? 34.44300 -3.60900 128.30500 1.000 8.46944 62 ASP B N 1
ATOM 5872 C CA . ASP B 1 62 ? 34.85400 -2.96600 127.05700 1.000 7.63513 62 ASP B CA 1
ATOM 5873 C C . ASP B 1 62 ? 36.08700 -3.64600 126.45400 1.000 7.71145 62 ASP B C 1
ATOM 5874 O O . ASP B 1 62 ? 36.17400 -3.78200 125.23000 1.000 8.31942 62 ASP B O 1
ATOM 5883 N N . THR B 1 63 ? 37.02000 -4.12300 127.29500 1.000 7.51669 63 THR B N 1
ATOM 5884 C CA . THR B 1 63 ? 38.17800 -4.86000 126.80200 1.000 8.04307 63 THR B CA 1
ATOM 5885 C C . THR B 1 63 ? 37.73500 -6.08900 126.03400 1.000 7.97464 63 THR B C 1
ATOM 5886 O O . THR B 1 63 ? 38.22100 -6.35500 124.93300 1.000 8.70104 63 THR B O 1
ATOM 5897 N N . LYS B 1 64 ? 36.79800 -6.84600 126.59600 1.000 7.96938 64 LYS B N 1
ATOM 5898 C CA . LYS B 1 64 ? 36.35300 -8.05100 125.94000 1.000 7.90884 64 LYS B CA 1
ATOM 5899 C C . LYS B 1 64 ? 35.49400 -7.76600 124.71400 1.000 7.99043 64 LYS B C 1
ATOM 5900 O O . LYS B 1 64 ? 35.53900 -8.55000 123.75200 1.000 8.58524 64 LYS B O 1
ATOM 5919 N N . GLN B 1 65 ? 34.73500 -6.67900 124.71600 1.000 7.67987 65 GLN B N 1
ATOM 5920 C CA . GLN B 1 65 ? 33.91000 -6.36100 123.55400 1.000 7.84305 65 GLN B CA 1
ATOM 5921 C C . GLN B 1 65 ? 34.76600 -5.87600 122.39100 1.000 8.44312 65 GLN B C 1
ATOM 5922 O O . GLN B 1 65 ? 34.51700 -6.23800 121.24100 1.000 9.75117 65 GLN B O 1
ATOM 5936 N N . GLY B 1 66 ? 35.77200 -5.04400 122.66000 1.000 8.61156 66 GLY B N 1
ATOM 5937 C CA . GLY B 1 66 ? 36.64800 -4.61200 121.57500 1.000 8.40627 66 GLY B CA 1
ATOM 5938 C C . GLY B 1 66 ? 37.58500 -5.69900 121.08100 1.000 9.58010 66 GLY B C 1
ATOM 5939 O O . GLY B 1 66 ? 37.98300 -5.69900 119.91600 1.000 10.26702 66 GLY B O 1
ATOM 5943 N N . GLY B 1 67 ? 37.98700 -6.61300 121.96300 1.000 9.11425 67 GLY B N 1
ATOM 5944 C CA . GLY B 1 67 ? 38.99500 -7.60700 121.64800 1.000 10.04857 67 GLY B CA 1
ATOM 5945 C C . GLY B 1 67 ? 38.49200 -8.97200 121.26500 1.000 9.88540 67 GLY B C 1
ATOM 5946 O O . GLY B 1 67 ? 39.28000 -9.77800 120.75100 1.000 11.68561 67 GLY B O 1
ATOM 5950 N N . GLU B 1 68 ? 37.20500 -9.24500 121.48200 1.000 9.73275 68 GLU B N 1
ATOM 5951 C CA . GLU B 1 68 ? 36.62000 -10.54300 121.19000 1.000 9.56167 68 GLU B CA 1
ATOM 5952 C C . GLU B 1 68 ? 35.21900 -10.40000 120.57200 1.000 8.41417 68 GLU B C 1
ATOM 5953 O O . GLU B 1 68 ? 34.93700 -10.93200 119.48900 1.000 9.82749 68 GLU B O 1
ATOM 5965 N N . GLY B 1 69 ? 34.33000 -9.66200 121.23100 1.000 8.13255 69 GLY B N 1
ATOM 5966 C CA . GLY B 1 69 ? 32.93100 -9.65500 120.81100 1.000 8.37206 69 GLY B CA 1
ATOM 5967 C C . GLY B 1 69 ? 32.70800 -9.04000 119.44700 1.000 9.00371 69 GLY B C 1
ATOM 5968 O O . GLY B 1 69 ? 31.99700 -9.60800 118.60800 1.000 10.10121 69 GLY B O 1
ATOM 5972 N N . MET B 1 70 ? 33.22100 -7.83200 119.23800 1.000 8.62209 70 MET B N 1
ATOM 5973 C CA . MET B 1 70 ? 33.07600 -7.22000 117.91700 1.000 8.51418 70 MET B CA 1
ATOM 5974 C C . MET B 1 70 ? 33.91500 -7.92800 116.85700 1.000 7.88779 70 MET B C 1
ATOM 5975 O O . MET B 1 70 ? 33.37600 -8.24500 115.78000 1.000 9.26953 70 MET B O 1
ATOM 5989 N N . PRO B 1 71 ? 35.19800 -8.22500 117.08400 1.000 7.82462 71 PRO B N 1
ATOM 5990 C CA . PRO B 1 71 ? 35.96800 -8.85700 116.01200 1.000 8.86159 71 PRO B CA 1
ATOM 5991 C C . PRO B 1 71 ? 35.42700 -10.20700 115.59500 1.000 8.33521 71 PRO B C 1
ATOM 5992 O O . PRO B 1 71 ? 35.39600 -10.51000 114.40000 1.000 8.80632 71 PRO B O 1
ATOM 6003 N N . LEU B 1 72 ? 35.03900 -11.07100 116.54200 1.000 8.19835 72 LEU B N 1
ATOM 6004 C CA . LEU B 1 72 ? 34.64400 -12.41900 116.14500 1.000 8.46680 72 LEU B CA 1
ATOM 6005 C C . LEU B 1 72 ? 33.26400 -12.44800 115.49600 1.000 8.80895 72 LEU B C 1
ATOM 6006 O O . LEU B 1 72 ? 33.04200 -13.22600 114.56100 1.000 10.24070 72 LEU B O 1
ATOM 6022 N N . VAL B 1 73 ? 32.33000 -11.62000 115.95900 1.000 7.82989 73 VAL B N 1
ATOM 6023 C CA . VAL B 1 73 ? 31.05500 -11.50500 115.25000 1.000 8.75631 73 VAL B CA 1
ATOM 6024 C C . VAL B 1 73 ? 31.27800 -10.93100 113.84800 1.000 8.96950 73 VAL B C 1
ATOM 6025 O O . VAL B 1 73 ? 30.74100 -11.43500 112.84900 1.000 9.69064 73 VAL B O 1
ATOM 6038 N N . LEU B 1 74 ? 32.08600 -9.86800 113.73900 1.000 7.86936 74 LEU B N 1
ATOM 6039 C CA . LEU B 1 74 ? 32.18700 -9.22300 112.43200 1.000 8.84580 74 LEU B CA 1
ATOM 6040 C C . LEU B 1 74 ? 32.85500 -10.14200 111.42400 1.000 8.21677 74 LEU B C 1
ATOM 6041 O O . LEU B 1 74 ? 32.47800 -10.16100 110.26200 1.000 9.38534 74 LEU B O 1
ATOM 6057 N N . VAL B 1 75 ? 33.83400 -10.93300 111.85400 1.000 8.54576 75 VAL B N 1
ATOM 6058 C CA . VAL B 1 75 ? 34.53600 -11.79600 110.91400 1.000 9.53272 75 VAL B CA 1
ATOM 6059 C C . VAL B 1 75 ? 33.55500 -12.72700 110.20000 1.000 10.04594 75 VAL B C 1
ATOM 6060 O O . VAL B 1 75 ? 33.73700 -13.03400 109.02400 1.000 12.17251 75 VAL B O 1
ATOM 6073 N N . HIS B 1 76 ? 32.53000 -13.22100 110.90200 1.000 9.33270 76 HIS B N 1
ATOM 6074 C CA . HIS B 1 76 ? 31.59700 -14.19100 110.35300 1.000 10.14069 76 HIS B CA 1
ATOM 6075 C C . HIS B 1 76 ? 30.34900 -13.56500 109.74600 1.000 11.57507 76 HIS B C 1
ATOM 6076 O O . HIS B 1 76 ? 29.54100 -14.28400 109.16800 1.000 14.20697 76 HIS B O 1
ATOM 6090 N N . LEU B 1 77 ? 30.19000 -12.25200 109.79800 1.000 12.50413 77 LEU B N 1
ATOM 6091 C CA . LEU B 1 77 ? 29.03700 -11.60400 109.19000 1.000 13.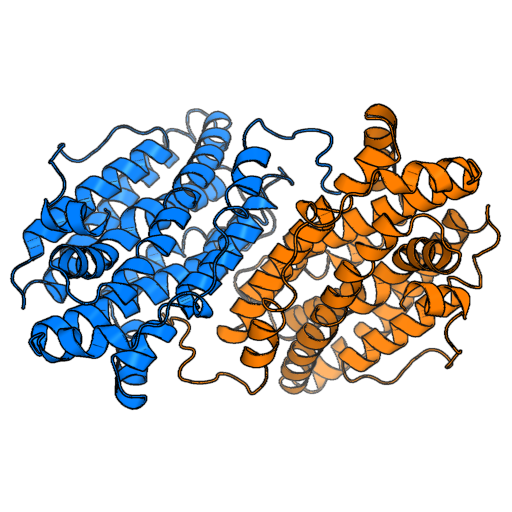98062 77 LEU B CA 1
ATOM 6092 C C . LEU B 1 77 ? 29.25000 -11.51500 107.66900 1.000 15.59661 77 LEU B C 1
ATOM 6093 O O . LEU B 1 77 ? 30.30000 -11.06200 107.21100 1.000 19.20757 77 LEU B O 1
ATOM 6109 N N . GLU B 1 78 ? 28.24200 -11.93200 106.88300 1.000 15.77031 78 GLU B N 1
ATOM 6110 C CA . GLU B 1 78 ? 28.38300 -11.93000 105.42200 1.000 15.61766 78 GLU B CA 1
ATOM 6111 C C . GLU B 1 78 ? 28.24900 -10.53800 104.81700 1.000 14.57806 78 GLU B C 1
ATOM 6112 O O . GLU B 1 78 ? 28.91200 -10.23000 103.82100 1.000 16.58357 78 GLU B O 1
ATOM 6124 N N . ASN B 1 79 ? 27.41800 -9.70500 105.41000 1.000 12.71995 79 ASN B N 1
ATOM 6125 C CA . ASN B 1 79 ? 27.11100 -8.38000 104.90400 1.000 10.73023 79 ASN B CA 1
ATOM 6126 C C . ASN B 1 79 ? 28.31500 -7.47400 105.17000 1.000 9.59852 79 ASN B C 1
ATOM 6127 O O . ASN B 1 79 ? 28.66300 -7.21900 106.32800 1.000 9.48272 79 ASN B O 1
ATOM 6138 N N . LEU B 1 80 ? 28.95600 -6.99900 104.09900 1.000 9.70380 80 LEU B N 1
ATOM 6139 C CA . LEU B 1 80 ? 30.20700 -6.24900 104.21900 1.000 8.79316 80 LEU B CA 1
ATOM 6140 C C . LEU B 1 80 ? 30.00100 -4.83300 104.72700 1.000 9.09320 80 LEU B C 1
ATOM 6141 O O . LEU B 1 80 ? 30.91400 -4.25700 105.33500 1.000 10.19596 80 LEU B O 1
ATOM 6157 N N . GLN B 1 81 ? 28.81200 -4.26500 104.51200 1.000 9.07477 81 GLN B N 1
ATOM 6158 C CA . GLN B 1 81 ? 28.51100 -2.95200 105.06500 1.000 9.81960 81 GLN B CA 1
ATOM 6159 C C . GLN B 1 81 ? 28.29900 -3.03900 106.58100 1.000 8.75631 81 GLN B C 1
ATOM 6160 O O . GLN B 1 81 ? 28.86500 -2.25700 107.33800 1.000 9.73275 81 GLN B O 1
ATOM 6174 N N . ALA B 1 82 ? 27.53900 -4.02200 107.04200 1.000 9.58273 82 ALA B N 1
ATOM 6175 C CA . ALA B 1 82 ? 27.35900 -4.21900 108.47800 1.000 10.16438 82 ALA B CA 1
ATOM 6176 C C . ALA B 1 82 ? 28.68100 -4.58800 109.16100 1.000 9.46956 82 ALA B C 1
ATOM 6177 O O . ALA B 1 82 ? 28.96300 -4.15300 110.28700 1.000 9.66695 82 ALA B O 1
ATOM 6184 N N . LYS B 1 83 ? 29.52600 -5.36500 108.47700 1.000 9.26690 83 LYS B N 1
ATOM 6185 C CA . LYS B 1 83 ? 30.85200 -5.69900 108.99200 1.000 9.75380 83 LYS B CA 1
ATOM 6186 C C . LYS B 1 83 ? 31.65500 -4.43300 109.24900 1.000 9.13004 83 LYS B C 1
ATOM 6187 O O . LYS B 1 83 ? 32.35900 -4.31300 110.24900 1.000 9.12741 83 LYS B O 1
ATOM 6206 N N . SER B 1 84 ? 31.56000 -3.47200 108.33700 1.000 7.88516 84 SER B N 1
ATOM 6207 C CA . SER B 1 84 ? 32.25000 -2.19900 108.48600 1.000 8.40627 84 SER B CA 1
ATOM 6208 C C . SER B 1 84 ? 31.81300 -1.47900 109.76000 1.000 8.32205 84 SER B C 1
ATOM 6209 O O . SER B 1 84 ? 32.64600 -0.92800 110.49500 1.000 8.28520 84 SER B O 1
ATOM 6217 N N . VAL B 1 85 ? 30.50200 -1.44200 110.00500 1.000 8.37995 85 VAL B N 1
ATOM 6218 C CA . VAL B 1 85 ? 29.96500 -0.77500 111.18400 1.000 8.50102 85 VAL B CA 1
ATOM 6219 C C . VAL B 1 85 ? 30.48700 -1.43100 112.45000 1.000 8.44838 85 VAL B C 1
ATOM 6220 O O . VAL B 1 85 ? 30.93900 -0.74900 113.36900 1.000 8.56945 85 VAL B O 1
ATOM 6233 N N . LEU B 1 86 ? 30.48100 -2.76400 112.49600 1.000 7.90358 86 LEU B N 1
ATOM 6234 C CA . LEU B 1 86 ? 30.98400 -3.46100 113.67200 1.000 7.85884 86 LEU B CA 1
ATOM 6235 C C . LEU B 1 86 ? 32.46500 -3.19800 113.91300 1.000 7.68513 86 LEU B C 1
ATOM 6236 O O . LEU B 1 86 ? 32.90700 -3.10300 115.07100 1.000 8.54050 86 LEU B O 1
ATOM 6252 N N . ALA B 1 87 ? 33.26300 -3.07800 112.84900 1.000 7.82199 87 ALA B N 1
ATOM 6253 C CA . ALA B 1 87 ? 34.68500 -2.78800 113.05000 1.000 7.49300 87 ALA B CA 1
ATOM 6254 C C . ALA B 1 87 ? 34.87800 -1.44500 113.73200 1.000 8.20098 87 ALA B C 1
ATOM 6255 O O . ALA B 1 87 ? 35.73000 -1.29900 114.61700 1.000 7.83252 87 ALA B O 1
ATOM 6262 N N . PHE B 1 88 ? 34.09600 -0.46000 113.33800 1.000 7.65618 88 PHE B N 1
ATOM 6263 C CA . PHE B 1 88 ? 34.17000 0.85000 113.96400 1.000 7.90884 88 PHE B CA 1
ATOM 6264 C C . PHE B 1 88 ? 33.70700 0.78900 115.42200 1.000 8.36416 88 PHE B C 1
ATOM 6265 O O . PHE B 1 88 ? 34.33200 1.38800 116.32100 1.000 8.25099 88 PHE B O 1
ATOM 6282 N N . MET B 1 89 ? 32.59000 0.09200 115.67700 1.000 7.24034 89 MET B N 1
ATOM 6283 C CA . MET B 1 89 ? 32.10100 -0.06800 117.04800 1.000 7.61407 89 MET B CA 1
ATOM 6284 C C . MET B 1 89 ? 33.14700 -0.71700 117.94200 1.000 7.70356 89 MET B C 1
ATOM 6285 O O . MET B 1 89 ? 33.32000 -0.30900 119.08800 1.000 8.03517 89 MET B O 1
ATOM 6299 N N . GLY B 1 90 ? 33.84600 -1.74000 117.44000 1.000 7.66671 90 GLY B N 1
ATOM 6300 C CA . GLY B 1 90 ? 34.90300 -2.35700 118.20700 1.000 8.38785 90 GLY B CA 1
ATOM 6301 C C . GLY B 1 90 ? 36.02700 -1.40100 118.55500 1.000 7.93516 90 GLY B C 1
ATOM 6302 O O . GLY B 1 90 ? 36.54300 -1.40800 119.68200 1.000 8.78790 90 GLY B O 1
ATOM 6306 N N . ALA B 1 91 ? 36.43300 -0.57700 117.59900 1.000 8.00096 91 ALA B N 1
ATOM 6307 C CA . ALA B 1 91 ? 37.43400 0.43300 117.89700 1.000 8.15624 91 ALA B CA 1
ATOM 6308 C C . ALA B 1 91 ? 36.95800 1.39300 118.97300 1.000 7.60091 91 ALA B C 1
ATOM 6309 O O . ALA B 1 91 ? 37.74100 1.78300 119.85600 1.000 7.77988 91 ALA B O 1
ATOM 6316 N N . MET B 1 92 ? 35.68600 1.76500 118.93000 1.000 7.52459 92 MET B N 1
ATOM 6317 C CA . MET B 1 92 ? 35.15900 2.64600 119.96500 1.000 7.49564 92 MET B CA 1
ATOM 6318 C C . MET B 1 92 ? 35.17700 1.99400 121.34900 1.000 7.34562 92 MET B C 1
ATOM 6319 O O . MET B 1 92 ? 35.33800 2.69800 122.35200 1.000 7.56670 92 MET B O 1
ATOM 6333 N N . GLU B 1 93 ? 35.04100 0.67200 121.43000 1.000 6.99821 93 GLU B N 1
ATOM 6334 C CA . GLU B 1 93 ? 35.17800 0.02800 122.74100 1.000 6.90609 93 GLU B CA 1
ATOM 6335 C C . GLU B 1 93 ? 36.57200 0.24600 123.31200 1.000 7.44826 93 GLU B C 1
ATOM 6336 O O . GLU B 1 93 ? 36.74400 0.31900 124.53800 1.000 8.33258 93 GLU B O 1
ATOM 6348 N N . GLU B 1 94 ? 37.58900 0.26800 122.45100 1.000 7.33509 94 GLU B N 1
ATOM 6349 C CA . GLU B 1 94 ? 38.94400 0.52200 122.92300 1.000 8.15098 94 GLU B CA 1
ATOM 6350 C C . GLU B 1 94 ? 39.13500 1.96700 123.33400 1.000 8.17203 94 GLU B C 1
ATOM 6351 O O . GLU B 1 94 ? 39.84400 2.22900 124.31500 1.000 8.75894 94 GLU B O 1
ATOM 6363 N N . VAL B 1 95 ? 38.48700 2.91000 122.62600 1.000 8.35627 95 VAL B N 1
ATOM 6364 C CA . VAL B 1 95 ? 38.42600 4.30300 123.08200 1.000 8.11150 95 VAL B CA 1
ATOM 6365 C C . VAL B 1 95 ? 37.79500 4.38600 124.47500 1.000 9.23005 95 VAL B C 1
ATOM 6366 O O . VAL B 1 95 ? 38.30500 5.08500 125.37100 1.000 9.17478 95 VAL B O 1
ATOM 6379 N N . HIS B 1 96 ? 36.66100 3.69800 124.66800 1.000 7.81936 96 HIS B N 1
ATOM 6380 C CA . HIS B 1 96 ? 36.00700 3.70500 125.96200 1.000 7.21929 96 HIS B CA 1
ATOM 6381 C C . HIS B 1 96 ? 36.94200 3.17000 127.03100 1.000 8.63261 96 HIS B C 1
ATOM 6382 O O . HIS B 1 96 ? 37.09000 3.76800 128.10100 1.000 8.68525 96 HIS B O 1
ATOM 6396 N N . ALA B 1 97 ? 37.56000 2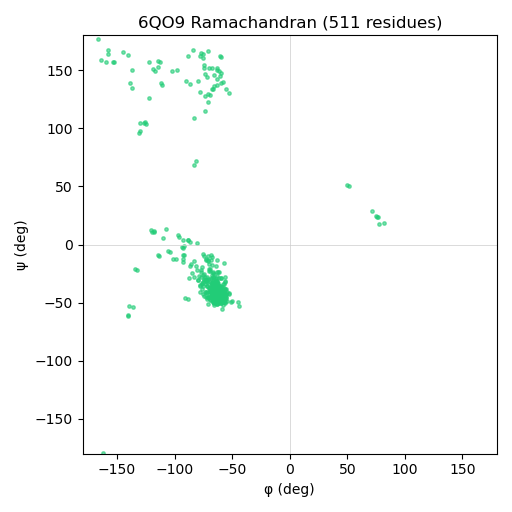.02600 126.76600 1.000 8.57471 97 ALA B N 1
ATOM 6397 C CA . ALA B 1 97 ? 38.44000 1.42300 127.76800 1.000 10.50126 97 ALA B CA 1
ATOM 6398 C C . ALA B 1 97 ? 39.56600 2.36100 128.15100 1.000 12.06460 97 ALA B C 1
ATOM 6399 O O . ALA B 1 97 ? 39.91000 2.49600 129.33200 1.000 13.98589 97 ALA B O 1
ATOM 6406 N N . LYS B 1 98 ? 40.15700 3.01300 127.17100 1.000 10.81445 98 LYS B N 1
ATOM 6407 C CA . LYS B 1 98 ? 41.21700 3.96400 127.45400 1.000 12.15146 98 LYS B CA 1
ATOM 6408 C C . LYS B 1 98 ? 40.70500 5.16900 128.24300 1.000 12.20673 98 LYS B C 1
ATOM 6409 O O . LYS B 1 98 ? 41.41300 5.68100 129.12600 1.000 13.09631 98 LYS B O 1
ATOM 6428 N N . SER B 1 99 ? 39.46000 5.59300 128.00300 1.000 10.40651 99 SER B N 1
ATOM 6429 C CA . SER B 1 99 ? 38.92500 6.71500 128.76700 1.000 10.45388 99 SER B CA 1
ATOM 6430 C C . SER B 1 99 ? 38.78800 6.38200 130.25000 1.000 9.15373 99 SER B C 1
ATOM 6431 O O . SER B 1 99 ? 38.94600 7.28600 131.08600 1.000 10.18017 99 SER B O 1
ATOM 6439 N N A TYR B 1 100 ? 38.51900 5.11400 130.59800 0.460 9.64853 100 TYR B N 1
ATOM 6440 N N B TYR B 1 100 ? 38.48600 5.11800 130.60400 0.540 9.70906 100 TYR B N 1
ATOM 6441 C CA A TYR B 1 100 ? 38.46200 4.76600 132.01500 0.460 9.73011 100 TYR B CA 1
ATOM 6442 C CA B TYR B 1 100 ? 38.47800 4.76600 132.02500 0.540 9.77486 100 TYR B CA 1
ATOM 6443 C C A TYR B 1 100 ? 39.83000 4.87800 132.67700 0.460 9.35638 100 TYR B C 1
ATOM 6444 C C B TYR B 1 100 ? 39.84500 5.00800 132.63900 0.540 9.57483 100 TYR B C 1
ATOM 6445 O O A TYR B 1 100 ? 39.91200 5.19700 133.86700 0.460 9.55378 100 TYR B O 1
ATOM 6446 O O B TYR B 1 100 ? 39.94800 5.55300 133.74300 0.540 9.71169 100 TYR B O 1
ATOM 6481 N N . SER B 1 101 ? 40.91500 4.63000 131.93400 1.000 10.68549 101 SER B N 1
ATOM 6482 C CA . SER B 1 101 ? 42.25700 4.86400 132.46700 1.000 10.45388 101 SER B CA 1
ATOM 6483 C C . SER B 1 101 ? 42.50300 6.35300 132.70100 1.000 9.96962 101 SER B C 1
ATOM 6484 O O . SER B 1 101 ? 43.15000 6.74200 133.67600 1.000 11.51980 101 SER B O 1
ATOM 6493 N N . HIS B 1 102 ? 41.99800 7.20000 131.80300 1.000 10.47757 102 HIS B N 1
ATOM 6494 C CA . HIS B 1 102 ? 42.10900 8.64400 131.96000 1.000 10.93289 102 HIS B CA 1
ATOM 6495 C C . HIS B 1 102 ? 41.41700 9.12300 133.23200 1.000 12.03829 102 HIS B C 1
ATOM 6496 O O . HIS B 1 102 ? 41.95800 9.95600 133.96400 1.000 12.21462 102 HIS B O 1
ATOM 6510 N N . ILE B 1 103 ? 40.23000 8.59300 133.53400 1.000 10.94868 103 ILE B N 1
ATOM 6511 C CA . ILE B 1 103 ? 39.55600 8.90900 134.79900 1.000 11.28556 103 ILE B CA 1
ATOM 6512 C C . ILE B 1 103 ? 40.38900 8.41500 135.98600 1.000 11.73562 103 ILE B C 1
ATOM 6513 O O . ILE B 1 103 ? 40.59700 9.14500 136.96500 1.000 12.08566 103 ILE B O 1
ATOM 6529 N N . PHE B 1 104 ? 40.84500 7.15700 135.93100 1.000 11.15134 104 PHE B N 1
ATOM 6530 C CA . PHE B 1 104 ? 41.64300 6.60300 137.02300 1.000 12.00670 104 PHE B CA 1
ATOM 6531 C C . PHE B 1 104 ? 42.83800 7.49300 137.35700 1.000 13.84113 104 PHE B C 1
ATOM 6532 O O . PHE B 1 104 ? 43.18700 7.66000 138.53200 1.000 14.18065 104 PHE B O 1
ATOM 6549 N N . THR B 1 105 ? 43.52000 8.03300 136.34300 1.000 14.38067 105 THR B N 1
ATOM 6550 C CA . THR B 1 105 ? 44.69500 8.86800 136.60700 1.000 15.83348 105 THR B CA 1
ATOM 6551 C C . THR B 1 105 ? 44.37400 10.05600 137.50200 1.000 17.55474 105 THR B C 1
ATOM 6552 O O . THR B 1 105 ? 45.22300 10.46900 138.28800 1.000 19.08913 105 THR B O 1
ATOM 6563 N N . THR B 1 106 ? 43.17400 10.63100 137.39500 1.000 18.98386 106 THR B N 1
ATOM 6564 C CA . THR B 1 106 ? 42.81200 11.73300 138.29300 1.000 20.03924 106 THR B CA 1
ATOM 6565 C C . THR B 1 106 ? 42.42400 11.25400 139.68300 1.000 21.02621 106 THR B C 1
ATOM 6566 O O . THR B 1 106 ? 42.66600 11.95900 140.67700 1.000 20.93409 106 THR B O 1
ATOM 6577 N N . LEU B 1 107 ? 41.78100 10.10500 139.77500 1.000 19.24704 107 LEU B N 1
ATOM 6578 C CA . LEU B 1 107 ? 41.15100 9.70200 141.02000 1.000 18.67066 107 LEU B CA 1
ATOM 6579 C C . LEU B 1 107 ? 42.04500 8.84000 141.90400 1.000 16.92835 107 LEU B C 1
ATOM 6580 O O . LEU B 1 107 ? 41.69400 8.58900 143.06600 1.000 17.57053 107 LEU B O 1
ATOM 6596 N N . ALA B 1 108 ? 43.19500 8.39600 141.40600 1.000 14.88336 108 ALA B N 1
ATOM 6597 C CA . ALA B 1 108 ? 43.95500 7.41300 142.15800 1.000 14.87810 108 ALA B CA 1
ATOM 6598 C C . ALA B 1 108 ? 45.43400 7.52000 141.83200 1.000 14.88600 108 ALA B C 1
ATOM 6599 O O . ALA B 1 108 ? 45.82200 7.99900 140.76700 1.000 15.54397 108 ALA B O 1
ATOM 6606 N N . THR B 1 109 ? 46.25300 7.03900 142.75800 1.000 15.54134 109 THR B N 1
ATOM 6607 C CA . THR B 1 109 ? 47.69100 6.93600 142.52000 1.000 16.07561 109 THR B CA 1
ATOM 6608 C C . THR B 1 109 ? 48.00900 5.74500 141.63000 1.000 15.84137 109 THR B C 1
ATOM 6609 O O . THR B 1 109 ? 47.18900 4.83600 141.42500 1.000 15.15182 109 THR B O 1
ATOM 6620 N N . GLU B 1 110 ? 49.23400 5.74500 141.09100 1.000 18.21797 110 GLU B N 1
ATOM 6621 C CA . GLU B 1 110 ? 49.65100 4.63600 140.23400 1.000 19.84185 110 GLU B CA 1
ATOM 6622 C C . GLU B 1 110 ? 49.50600 3.30100 140.94500 1.000 18.37852 110 GLU B C 1
ATOM 6623 O O . GLU B 1 110 ? 49.03500 2.32000 140.36100 1.000 17.75476 110 GLU B O 1
ATOM 6635 N N . GLU B 1 111 ? 49.88900 3.24600 142.21500 1.000 19.31284 111 GLU B N 1
ATOM 6636 C CA . GLU B 1 111 ? 49.80100 1.99200 142.96000 1.000 19.88396 111 GLU B CA 1
ATOM 6637 C C . GLU B 1 111 ? 48.34700 1.57800 143.17900 1.000 19.08124 111 GLU B C 1
ATOM 6638 O O . GLU B 1 111 ? 48.00500 0.39800 143.04000 1.000 19.37074 111 GLU B O 1
ATOM 6650 N N . GLU B 1 112 ? 47.47600 2.53500 143.52100 1.000 17.40998 112 GLU B N 1
ATOM 6651 C CA . GLU B 1 112 ? 46.05400 2.23200 143.70400 1.000 17.07310 112 GLU B CA 1
ATOM 6652 C C . GLU B 1 112 ? 45.42600 1.72200 142.41500 1.000 15.65451 112 GLU B C 1
ATOM 6653 O O . GLU B 1 112 ? 44.58800 0.82100 142.44400 1.000 16.41513 112 GLU B O 1
ATOM 6665 N N . ILE B 1 113 ? 45.80700 2.30500 141.28600 1.000 14.44384 113 ILE B N 1
ATOM 6666 C CA . ILE B 1 113 ? 45.27800 1.87500 139.99700 1.000 14.47805 113 ILE B CA 1
ATOM 6667 C C . ILE B 1 113 ? 45.66200 0.43300 139.72500 1.000 13.73059 113 ILE B C 1
ATOM 6668 O O . ILE B 1 113 ? 44.82400 -0.39400 139.35200 1.000 14.18591 113 ILE B O 1
ATOM 6684 N N . ASP B 1 114 ? 46.93600 0.10400 139.90600 1.000 16.11772 114 ASP B N 1
ATOM 6685 C CA . ASP B 1 114 ? 47.33100 -1.26900 139.63300 1.000 18.35746 114 ASP B CA 1
ATOM 6686 C C . ASP B 1 114 ? 46.63700 -2.24900 140.58700 1.000 17.83109 114 ASP B C 1
ATOM 6687 O O . ASP B 1 114 ? 46.32500 -3.38200 140.19100 1.000 17.92847 114 ASP B O 1
ATOM 6696 N N . GLU B 1 115 ? 46.33600 -1.83100 141.82300 1.000 17.30734 115 GLU B N 1
ATOM 6697 C CA . GLU B 1 115 ? 45.56000 -2.70500 142.70700 1.000 18.81805 115 GLU B CA 1
ATOM 6698 C C . GLU B 1 115 ? 44.13400 -2.91500 142.21300 1.000 16.14141 115 GLU B C 1
ATOM 6699 O O . GLU B 1 115 ? 43.59500 -4.02100 142.34000 1.000 16.32038 115 GLU B O 1
ATOM 6711 N N . ILE B 1 116 ? 43.49800 -1.88400 141.65500 1.000 14.99127 116 ILE B N 1
ATOM 6712 C CA . ILE B 1 116 ? 42.15100 -2.06900 141.11900 1.000 15.27288 116 ILE B CA 1
ATOM 6713 C C . ILE B 1 116 ? 42.16900 -3.07100 139.98700 1.000 14.36488 116 ILE B C 1
ATOM 6714 O O . ILE B 1 116 ? 41.29700 -3.93900 139.90800 1.000 14.59912 116 ILE B O 1
ATOM 6730 N N . PHE B 1 117 ? 43.19000 -3.00200 139.12100 1.000 12.97787 117 PHE B N 1
ATOM 6731 C CA . PHE B 1 117 ? 43.23600 -3.91200 137.98100 1.000 12.61467 117 PHE B CA 1
ATOM 6732 C C . PHE B 1 117 ? 43.54400 -5.33300 138.43500 1.000 13.76218 117 PHE B C 1
ATOM 6733 O O . PHE B 1 117 ? 43.04700 -6.29200 137.85200 1.000 14.02537 117 PHE B O 1
ATOM 6750 N N . ASP B 1 118 ? 44.28200 -5.48500 139.53300 1.000 15.30973 118 ASP B N 1
ATOM 6751 C CA . ASP B 1 118 ? 44.45200 -6.81100 140.11500 1.000 16.96519 118 ASP B CA 1
ATOM 6752 C C . ASP B 1 118 ? 43.14400 -7.32300 140.71800 1.000 15.61503 118 ASP B C 1
ATOM 6753 O O . ASP B 1 118 ? 42.78900 -8.50100 140.54800 1.000 16.76254 118 ASP B O 1
ATOM 6762 N N . TRP B 1 119 ? 42.40400 -6.45000 141.41100 1.000 15.46764 119 TRP B N 1
ATOM 6763 C CA . TRP B 1 119 ? 41.08200 -6.81900 141.92200 1.000 15.80716 119 TRP B CA 1
ATOM 6764 C C . TRP B 1 119 ? 40.15400 -7.26600 140.78400 1.000 15.32552 119 TRP B C 1
ATOM 6765 O O . TRP B 1 119 ? 39.41600 -8.24600 140.92700 1.000 16.54409 119 TRP B O 1
ATOM 6786 N N . VAL B 1 120 ? 40.17300 -6.56500 139.64500 1.000 14.99127 120 VAL B N 1
ATOM 6787 C CA . VAL B 1 120 ? 39.36600 -6.98000 138.48600 1.000 13.43845 120 VAL B CA 1
ATOM 6788 C C . VAL B 1 120 ? 39.75900 -8.37800 138.04300 1.000 14.36225 120 VAL B C 1
ATOM 6789 O O . VAL B 1 120 ? 38.90500 -9.24700 137.86400 1.000 14.70176 120 VAL B O 1
ATOM 6802 N N . ASP B 1 121 ? 41.06000 -8.61600 137.88700 1.000 14.93074 121 ASP B N 1
ATOM 6803 C CA . ASP B 1 121 ? 41.52100 -9.85400 137.26000 1.000 16.08614 121 ASP B CA 1
ATOM 6804 C C . ASP B 1 121 ? 41.20800 -11.05300 138.13300 1.000 17.13363 121 ASP B C 1
ATOM 6805 O O . ASP B 1 121 ? 40.93600 -12.14300 137.61400 1.000 18.93911 121 ASP B O 1
ATOM 6814 N N . THR B 1 122 ? 41.24400 -10.87500 139.45800 1.000 17.47315 122 THR B N 1
ATOM 6815 C CA . THR B 1 122 ? 41.00700 -11.96800 140.39100 1.000 19.28652 122 THR B CA 1
ATOM 6816 C C . THR B 1 122 ? 39.56100 -12.07800 140.82200 1.000 19.60498 122 THR B C 1
ATOM 6817 O O . THR B 1 122 ? 39.24200 -12.98200 141.61200 1.000 21.52363 122 THR B O 1
ATOM 6828 N N . HIS B 1 123 ? 38.70000 -11.17500 140.38800 1.000 18.58907 123 HIS B N 1
ATOM 6829 C CA . HIS B 1 123 ? 37.35600 -11.12800 140.95700 1.000 18.63118 123 HIS B CA 1
ATOM 6830 C C . HIS B 1 123 ? 36.50500 -12.29300 140.46100 1.000 18.32588 123 HIS B C 1
ATOM 6831 O O . HIS B 1 123 ? 36.36100 -12.47800 139.25200 1.000 18.14691 123 HIS B O 1
ATOM 6845 N N . PRO B 1 124 ? 35.87800 -13.05900 141.36000 1.000 19.25494 124 PRO B N 1
ATOM 6846 C CA . PRO B 1 124 ? 35.15300 -14.25900 140.91600 1.000 20.30507 124 PRO B CA 1
ATOM 6847 C C . PRO B 1 124 ? 33.89800 -13.98600 140.12000 1.000 18.25219 124 PRO B C 1
ATOM 6848 O O . PRO B 1 124 ? 33.63400 -14.72300 139.16000 1.000 18.90753 124 PRO B O 1
ATOM 6859 N N . LEU B 1 125 ? 33.12300 -12.95300 140.45600 1.000 17.20733 125 LEU B N 1
ATOM 6860 C CA . LEU B 1 125 ? 31.90000 -12.68500 139.70500 1.000 16.68095 125 LEU B CA 1
ATOM 6861 C C . LEU B 1 125 ? 32.21100 -12.03500 138.37800 1.000 16.46776 125 LEU B C 1
ATOM 6862 O O . LEU B 1 125 ? 31.55900 -12.36100 137.38700 1.000 15.92033 125 LEU B O 1
ATOM 6878 N N . LEU B 1 126 ? 33.19600 -11.13800 138.34000 1.000 15.84927 126 LEU B N 1
ATOM 6879 C CA . LEU B 1 126 ? 33.62200 -10.61000 137.05200 1.000 14.38330 126 LEU B CA 1
ATOM 6880 C C . LEU B 1 126 ? 34.15500 -11.71200 136.14200 1.000 13.92009 126 LEU B C 1
ATOM 6881 O O . LEU B 1 126 ? 33.83000 -11.75100 134.94600 1.000 13.94904 126 LEU B O 1
ATOM 6897 N N . GLU B 1 127 ? 34.97900 -12.60800 136.67400 1.000 15.13603 127 GLU B N 1
ATOM 6898 C CA . GLU B 1 127 ? 35.45900 -13.73200 135.87600 1.000 15.98613 127 GLU B CA 1
ATOM 6899 C C . GLU B 1 127 ? 34.30200 -14.58800 135.36300 1.000 15.48870 127 GLU B C 1
ATOM 6900 O O . GLU B 1 127 ? 34.28900 -15.00400 134.19600 1.000 14.80177 127 GLU B O 1
ATOM 6912 N N A LYS B 1 128 ? 33.32800 -14.87300 136.22900 0.630 15.09918 128 LYS B N 1
ATOM 6913 N N B LYS B 1 128 ? 33.33100 -14.87500 136.23000 0.370 15.29394 128 LYS B N 1
ATOM 6914 C CA A LYS B 1 128 ? 32.20200 -15.71200 135.84400 0.630 15.25446 128 LYS B CA 1
ATOM 6915 C CA B LYS B 1 128 ? 32.20500 -15.71000 135.83900 0.370 15.29394 128 LYS B CA 1
ATOM 6916 C C A LYS B 1 128 ? 31.37500 -15.05700 134.74700 0.630 13.49899 128 LYS B C 1
ATOM 6917 C C B LYS B 1 128 ? 31.38500 -15.04900 134.73800 0.370 14.14906 128 LYS B C 1
ATOM 6918 O O A LYS B 1 128 ? 31.05300 -15.69800 133.73700 0.630 13.83061 128 LYS B O 1
ATOM 6919 O O B LYS B 1 128 ? 31.08900 -15.67600 133.71200 0.370 14.65965 128 LYS B O 1
ATOM 6956 N N . LYS B 1 129 ? 31.00100 -13.78000 134.93000 1.000 13.83850 129 LYS B N 1
ATOM 6957 C CA . LYS B 1 129 ? 30.15800 -13.12900 133.92700 1.000 14.64912 129 LYS B CA 1
ATOM 6958 C C . LYS B 1 129 ? 30.90000 -12.95200 132.61400 1.000 12.71205 129 LYS B C 1
ATOM 6959 O O . LYS B 1 129 ? 30.34900 -13.23500 131.54700 1.000 13.22527 129 LYS B O 1
ATOM 6979 N N . ALA B 1 130 ? 32.15900 -12.50900 132.67100 1.000 12.89628 130 ALA B N 1
ATOM 6980 C CA . ALA B 1 130 ? 32.94100 -12.36600 131.44000 1.000 13.76744 130 ALA B CA 1
ATOM 6981 C C . ALA B 1 130 ? 33.13400 -13.70800 130.75400 1.000 14.34119 130 ALA B C 1
ATOM 6982 O O . ALA B 1 130 ? 33.09300 -13.79700 129.51700 1.000 14.95706 130 ALA B O 1
ATOM 6989 N N . GLY B 1 131 ? 33.34100 -14.76000 131.53200 1.000 12.99893 131 GLY B N 1
ATOM 6990 C CA . GLY B 1 131 ? 33.50900 -16.07900 130.94100 1.000 13.65427 131 GLY B CA 1
ATOM 6991 C C . GLY B 1 131 ? 32.26100 -16.56500 130.23600 1.000 11.84616 131 GLY B C 1
ATOM 6992 O O . GLY B 1 131 ? 32.34200 -17.22100 129.20100 1.000 13.26475 131 GLY B O 1
ATOM 6996 N N . ILE B 1 132 ? 31.08900 -16.29200 130.81200 1.000 11.55928 132 ILE B N 1
ATOM 6997 C CA . ILE B 1 132 ? 29.84000 -16.70300 130.18400 1.000 12.23568 132 ILE B CA 1
ATOM 6998 C C . ILE B 1 132 ? 29.69400 -16.03700 128.82600 1.000 11.06185 132 ILE B C 1
ATOM 6999 O O . ILE B 1 132 ? 29.35700 -16.68300 127.81800 1.000 12.33569 132 ILE B O 1
ATOM 7015 N N . ILE B 1 133 ? 29.93000 -14.72200 128.77100 1.000 10.68286 133 ILE B N 1
ATOM 7016 C CA . ILE B 1 133 ? 29.77700 -13.99300 127.50700 1.000 10.13806 133 ILE B CA 1
ATOM 7017 C C . ILE B 1 133 ? 30.82600 -14.44400 126.50000 1.000 10.88815 133 ILE B C 1
ATOM 7018 O O . ILE B 1 133 ? 30.51100 -14.76500 125.33800 1.000 10.89341 133 ILE B O 1
ATOM 7034 N N . THR B 1 134 ? 32.09800 -14.48200 126.92900 1.000 10.58548 134 THR B N 1
ATOM 7035 C CA . THR B 1 134 ? 33.15700 -14.77700 125.97600 1.000 11.28556 134 THR B CA 1
ATOM 7036 C C . THR B 1 134 ? 33.10300 -16.22300 125.51300 1.000 11.00921 134 THR B C 1
ATOM 7037 O O . THR B 1 134 ? 33.62800 -16.52600 124.45400 1.000 12.60414 134 THR B O 1
ATOM 7048 N N A SER B 1 135 ? 32.49300 -17.11900 126.29700 0.420 11.18029 135 SER B N 1
ATOM 7049 N N B SER B 1 135 ? 32.46200 -17.13200 126.26000 0.580 11.07501 135 SER B N 1
ATOM 7050 C CA A SER B 1 135 ? 32.24900 -18.47700 125.82100 0.420 12.20673 135 SER B CA 1
ATOM 7051 C CA B SER B 1 135 ? 32.31800 -18.50200 125.76100 0.580 12.05934 135 SER B CA 1
ATOM 7052 C C A SER B 1 135 ? 31.60800 -18.44500 124.43900 0.420 10.99342 135 SER B C 1
ATOM 7053 C C B SER B 1 135 ? 31.52500 -18.54800 124.45800 0.580 11.26188 135 SER B C 1
ATOM 7054 O O A SER B 1 135 ? 32.06900 -19.10700 123.50300 0.420 11.34347 135 SER B O 1
ATOM 7055 O O B SER B 1 135 ? 31.78600 -19.40000 123.59800 0.580 11.66192 135 SER B O 1
ATOM 7070 N N . TYR B 1 136 ? 30.54200 -17.66400 124.29300 1.000 10.23544 136 TYR B N 1
ATOM 7071 C CA . TYR B 1 136 ? 29.82600 -17.62100 123.03100 1.000 10.44862 136 TYR B CA 1
ATOM 7072 C C . TYR B 1 136 ? 30.68600 -17.03300 121.92700 1.000 9.76433 136 TYR B C 1
ATOM 7073 O O . TYR B 1 136 ? 30.58200 -17.45500 120.76400 1.000 10.99079 136 TYR B O 1
ATOM 7092 N N . TYR B 1 137 ? 31.52400 -16.03800 122.25100 1.000 9.94593 137 TYR B N 1
ATOM 7093 C CA . TYR B 1 137 ? 32.40400 -15.45200 121.24300 1.000 9.89856 137 TYR B CA 1
ATOM 7094 C C . TYR B 1 137 ? 33.43600 -16.48000 120.78900 1.000 10.00909 137 TYR B C 1
ATOM 7095 O O . TYR B 1 137 ? 33.74300 -16.60000 119.59000 1.000 10.69602 137 TYR B O 1
ATOM 7113 N N . ARG B 1 138 ? 34.01300 -17.21100 121.73300 1.000 11.61981 138 ARG B N 1
ATOM 7114 C CA . ARG B 1 138 ? 35.11900 -18.10300 121.41900 1.000 12.48834 138 ARG B CA 1
ATOM 7115 C C . ARG B 1 138 ? 34.65800 -19.30100 120.61400 1.000 11.16450 138 ARG B C 1
ATOM 7116 O O . ARG B 1 138 ? 35.47500 -19.91800 119.91700 1.000 12.65678 138 ARG B O 1
ATOM 7137 N N A ARG B 1 139 ? 33.36800 -19.62700 120.67500 0.550 11.31451 139 ARG B N 1
ATOM 7138 N N B ARG B 1 139 ? 33.37000 -19.62500 120.65500 0.450 11.63561 139 ARG B N 1
ATOM 7139 C CA A ARG B 1 139 ? 32.81800 -20.64400 119.79200 0.550 11.64613 139 ARG B CA 1
ATOM 7140 C CA B ARG B 1 139 ? 32.85500 -20.66100 119.77400 0.450 12.37780 139 ARG B CA 1
ATOM 7141 C C A ARG B 1 139 ? 32.99000 -20.27900 118.32500 0.550 11.47506 139 ARG B C 1
ATOM 7142 C C B ARG B 1 139 ? 32.94600 -20.27100 118.30800 0.450 11.73035 139 ARG B C 1
ATOM 7143 O O A ARG B 1 139 ? 32.96900 -21.16800 117.46800 0.550 14.72282 139 ARG B O 1
ATOM 7144 O O B ARG B 1 139 ? 32.80700 -21.13400 117.43300 0.450 14.46752 139 ARG B O 1
ATOM 7185 N N . LEU B 1 140 ? 33.17300 -18.99400 118.02100 1.000 9.87750 140 LEU B N 1
ATOM 7186 C CA . LEU B 1 140 ? 33.35200 -18.52100 116.65800 1.000 9.52746 140 LEU B CA 1
ATOM 7187 C C . LEU B 1 140 ? 34.78700 -18.65200 116.15800 1.000 9.10372 140 LEU B C 1
ATOM 7188 O O . LEU B 1 140 ? 35.04900 -18.29300 115.00600 1.000 10.19333 140 LEU B O 1
ATOM 7204 N N . LEU B 1 141 ? 35.70600 -19.15800 116.97900 1.000 9.52219 141 LEU B N 1
ATOM 7205 C CA . LEU B 1 141 ? 37.07600 -19.43200 116.53800 1.000 10.49600 141 LEU B CA 1
ATOM 7206 C C . LEU B 1 141 ? 37.10200 -20.77500 115.80400 1.000 10.02752 141 LEU B C 1
ATOM 7207 O O . LEU B 1 141 ? 37.62500 -21.77400 116.28800 1.000 11.82247 141 LEU B O 1
ATOM 7223 N N . LYS B 1 142 ? 36.53000 -20.76200 114.60500 1.000 10.67760 142 LYS B N 1
ATOM 7224 C CA . LYS B 1 142 ? 36.50800 -21.90600 113.70400 1.000 12.76995 142 LYS B CA 1
ATOM 7225 C C . LYS B 1 142 ? 36.23600 -21.39000 112.30600 1.000 11.09344 142 LYS B C 1
ATOM 7226 O O . LYS B 1 142 ? 35.75400 -20.26500 112.14300 1.000 12.10671 142 LYS B O 1
ATOM 7245 N N . PRO B 1 143 ? 36.62500 -22.14700 111.28000 1.000 13.58321 143 PRO B N 1
ATOM 7246 C CA . PRO B 1 143 ? 36.58300 -21.63300 109.90500 1.000 13.72796 143 PRO B CA 1
ATOM 7247 C C . PRO B 1 143 ? 35.21800 -21.22100 109.43800 1.000 14.48595 143 PRO B C 1
ATOM 7248 O O . PRO B 1 143 ? 35.11300 -20.22400 108.71800 1.000 17.63633 143 PRO B O 1
ATOM 7259 N N . GLU B 1 144 ? 34.17800 -21.96900 109.81500 1.000 15.24920 144 GLU B N 1
ATOM 7260 C CA . GLU B 1 144 ? 32.79700 -21.66000 109.48000 1.000 17.97058 144 GLU B CA 1
ATOM 7261 C C . GLU B 1 144 ? 31.94800 -21.92600 110.71100 1.000 16.95466 144 GLU B C 1
ATOM 7262 O O . GLU B 1 144 ? 32.16500 -22.90000 111.44100 1.000 17.58106 144 GLU B O 1
ATOM 7274 N N . VAL B 1 145 ? 31.00600 -21.03800 110.95700 1.000 14.55438 145 VAL B N 1
ATOM 7275 C CA . VAL B 1 145 ? 30.12300 -21.14500 112.11600 1.000 13.09894 145 VAL B CA 1
ATOM 7276 C C . VAL B 1 145 ? 28.70400 -21.38000 111.63200 1.000 12.99630 145 VAL B C 1
ATOM 7277 O O . VAL B 1 145 ? 28.32000 -20.95700 110.53700 1.000 14.96232 145 VAL B O 1
ATOM 7290 N N . THR B 1 146 ? 27.89900 -22.04400 112.47900 1.000 11.25661 146 THR B N 1
ATOM 7291 C CA . THR B 1 146 ? 26.49200 -22.18100 112.15700 1.000 11.67772 146 THR B CA 1
ATOM 7292 C C . THR B 1 146 ? 25.77500 -20.88000 112.46200 1.000 10.37230 146 THR B C 1
ATOM 7293 O O . THR B 1 146 ? 26.24500 -20.03300 113.24500 1.000 10.36440 146 THR B O 1
ATOM 7304 N N . LYS B 1 147 ? 24.58800 -20.74000 111.87300 1.000 11.34873 147 LYS B N 1
ATOM 7305 C CA . LYS B 1 147 ? 23.78500 -19.57800 112.20500 1.000 11.83826 147 LYS B CA 1
ATOM 7306 C C . LYS B 1 147 ? 23.37400 -19.56100 113.67200 1.000 10.37230 147 LYS B C 1
ATOM 7307 O O . LYS B 1 147 ? 23.25500 -18.48700 114.25100 1.000 11.60929 147 LYS B O 1
ATOM 7326 N N . LYS B 1 148 ? 23.11500 -20.72200 114.28100 1.000 10.24860 148 LYS B N 1
ATOM 7327 C CA . LYS B 1 148 ? 22.80700 -20.74400 115.70500 1.000 11.35136 148 LYS B CA 1
ATOM 7328 C C . LYS B 1 148 ? 23.96500 -20.20400 116.52800 1.000 9.73011 148 LYS B C 1
ATOM 7329 O O . LYS B 1 148 ? 23.75700 -19.48100 117.50700 1.000 10.44599 148 LYS B O 1
ATOM 7348 N N . GLU B 1 149 ? 25.19600 -20.59100 116.18700 1.000 10.03805 149 GLU B N 1
ATOM 7349 C CA . GLU B 1 149 ? 26.36700 -20.10900 116.91300 1.000 10.49600 149 GLU B CA 1
ATOM 7350 C C . GLU B 1 149 ? 26.50000 -18.60200 116.77000 1.000 9.81697 149 GLU B C 1
ATOM 7351 O O . GLU B 1 149 ? 26.78800 -17.89900 117.75000 1.000 9.60905 149 GLU B O 1
ATOM 7363 N N . LEU B 1 150 ? 26.32400 -18.09900 115.55500 1.000 9.56430 150 LEU B N 1
ATOM 7364 C CA . LEU B 1 150 ? 26.44700 -16.66200 115.32500 1.000 8.81948 150 LEU B CA 1
ATOM 7365 C C . LEU B 1 150 ? 25.34100 -15.89500 116.05000 1.000 8.06676 150 LEU B C 1
ATOM 7366 O O . LEU B 1 150 ? 25.60400 -14.88600 116.70600 1.000 8.65104 150 LEU B O 1
ATOM 7382 N N . TYR B 1 151 ? 24.10700 -16.40000 115.99000 1.000 8.25362 151 TYR B N 1
ATOM 7383 C CA . TYR B 1 151 ? 23.00500 -15.77200 116.70100 1.000 8.39048 151 TYR B CA 1
ATOM 7384 C C . TYR B 1 151 ? 23.28500 -15.68500 118.19400 1.000 7.86936 151 TYR B C 1
ATOM 7385 O O . TYR B 1 151 ? 23.11200 -14.62300 118.80800 1.000 8.03254 151 TYR B O 1
ATOM 7403 N N . MET B 1 152 ? 23.72900 -16.77900 118.79700 1.000 8.26941 152 MET B N 1
ATOM 7404 C CA . MET B 1 152 ? 23.96000 -16.74900 120.24100 1.000 8.38522 152 MET B CA 1
ATOM 7405 C C . MET B 1 152 ? 25.11000 -15.81400 120.62200 1.000 7.70619 152 MET B C 1
ATOM 7406 O O . MET B 1 152 ? 25.06600 -15.20100 121.68000 1.000 8.81421 152 MET B O 1
ATOM 7420 N N . ALA B 1 153 ? 26.12800 -15.69200 119.77600 1.000 7.75883 153 ALA B N 1
ATOM 7421 C CA . ALA B 1 153 ? 27.15400 -14.68600 120.01000 1.000 8.00096 153 ALA B CA 1
ATOM 7422 C C . ALA B 1 153 ? 26.56600 -13.28500 119.96100 1.000 6.45867 153 ALA B C 1
ATOM 7423 O O . ALA B 1 153 ? 26.95500 -12.42000 120.75600 1.000 7.61407 153 ALA B O 1
ATOM 7430 N N . MET B 1 154 ? 25.64800 -13.02000 119.00300 1.000 7.59302 154 MET B N 1
ATOM 7431 C CA . MET B 1 154 ? 25.01500 -11.70700 118.93400 1.000 7.18244 154 MET B CA 1
ATOM 7432 C C . MET B 1 154 ? 24.12200 -11.45200 120.15400 1.000 7.87200 154 MET B C 1
ATOM 7433 O O . MET B 1 154 ? 24.04600 -10.31500 120.63500 1.000 7.83778 154 MET B O 1
ATOM 7447 N N . VAL B 1 155 ? 23.40700 -12.48000 120.64100 1.000 7.36930 155 VAL B N 1
ATOM 7448 C CA . VAL B 1 155 ? 22.62300 -12.34200 121.87100 1.000 8.04570 155 VAL B CA 1
ATOM 7449 C C . VAL B 1 155 ? 23.53500 -11.97200 123.03100 1.000 7.16402 155 VAL B C 1
ATOM 7450 O O . VAL B 1 155 ? 23.25600 -11.04600 123.79600 1.000 7.84831 155 VAL B O 1
ATOM 7463 N N . ALA B 1 156 ? 24.63200 -12.72200 123.20800 1.000 7.70356 156 ALA B N 1
ATOM 7464 C CA . ALA B 1 156 ? 25.57400 -12.40600 124.27500 1.000 7.65355 156 ALA B CA 1
ATOM 7465 C C . ALA B 1 156 ? 26.07600 -10.97700 124.15700 1.000 7.89042 156 ALA B C 1
ATOM 7466 O O . ALA B 1 156 ? 26.19500 -10.27100 125.17000 1.000 8.11939 156 ALA B O 1
ATOM 7473 N N . SER B 1 157 ? 26.39300 -10.54100 122.92700 1.000 7.96938 157 SER B N 1
ATOM 7474 C CA . SER B 1 157 ? 26.85700 -9.18300 122.67900 1.000 7.45879 157 SER B CA 1
ATOM 7475 C C . SER B 1 157 ? 25.81500 -8.14200 123.08600 1.000 7.21665 157 SER B C 1
ATOM 7476 O O . SER B 1 157 ? 26.15100 -7.15700 123.75000 1.000 7.88516 157 SER B O 1
ATOM 7484 N N . VAL B 1 158 ? 24.55400 -8.31600 122.66400 1.000 7.40352 158 VAL B N 1
ATOM 7485 C CA . VAL B 1 158 ? 23.51700 -7.37900 123.09000 1.000 7.82462 158 VAL B CA 1
ATOM 7486 C C . VAL B 1 158 ? 23.38100 -7.38100 124.60100 1.000 7.89042 158 VAL B C 1
ATOM 7487 O O . VAL B 1 158 ? 23.18500 -6.33000 125.21800 1.000 8.46680 158 VAL B O 1
ATOM 7500 N N . PHE B 1 159 ? 23.44500 -8.55800 125.22500 1.000 7.95885 159 PHE B N 1
ATOM 7501 C CA . PHE B 1 159 ? 23.33600 -8.60200 126.68900 1.000 8.61945 159 PHE B CA 1
ATOM 7502 C C . PHE B 1 159 ? 24.49200 -7.85000 127.35700 1.000 9.09583 159 PHE B C 1
ATOM 7503 O O . PHE B 1 159 ? 24.29200 -7.15300 128.35500 1.000 11.06975 159 PHE B O 1
ATOM 7520 N N . LEU B 1 160 ? 25.69200 -7.91600 126.78000 1.000 8.39574 160 LEU B N 1
ATOM 7521 C CA . LEU B 1 160 ? 26.79400 -7.11900 127.31000 1.000 8.45628 160 LEU B CA 1
ATOM 7522 C C . LEU B 1 160 ? 26.51400 -5.62300 127.11800 1.000 8.23257 160 LEU B C 1
ATOM 7523 O O . LEU B 1 160 ? 26.55200 -4.84700 128.08400 1.000 9.17215 160 LEU B O 1
ATOM 7539 N N . GLU B 1 161 ? 26.15200 -5.23900 125.88400 1.000 7.89305 161 GLU B N 1
ATOM 7540 C CA . GLU B 1 161 ? 25.98600 -3.84000 125.49200 1.000 7.71935 161 GLU B CA 1
ATOM 7541 C C . GLU B 1 161 ? 24.86700 -3.16000 126.26400 1.000 8.12466 161 GLU B C 1
ATOM 7542 O O . GLU B 1 161 ? 24.96700 -1.97400 126.59900 1.000 9.36165 161 GLU B O 1
ATOM 7554 N N . SER B 1 162 ? 23.72800 -3.84600 126.39400 1.000 8.10360 162 SER B N 1
ATOM 7555 C CA . SER B 1 162 ? 22.47300 -3.24100 126.80200 1.000 8.98529 162 SER B CA 1
ATOM 7556 C C . SER B 1 162 ? 22.11900 -3.56700 128.24700 1.000 9.10109 162 SER B C 1
ATOM 7557 O O . SER B 1 162 ? 21.12900 -3.01100 128.77000 1.000 10.09858 162 SER B O 1
ATOM 7565 N N . TYR B 1 163 ? 22.88800 -4.43200 128.90600 1.000 8.97213 163 TYR B N 1
ATOM 7566 C CA . TYR B 1 163 ? 22.46300 -5.01400 130.17500 1.000 8.51418 163 TYR B CA 1
ATOM 7567 C C . TYR B 1 163 ? 23.63700 -5.10100 131.14100 1.000 8.35890 163 TYR B C 1
ATOM 7568 O O . TYR B 1 163 ? 23.59600 -4.44700 132.19100 1.000 9.95383 163 TYR B O 1
ATOM 7586 N N . LEU B 1 164 ? 24.69200 -5.85000 130.81900 1.000 9.25374 164 LEU B N 1
ATOM 7587 C CA . LEU B 1 164 ? 25.74200 -6.09200 131.81100 1.000 8.68262 164 LEU B CA 1
ATOM 7588 C C . LEU B 1 164 ? 26.50100 -4.84100 132.20200 1.000 9.07477 164 LEU B C 1
ATOM 7589 O O . LEU B 1 164 ? 27.04400 -4.78800 133.31000 1.000 10.98553 164 LEU B O 1
ATOM 7605 N N . PHE B 1 165 ? 26.61500 -3.84600 131.30900 1.000 8.81421 165 PHE B N 1
ATOM 7606 C CA . PHE B 1 165 ? 27.31500 -2.63600 131.70500 1.000 8.83527 165 PHE B CA 1
ATOM 7607 C C . PHE B 1 165 ? 26.58000 -1.85900 132.79800 1.000 8.98529 165 PHE B C 1
ATOM 7608 O O . PHE B 1 165 ? 27.20600 -1.05400 133.50600 1.000 9.50377 165 PHE B O 1
ATOM 7625 N N . TYR B 1 166 ? 25.25800 -2.02400 132.92900 1.000 8.88001 166 TYR B N 1
ATOM 7626 C CA . TYR B 1 166 ? 24.46300 -1.02500 133.65100 1.000 9.28269 166 TYR B CA 1
ATOM 7627 C C . TYR B 1 166 ? 24.58000 -1.10100 135.16600 1.000 10.03541 166 TYR B C 1
ATOM 7628 O O . TYR B 1 166 ? 24.38900 -0.07500 135.82400 1.000 10.66707 166 TYR B O 1
ATOM 7646 N N . SER B 1 167 ? 24.93800 -2.24700 135.73000 1.000 9.01161 167 SER B N 1
ATOM 7647 C CA . SER B 1 167 ? 25.22000 -2.27900 137.16400 1.000 10.24333 167 SER B CA 1
ATOM 7648 C C . SER B 1 167 ? 26.41800 -1.40100 137.50600 1.000 10.39598 167 SER B C 1
ATOM 7649 O O . SER B 1 167 ? 26.56200 -0.98200 138.66500 1.000 11.94617 167 SER B O 1
ATOM 7657 N N . GLY B 1 168 ? 27.29200 -1.15700 136.53300 1.000 9.99857 168 GLY B N 1
ATOM 7658 C CA . GLY B 1 168 ? 28.42200 -0.26000 136.67300 1.000 9.86434 168 GLY B CA 1
ATOM 7659 C C . GLY B 1 168 ? 28.10400 1.17500 136.32300 1.000 9.27743 168 GLY B C 1
ATOM 7660 O O . GLY B 1 168 ? 28.45900 2.08500 137.06400 1.000 11.36715 168 GLY B O 1
ATOM 7664 N N . PHE B 1 169 ? 27.42500 1.40000 135.18800 1.000 8.97476 169 PHE B N 1
ATOM 7665 C CA . PHE B 1 169 ? 27.09900 2.77100 134.79200 1.000 8.71947 169 PHE B CA 1
ATOM 7666 C C . PHE B 1 169 ? 26.23700 3.45900 135.84900 1.000 9.03003 169 PHE B C 1
ATOM 7667 O O . PHE B 1 169 ? 26.27500 4.68400 135.97600 1.000 9.44587 169 PHE B O 1
ATOM 7684 N N . PHE B 1 170 ? 25.43400 2.70100 136.61300 1.000 9.35375 170 PHE B N 1
ATOM 7685 C CA . PHE B 1 170 ? 24.58800 3.29300 137.65600 1.000 9.65379 170 PHE B CA 1
ATOM 7686 C C . PHE B 1 170 ? 25.33400 4.33900 138.47700 1.000 9.67748 170 PHE B C 1
ATOM 7687 O O . PHE B 1 170 ? 24.81700 5.43700 138.71800 1.000 9.91435 170 PHE B O 1
ATOM 7704 N N . TYR B 1 171 ? 26.50900 3.97900 139.01900 1.000 9.93803 171 TYR B N 1
ATOM 7705 C CA . TYR B 1 171 ? 27.09700 4.82700 140.05800 1.000 9.62747 171 TYR B CA 1
ATOM 7706 C C . TYR B 1 171 ? 27.63800 6.13200 139.49200 1.000 9.63010 171 TYR B C 1
ATOM 7707 O O . TYR B 1 171 ? 27.35900 7.20700 140.06400 1.000 10.48547 171 TYR B O 1
ATOM 7725 N N . PRO B 1 172 ? 28.40100 6.13900 138.40300 1.000 9.96435 172 PRO B N 1
ATOM 7726 C CA . PRO B 1 172 ? 28.76700 7.44500 137.82700 1.000 10.14069 172 PRO B CA 1
ATOM 7727 C C . PRO B 1 172 ? 27.56300 8.32500 137.51200 1.000 9.92751 172 PRO B C 1
ATOM 7728 O O . PRO B 1 172 ? 27.63900 9.54300 137.67300 1.000 10.30124 172 PRO B O 1
ATOM 7739 N N . LEU B 1 173 ? 26.46900 7.73500 137.02200 1.000 9.93014 173 LEU B N 1
ATOM 7740 C CA . LEU B 1 173 ? 25.27300 8.52400 136.75100 1.000 9.87487 173 LEU B CA 1
ATOM 7741 C C . LEU B 1 173 ? 24.64600 9.05600 138.02700 1.000 10.22491 173 LEU B C 1
ATOM 7742 O O . LEU B 1 173 ? 24.19800 10.19900 138.06300 1.000 11.49612 173 LEU B O 1
ATOM 7758 N N . TYR B 1 174 ? 24.59400 8.23000 139.06800 1.000 10.98553 174 TYR B N 1
ATOM 7759 C CA . TYR B 1 174 ? 24.01000 8.64000 140.34200 1.000 11.11712 174 TYR B CA 1
ATOM 7760 C C . TYR B 1 174 ? 24.78000 9.80300 140.95000 1.000 12.18304 174 TYR B C 1
ATOM 7761 O O . TYR B 1 174 ? 24.18100 10.77700 141.43000 1.000 13.17790 174 TYR B O 1
ATOM 7779 N N . LEU B 1 175 ? 26.10600 9.70500 140.96000 1.000 10.76971 175 LEU B N 1
ATOM 7780 C CA . LEU B 1 175 ? 26.91400 10.80100 141.47700 1.000 10.16174 175 LEU B CA 1
ATOM 7781 C C . LEU B 1 175 ? 26.80000 12.05100 140.61800 1.000 11.01185 175 LEU B C 1
ATOM 7782 O O . LEU B 1 175 ? 26.64200 13.15500 141.14400 1.000 11.63034 175 LEU B O 1
ATOM 7798 N N . ALA B 1 176 ? 26.84800 11.90000 139.29600 1.000 11.31451 176 ALA B N 1
ATOM 7799 C CA . ALA B 1 176 ? 26.73300 13.05900 138.41500 1.000 12.13040 176 ALA B CA 1
ATOM 7800 C C . ALA B 1 176 ? 25.38200 13.73300 138.57100 1.000 12.42517 176 ALA B C 1
ATOM 7801 O O . ALA B 1 176 ? 25.29500 14.96700 138.46900 1.000 14.91495 176 ALA B O 1
ATOM 7808 N N . GLY B 1 177 ? 24.33200 12.96100 138.85600 1.000 12.38043 177 GLY B N 1
ATOM 7809 C CA . GLY B 1 177 ? 23.02700 13.53800 139.07300 1.000 14.77019 177 GLY B CA 1
ATOM 7810 C C . GLY B 1 177 ? 22.91000 14.30100 140.36800 1.000 15.40448 177 GLY B C 1
ATOM 7811 O O . GLY B 1 177 ? 21.89900 14.96900 140.57300 1.000 18.08375 177 GLY B O 1
ATOM 7815 N N . GLN B 1 178 ? 23.91200 14.19300 141.23300 1.000 14.87810 178 GLN B N 1
ATOM 7816 C CA . GLN B 1 178 ? 24.04100 14.98500 142.44700 1.000 16.67832 178 GLN B CA 1
ATOM 7817 C C . GLN B 1 178 ? 25.14000 16.03900 142.34400 1.000 17.82319 178 GLN B C 1
ATOM 7818 O O . GLN B 1 178 ? 25.53700 16.62200 143.36100 1.000 19.98924 178 GLN B O 1
ATOM 7832 N N . GLY B 1 179 ? 25.64000 16.29600 141.13600 1.000 16.76780 179 GLY B N 1
ATOM 7833 C CA . GLY B 1 179 ? 26.67300 17.28200 140.90900 1.000 17.04678 179 GLY B CA 1
ATOM 7834 C C . GLY B 1 179 ? 28.06000 16.85300 141.29100 1.000 16.28090 179 GLY B C 1
ATOM 7835 O O . GLY B 1 179 ? 28.93700 17.70700 141.41000 1.000 18.58381 179 GLY B O 1
ATOM 7839 N N . LYS B 1 180 ? 28.29500 15.55700 141.44200 1.000 14.00431 180 LYS B N 1
ATOM 7840 C CA . LYS B 1 180 ? 29.58500 15.03500 141.86200 1.000 13.14105 180 LYS B CA 1
ATOM 7841 C C . LYS B 1 180 ? 30.23400 14.26900 140.71600 1.000 11.34610 180 LYS B C 1
ATOM 7842 O O . LYS B 1 180 ? 29.56200 13.52500 139.98500 1.000 11.92775 180 LYS B O 1
ATOM 7861 N N . LEU B 1 181 ? 31.54500 14.45100 140.55400 1.000 11.68298 181 LEU B N 1
ATOM 7862 C CA . LEU B 1 181 ? 32.29100 13.78900 139.46500 1.000 11.28293 181 LEU B CA 1
ATOM 7863 C C . LEU B 1 181 ? 31.60800 14.02300 138.12200 1.000 11.43821 181 LEU B C 1
ATOM 7864 O O . LEU B 1 181 ? 31.37700 13.09300 137.33400 1.000 11.35926 181 LEU B O 1
ATOM 7880 N N . THR B 1 182 ? 31.31000 15.28500 137.82500 1.000 12.84365 182 THR B N 1
ATOM 7881 C CA . THR B 1 182 ? 30.52400 15.56100 136.63000 1.000 13.48320 182 THR B CA 1
ATOM 7882 C C . THR B 1 182 ? 31.33600 15.45900 135.35000 1.000 13.29896 182 THR B C 1
ATOM 7883 O O . THR B 1 182 ? 30.76700 15.16200 134.30400 1.000 13.95957 182 THR B O 1
ATOM 7894 N N . ALA B 1 183 ? 32.64400 15.69900 135.39100 1.000 13.46740 183 ALA B N 1
ATOM 7895 C CA . ALA B 1 183 ? 33.42800 15.55800 134.15900 1.000 14.34909 183 ALA B CA 1
ATOM 7896 C C . ALA B 1 183 ? 33.54500 14.09300 133.75500 1.000 14.44121 183 ALA B C 1
ATOM 7897 O O . ALA B 1 183 ? 33.34200 13.73100 132.57400 1.000 15.62819 183 ALA B O 1
ATOM 7904 N N . SER B 1 184 ? 33.85800 13.23700 134.73400 1.000 14.03063 184 SER B N 1
ATOM 7905 C CA . SER B 1 184 ? 33.81500 11.79500 134.51400 1.000 13.61742 184 SER B CA 1
ATOM 7906 C C . SER B 1 184 ? 32.41900 11.35200 134.08400 1.000 13.43845 184 SER B C 1
ATOM 7907 O O . SER B 1 184 ? 32.26300 10.49200 133.20500 1.000 13.55952 184 SER B O 1
ATOM 7915 N N . GLY B 1 185 ? 31.38300 11.94500 134.68100 1.000 13.50951 185 GLY B N 1
ATOM 7916 C CA . GLY B 1 185 ? 30.02200 11.67800 134.23800 1.000 13.92272 185 GLY B CA 1
ATO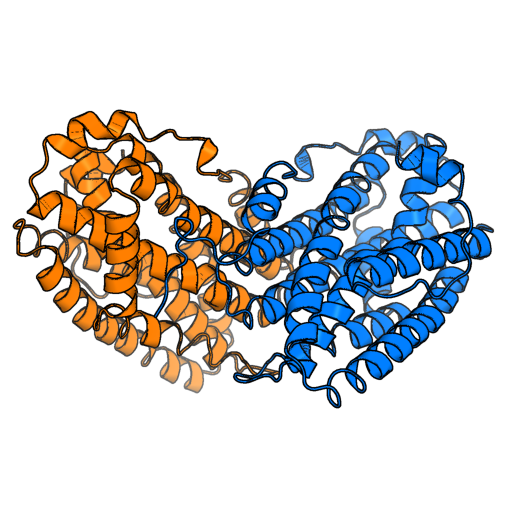M 7917 C C . GLY B 1 185 ? 29.77700 11.99700 132.77400 1.000 12.96998 185 GLY B C 1
ATOM 7918 O O . GLY B 1 185 ? 29.02800 11.28600 132.10000 1.000 13.25948 185 GLY B O 1
ATOM 7922 N N . GLU B 1 186 ? 30.33200 13.10800 132.28800 1.000 13.79113 186 GLU B N 1
ATOM 7923 C CA . GLU B 1 186 ? 30.19700 13.44900 130.87800 1.000 14.25697 186 GLU B CA 1
ATOM 7924 C C . GLU B 1 186 ? 30.81400 12.36900 130.00500 1.000 13.45161 186 GLU B C 1
ATOM 7925 O O . GLU B 1 186 ? 30.23900 11.99300 128.97500 1.000 13.39108 186 GLU B O 1
ATOM 7937 N N . ILE B 1 187 ? 31.99300 11.86500 130.39400 1.000 13.53057 187 ILE B N 1
ATOM 7938 C CA . ILE B 1 187 ? 32.61800 10.76600 129.64900 1.000 13.18053 187 ILE B CA 1
ATOM 7939 C C . ILE B 1 187 ? 31.71800 9.53900 129.64800 1.000 11.71719 187 ILE B C 1
ATOM 7940 O O . ILE B 1 187 ? 31.49100 8.91000 128.60900 1.000 12.04092 187 ILE B O 1
ATOM 7956 N N A ILE B 1 188 ? 31.19000 9.18200 130.81600 0.420 12.00407 188 ILE B N 1
ATOM 7957 N N B ILE B 1 188 ? 31.21000 9.15800 130.82000 0.580 11.58560 188 ILE B N 1
ATOM 7958 C CA A ILE B 1 188 ? 30.33600 8.00900 130.90900 0.420 12.13830 188 ILE B CA 1
ATOM 7959 C CA B ILE B 1 188 ? 30.32500 8.00100 130.90400 0.580 11.43295 188 ILE B CA 1
ATOM 7960 C C A ILE B 1 188 ? 29.07800 8.18300 130.07500 0.420 10.97763 188 ILE B C 1
ATOM 7961 C C B ILE B 1 188 ? 29.10400 8.19300 130.02000 0.580 10.64601 188 ILE B C 1
ATOM 7962 O O A ILE B 1 188 ? 28.57100 7.21700 129.50600 0.420 10.62496 188 ILE B O 1
ATOM 7963 O O B ILE B 1 188 ? 28.65400 7.25900 129.36200 0.580 10.81182 188 ILE B O 1
ATOM 7994 N N . ASN B 1 189 ? 28.55500 9.40100 129.98300 1.000 10.76445 189 ASN B N 1
ATOM 7995 C CA . ASN B 1 189 ? 27.40500 9.63900 129.12400 1.000 10.14859 189 ASN B CA 1
ATOM 7996 C C . ASN B 1 189 ? 27.75400 9.45900 127.65000 1.000 10.87236 189 ASN B C 1
ATOM 7997 O O . ASN B 1 189 ? 26.94000 8.93000 126.88500 1.000 11.45400 189 ASN B O 1
ATOM 8009 N N . LEU B 1 190 ? 28.96700 9.85200 127.22800 1.000 10.29334 190 LEU B N 1
ATOM 8010 C CA . LEU B 1 190 ? 29.37500 9.58900 125.84200 1.000 10.48284 190 LEU B CA 1
ATOM 8011 C C . LEU B 1 190 ? 29.51200 8.09500 125.58600 1.000 10.04857 190 LEU B C 1
ATOM 8012 O O . LEU B 1 190 ? 29.10300 7.59900 124.52500 1.000 10.81709 190 LEU B O 1
ATOM 8028 N N . ILE B 1 191 ? 30.03900 7.36400 126.56700 1.000 9.57483 191 ILE B N 1
ATOM 8029 C CA . ILE B 1 191 ? 30.13300 5.91700 126.44200 1.000 8.79842 191 ILE B CA 1
ATOM 8030 C C . ILE B 1 191 ? 28.74800 5.30000 126.29300 1.000 9.11951 191 ILE B C 1
ATOM 8031 O O . ILE B 1 191 ? 28.51900 4.45600 125.41500 1.000 9.20900 191 ILE B O 1
ATOM 8047 N N . ILE B 1 192 ? 27.81100 5.69800 127.15700 1.000 9.27743 192 ILE B N 1
ATOM 8048 C CA . ILE B 1 192 ? 26.45300 5.17300 127.09600 1.000 10.71444 192 ILE B CA 1
ATOM 8049 C C . ILE B 1 192 ? 25.80100 5.45100 125.73900 1.000 10.82761 192 ILE B C 1
ATOM 8050 O O . ILE B 1 192 ? 25.08400 4.60500 125.19600 1.000 12.38570 192 ILE B O 1
ATOM 8066 N N . ARG B 1 193 ? 25.95800 6.66500 125.21300 1.000 11.13291 193 ARG B N 1
ATOM 8067 C CA . ARG B 1 193 ? 25.38700 6.97800 123.90200 1.000 13.05156 193 ARG B CA 1
ATOM 8068 C C . ARG B 1 193 ? 25.89700 6.01200 122.84400 1.000 11.31188 193 ARG B C 1
ATOM 8069 O O . ARG B 1 193 ? 25.14600 5.60000 121.95900 1.000 13.87272 193 ARG B O 1
ATOM 8090 N N . ASP B 1 194 ? 27.17600 5.64900 122.91500 1.000 10.41704 194 ASP B N 1
ATOM 8091 C CA . ASP B 1 194 ? 27.71800 4.64500 122.00700 1.000 9.25900 194 ASP B CA 1
ATOM 8092 C C . ASP B 1 194 ? 27.15200 3.25700 122.27900 1.000 8.20098 194 ASP B C 1
ATOM 8093 O O . ASP B 1 194 ? 26.74600 2.56200 121.32300 1.000 8.77474 194 ASP B O 1
ATOM 8102 N N . GLU B 1 195 ? 27.13300 2.81900 123.55600 1.000 8.76421 195 GLU B N 1
ATOM 8103 C CA . GLU B 1 195 ? 26.67900 1.45100 123.79700 1.000 7.95095 195 GLU B CA 1
ATOM 8104 C C . GLU B 1 195 ? 25.22800 1.27600 123.39900 1.000 8.37469 195 GLU B C 1
ATOM 8105 O O . GLU B 1 195 ? 24.83500 0.19600 122.94900 1.000 8.54313 195 GLU B O 1
ATOM 8117 N N . SER B 1 196 ? 24.41300 2.30700 123.56900 1.000 9.44324 196 SER B N 1
ATOM 8118 C CA A SER B 1 196 ? 23.01000 2.19900 123.19300 0.420 10.28808 196 SER B CA 1
ATOM 8119 C CA B SER B 1 196 ? 23.01300 2.19800 123.19600 0.580 10.98553 196 SER B CA 1
ATOM 8120 C C . SER B 1 196 ? 22.86400 1.89300 121.71000 1.000 9.68011 196 SER B C 1
ATOM 8121 O O . SER B 1 196 ? 22.04000 1.06000 121.32400 1.000 10.16438 196 SER B O 1
ATOM 8136 N N . ILE B 1 197 ? 23.63100 2.57900 120.85500 1.000 9.45377 197 ILE B N 1
ATOM 8137 C CA . ILE B 1 197 ? 23.53800 2.30400 119.41700 1.000 9.48798 197 ILE B CA 1
ATOM 8138 C C . ILE B 1 197 ? 24.17800 0.96800 119.06800 1.000 8.64051 197 ILE B C 1
ATOM 8139 O O . ILE B 1 197 ? 23.70500 0.26700 118.15600 1.000 9.57746 197 ILE B O 1
ATOM 8155 N N . HIS B 1 198 ? 25.24400 0.58700 119.78000 1.000 7.42721 198 HIS B N 1
ATOM 8156 C CA . HIS B 1 198 ? 25.82000 -0.74600 119.58700 1.000 8.00359 198 HIS B CA 1
ATOM 8157 C C . HIS B 1 198 ? 24.76900 -1.82400 119.82300 1.000 8.33258 198 HIS B C 1
ATOM 8158 O O . HIS B 1 198 ? 24.63100 -2.76200 119.03100 1.000 8.79316 198 HIS B O 1
ATOM 8172 N N . GLY B 1 199 ? 24.05100 -1.73200 120.94500 1.000 8.44838 199 GLY B N 1
ATOM 8173 C CA . GLY B 1 199 ? 23.05800 -2.75400 121.25800 1.000 8.62998 199 GLY B CA 1
ATOM 8174 C C . GLY B 1 199 ? 21.90500 -2.79500 120.27200 1.000 7.86673 199 GLY B C 1
ATOM 8175 O O . GLY B 1 199 ? 21.45600 -3.87000 119.89700 1.000 8.12466 199 GLY B O 1
ATOM 8179 N N . VAL B 1 200 ? 21.44000 -1.63100 119.82000 1.000 7.82989 200 VAL B N 1
ATOM 8180 C CA . VAL B 1 200 ? 20.38600 -1.59700 118.81400 1.000 8.80895 200 VAL B CA 1
ATOM 8181 C C . VAL B 1 200 ? 20.87200 -2.28400 117.53600 1.000 8.27468 200 VAL B C 1
ATOM 8182 O O . VAL B 1 200 ? 20.19000 -3.14400 116.96200 1.000 8.66946 200 VAL B O 1
ATOM 8195 N N . PHE B 1 201 ? 22.07800 -1.93500 117.09500 1.000 7.99570 201 PHE B N 1
ATOM 8196 C CA . PHE B 1 201 ? 22.58800 -2.44900 115.82600 1.000 7.85621 201 PHE B CA 1
ATOM 8197 C C . PHE B 1 201 ? 22.80900 -3.95300 115.86300 1.000 8.67736 201 PHE B C 1
ATOM 8198 O O . PHE B 1 201 ? 22.34300 -4.67800 114.97100 1.000 8.86159 201 PHE B O 1
ATOM 8215 N N . VAL B 1 202 ? 23.51400 -4.45400 116.88900 1.000 7.55091 202 VAL B N 1
ATOM 8216 C CA . VAL B 1 202 ? 23.71500 -5.89800 116.96400 1.000 7.73777 202 VAL B CA 1
ATOM 8217 C C . VAL B 1 202 ? 22.37800 -6.60900 117.11500 1.000 7.83515 202 VAL B C 1
ATOM 8218 O O . VAL B 1 202 ? 22.18100 -7.69500 116.57100 1.000 8.64314 202 VAL B O 1
ATOM 8231 N N . GLY B 1 203 ? 21.42400 -5.99700 117.80100 1.000 7.59565 203 GLY B N 1
ATOM 8232 C CA . GLY B 1 203 ? 20.10800 -6.60600 117.92200 1.000 8.02465 203 GLY B CA 1
ATOM 8233 C C . GLY B 1 203 ? 19.37500 -6.71900 116.59300 1.000 8.06412 203 GLY B C 1
ATOM 8234 O O . GLY B 1 203 ? 18.65300 -7.70000 116.37300 1.000 8.89054 203 GLY B O 1
ATOM 8238 N N . ILE B 1 204 ? 19.50400 -5.70800 115.70800 1.000 7.96148 204 ILE B N 1
ATOM 8239 C CA . ILE B 1 204 ? 18.96700 -5.83100 114.34600 1.000 8.54050 204 ILE B CA 1
ATOM 8240 C C . ILE B 1 204 ? 19.57700 -7.02700 113.62700 1.000 8.75631 204 ILE B C 1
ATOM 8241 O O . ILE B 1 204 ? 18.87600 -7.80400 112.97300 1.000 9.59062 204 ILE B O 1
ATOM 8257 N N . LEU B 1 205 ? 20.90700 -7.14400 113.68800 1.000 8.37995 205 LEU B N 1
ATOM 8258 C CA . LEU B 1 205 ? 21.58700 -8.24300 113.00900 1.000 9.35902 205 LEU B CA 1
ATOM 8259 C C . LEU B 1 205 ? 21.12600 -9.58100 113.57100 1.000 8.44049 205 LEU B C 1
ATOM 8260 O O . LEU B 1 205 ? 20.93100 -10.54500 112.81800 1.000 9.81433 205 LEU B O 1
ATOM 8276 N N . ALA B 1 206 ? 20.93400 -9.65000 114.88600 1.000 8.11676 206 ALA B N 1
ATOM 8277 C CA . ALA B 1 206 ? 20.49900 -10.88700 115.51800 1.000 7.99043 206 ALA B CA 1
ATOM 8278 C C . ALA B 1 206 ? 19.09900 -11.27900 115.03900 1.000 7.93516 206 ALA B C 1
ATOM 8279 O O . ALA B 1 206 ? 18.84800 -12.45300 114.72900 1.000 9.08004 206 ALA B O 1
ATOM 8286 N N . GLN B 1 207 ? 18.17200 -10.30700 114.98900 1.000 8.66683 207 GLN B N 1
ATOM 8287 C CA . GLN B 1 207 ? 16.82600 -10.60800 114.54200 1.000 9.81697 207 GLN B CA 1
ATOM 8288 C C . GLN B 1 207 ? 16.83600 -11.10900 113.10600 1.000 9.95646 207 GLN B C 1
ATOM 8289 O O . GLN B 1 207 ? 16.07000 -12.00400 112.74500 1.000 10.93289 207 GLN B O 1
ATOM 8303 N N . GLN B 1 208 ? 17.71500 -10.54900 112.27000 1.000 10.47757 208 GLN B N 1
ATOM 8304 C CA . GLN B 1 208 ? 17.79400 -11.01000 110.88300 1.000 11.75141 208 GLN B CA 1
ATOM 8305 C C . GLN B 1 208 ? 18.23700 -12.46600 110.82000 1.000 10.55916 208 GLN B C 1
ATOM 8306 O O . GLN B 1 208 ? 17.61100 -13.28700 110.14500 1.000 12.57782 208 GLN B O 1
ATOM 8320 N N . ILE B 1 209 ? 19.29600 -12.82300 111.56000 1.000 10.84867 209 ILE B N 1
ATOM 8321 C CA . ILE B 1 209 ? 19.76300 -14.21200 111.56700 1.000 11.82773 209 ILE B CA 1
ATOM 8322 C C . ILE B 1 209 ? 18.70100 -15.13900 112.12800 1.000 11.76194 209 ILE B C 1
ATOM 8323 O O . ILE B 1 209 ? 18.49200 -16.24900 111.61300 1.000 12.48834 209 ILE B O 1
ATOM 8339 N N . PHE B 1 210 ? 18.03800 -14.71300 113.21200 1.000 10.77498 210 PHE B N 1
ATOM 8340 C CA . PHE B 1 210 ? 17.04800 -15.58200 113.83500 1.000 10.80919 210 PHE B CA 1
ATOM 8341 C C . PHE B 1 210 ? 15.99500 -15.99600 112.82300 1.000 12.35674 210 PHE B C 1
ATOM 8342 O O . PHE B 1 210 ? 15.58300 -17.16900 112.77400 1.000 12.73311 210 PHE B O 1
ATOM 8359 N N . ALA B 1 211 ? 15.54000 -15.03200 112.02400 1.000 12.25673 211 ALA B N 1
ATOM 8360 C CA . ALA B 1 211 ? 14.49600 -15.29200 111.05800 1.000 12.94892 211 ALA B CA 1
ATOM 8361 C C . ALA B 1 211 ? 14.94000 -16.22400 109.93700 1.000 12.69889 211 ALA B C 1
ATOM 8362 O O . ALA B 1 211 ? 14.08100 -16.78800 109.26100 1.000 15.70188 211 ALA B O 1
ATOM 8369 N N . GLU B 1 212 ? 16.24400 -16.41600 109.74000 1.000 13.20158 212 GLU B N 1
ATOM 8370 C CA . GLU B 1 212 ? 16.77300 -17.32900 108.73400 1.000 12.40149 212 GLU B CA 1
ATOM 8371 C C . GLU B 1 212 ? 16.88500 -18.75400 109.24200 1.000 12.90418 212 GLU B C 1
ATOM 8372 O O . GLU B 1 212 ? 17.04900 -19.66200 108.43500 1.000 15.14129 212 GLU B O 1
ATOM 8384 N N . LEU B 1 213 ? 16.83600 -18.96500 110.56100 1.000 12.05671 213 LEU B N 1
ATOM 8385 C CA . LEU B 1 213 ? 16.98100 -20.28800 111.15100 1.000 12.54887 213 LEU B CA 1
ATOM 8386 C C . LEU B 1 213 ? 15.78900 -21.18700 110.87400 1.000 11.82247 213 LEU B C 1
ATOM 8387 O O . LEU B 1 213 ? 14.64700 -20.73000 110.74800 1.000 13.26212 213 LEU B O 1
ATOM 8403 N N . SER B 1 214 ? 16.05700 -22.49300 110.83600 1.000 12.22252 214 SER B N 1
ATOM 8404 C CA . SER B 1 214 ? 14.96700 -23.45700 110.85900 1.000 12.30411 214 SER B CA 1
ATOM 8405 C C . SER B 1 214 ? 14.15800 -23.30500 112.14100 1.000 11.41716 214 SER B C 1
ATOM 8406 O O . SER B 1 214 ? 14.62200 -22.74900 113.14300 1.000 11.40663 214 SER B O 1
ATOM 8414 N N . ALA B 1 215 ? 12.93900 -23.84700 112.12600 1.000 11.94091 215 ALA B N 1
ATOM 8415 C CA . ALA B 1 215 ? 12.09000 -23.75500 113.30900 1.000 12.22252 215 ALA B CA 1
ATOM 8416 C C . ALA B 1 215 ? 12.71400 -24.47900 114.49500 1.000 12.01460 215 ALA B C 1
ATOM 8417 O O . ALA B 1 215 ? 12.62000 -24.00900 115.63600 1.000 12.31990 215 ALA B O 1
ATOM 8424 N N . GLU B 1 216 ? 13.34200 -25.62800 114.25600 1.000 12.25147 216 GLU B N 1
ATOM 8425 C CA . GLU B 1 216 ? 13.96100 -26.34800 115.36100 1.000 12.28042 216 GLU B CA 1
ATOM 8426 C C . GLU B 1 216 ? 15.11100 -25.53600 115.95200 1.000 12.43833 216 GLU B C 1
ATOM 8427 O O . GLU B 1 216 ? 15.28300 -25.46900 117.17400 1.000 13.28580 216 GLU B O 1
ATOM 8439 N N . ASP B 1 217 ? 15.91300 -24.90600 115.09700 1.000 12.28305 217 ASP B N 1
ATOM 8440 C CA . ASP B 1 217 ? 17.00900 -24.08700 115.61700 1.000 12.14093 217 ASP B CA 1
ATOM 8441 C C . ASP B 1 217 ? 16.47500 -22.85800 116.35200 1.000 11.66719 217 ASP B C 1
ATOM 8442 O O . ASP B 1 217 ? 17.04100 -22.44000 117.36700 1.000 11.97775 217 ASP B O 1
ATOM 8451 N N . GLN B 1 218 ? 15.38800 -22.26000 115.85200 1.000 11.09080 218 GLN B N 1
ATOM 8452 C CA . GLN B 1 218 ? 14.78800 -21.12900 116.56200 1.000 11.00921 218 GLN B CA 1
ATOM 8453 C C . GLN B 1 218 ? 14.35700 -21.52400 117.96400 1.000 11.29609 218 GLN B C 1
ATOM 8454 O O . GLN B 1 218 ? 14.61100 -20.80000 118.93300 1.000 12.22778 218 GLN B O 1
ATOM 8468 N N . GLN B 1 219 ? 13.65300 -22.65200 118.09600 1.000 12.00144 219 GLN B N 1
ATOM 8469 C CA . GLN B 1 219 ? 13.22700 -23.09000 119.42400 1.000 14.27803 219 GLN B CA 1
ATOM 8470 C C . GLN B 1 219 ? 14.42200 -23.24400 120.36800 1.000 14.14906 219 GLN B C 1
ATOM 8471 O O . GLN B 1 219 ? 14.35000 -22.87500 121.55900 1.000 14.91758 219 GLN B O 1
ATOM 8485 N N . GLU B 1 220 ? 15.52400 -23.82100 119.86900 1.000 13.14368 220 GLU B N 1
ATOM 8486 C CA . GLU B 1 220 ? 16.70700 -24.05000 120.68700 1.000 13.43845 220 GLU B CA 1
ATOM 8487 C C . GLU B 1 220 ? 17.27900 -22.73300 121.17900 1.000 12.47255 220 GLU B C 1
ATOM 8488 O O . GLU B 1 220 ? 17.54700 -22.57900 122.37000 1.000 13.51215 220 GLU B O 1
ATOM 8500 N N . VAL B 1 221 ? 17.49100 -21.76300 120.28200 1.000 10.92763 221 VAL B N 1
ATOM 8501 C CA . VAL B 1 221 ? 18.13500 -20.51900 120.69800 1.000 10.83814 221 VAL B CA 1
ATOM 8502 C C . VAL B 1 221 ? 17.18900 -19.64800 121.52000 1.000 12.02249 221 VAL B C 1
ATOM 8503 O O . VAL B 1 221 ? 17.64800 -18.84600 122.34900 1.000 11.74351 221 VAL B O 1
ATOM 8516 N N . GLN B 1 222 ? 15.87000 -19.76100 121.30200 1.000 12.21462 222 GLN B N 1
ATOM 8517 C CA . GLN B 1 222 ? 14.92900 -19.00700 122.13100 1.000 12.77258 222 GLN B CA 1
ATOM 8518 C C . GLN B 1 222 ? 15.07800 -19.41500 123.58100 1.000 13.73849 222 GLN B C 1
ATOM 8519 O O . GLN B 1 222 ? 15.13800 -18.56800 124.48300 1.000 13.67532 222 GLN B O 1
ATOM 8533 N N A LYS B 1 223 ? 15.11500 -20.72300 123.82100 0.550 13.01998 223 LYS B N 1
ATOM 8534 N N B LYS B 1 223 ? 15.13400 -20.72400 123.83300 0.450 13.14894 223 LYS B N 1
ATOM 8535 C CA A LYS B 1 223 ? 15.26300 -21.22400 125.17800 0.550 14.07800 223 LYS B CA 1
ATOM 8536 C CA B LYS B 1 223 ? 15.25500 -21.19200 125.20800 0.450 13.92272 223 LYS B CA 1
ATOM 8537 C C A LYS B 1 223 ? 16.61100 -20.81600 125.75400 0.550 13.38318 223 LYS B C 1
ATOM 8538 C C B LYS B 1 223 ? 16.62400 -20.85000 125.78000 0.450 13.29370 223 LYS B C 1
ATOM 8539 O O A LYS B 1 223 ? 16.69300 -20.33100 126.88500 0.550 14.07537 223 LYS B O 1
ATOM 8540 O O B LYS B 1 223 ? 16.73600 -20.45900 126.94400 0.450 13.97536 223 LYS B O 1
ATOM 8577 N N . GLU B 1 224 ? 17.67700 -20.96800 124.97300 1.000 12.35674 224 GLU B N 1
ATOM 8578 C CA . GLU B 1 224 ? 19.00900 -20.65600 125.46800 1.000 12.30411 224 GLU B CA 1
ATOM 8579 C C . GLU B 1 224 ? 19.12900 -19.18500 125.82900 1.000 11.04343 224 GLU B C 1
ATOM 8580 O O . GLU B 1 224 ? 19.78700 -18.83400 126.81500 1.000 11.79089 224 GLU B O 1
ATOM 8593 N N . THR B 1 225 ? 18.48900 -18.31800 125.05000 1.000 11.05396 225 THR B N 1
ATOM 8594 C CA . THR B 1 225 ? 18.53600 -16.88600 125.32000 1.000 11.03553 225 THR B CA 1
ATOM 8595 C C . THR B 1 225 ? 17.85100 -16.57400 126.64500 1.000 10.01962 225 THR B C 1
ATOM 8596 O O . THR B 1 225 ? 18.35300 -15.77700 127.44100 1.000 10.71971 225 THR B O 1
ATOM 8607 N N . GLN B 1 226 ? 16.67600 -17.16800 126.88600 1.000 10.95394 226 GLN B N 1
ATOM 8608 C CA . GLN B 1 226 ? 15.96400 -16.92200 128.14900 1.000 12.50413 226 GLN B CA 1
ATOM 8609 C C . GLN B 1 226 ? 16.73800 -17.45400 129.35500 1.000 12.22778 226 GLN B C 1
ATOM 8610 O O . GLN B 1 226 ? 16.78600 -16.79400 130.41600 1.000 12.50939 226 GLN B O 1
ATOM 8624 N N . GLU B 1 227 ? 17.39600 -18.60600 129.20100 1.000 11.60402 227 GLU B N 1
ATOM 8625 C CA . GLU B 1 227 ? 18.22100 -19.14300 130.28100 1.000 13.40687 227 GLU B CA 1
ATOM 8626 C C . GLU B 1 227 ? 19.39800 -18.21800 130.54800 1.000 11.98302 227 GLU B C 1
ATOM 8627 O O . GLU B 1 227 ? 19.72000 -17.93400 131.69400 1.000 12.43570 227 GLU B O 1
ATOM 8639 N N . LEU B 1 228 ? 20.07600 -17.78700 129.48100 1.000 10.05384 228 LEU B N 1
ATOM 8640 C CA . LEU B 1 228 ? 21.23700 -16.91100 129.58600 1.000 8.78263 228 LEU B CA 1
ATOM 8641 C C . LEU B 1 228 ? 20.88600 -15.60800 130.30200 1.000 9.85908 228 LEU B C 1
ATOM 8642 O O . LEU B 1 228 ? 21.63400 -15.14900 131.17400 1.000 10.60390 228 LEU B O 1
ATOM 8658 N N . LEU B 1 229 ? 19.75200 -14.99800 129.95000 1.000 10.10384 229 LEU B N 1
ATOM 8659 C CA . LEU B 1 229 ? 19.29300 -13.79700 130.63800 1.000 11.61192 229 LEU B CA 1
ATOM 8660 C C . LEU B 1 229 ? 19.27800 -14.00900 132.14200 1.000 10.41441 229 LEU B C 1
ATOM 8661 O O . LEU B 1 229 ? 19.79300 -13.17800 132.90700 1.000 10.60917 229 LEU B O 1
ATOM 8677 N N . MET B 1 230 ? 18.67800 -15.12300 132.58500 1.000 10.36177 230 MET B N 1
ATOM 8678 C CA . MET B 1 230 ? 18.51600 -15.37800 134.01300 1.000 10.10911 230 MET B CA 1
ATOM 8679 C C . MET B 1 230 ? 19.78300 -15.89800 134.67500 1.000 10.22491 230 MET B C 1
ATOM 8680 O O . MET B 1 230 ? 20.00300 -15.61700 135.85600 1.000 11.46716 230 MET B O 1
ATOM 8694 N N . GLU B 1 231 ? 20.66500 -16.58200 133.92900 1.000 10.65391 231 GLU B N 1
ATOM 8695 C CA . GLU B 1 231 ? 21.96000 -16.95200 134.47200 1.000 11.38294 231 GLU B CA 1
ATOM 8696 C C . GLU B 1 231 ? 22.76300 -15.70100 134.78000 1.000 11.39347 231 GLU B C 1
ATOM 8697 O O . GLU B 1 231 ? 23.39800 -15.58200 135.83800 1.000 12.00933 231 GLU B O 1
ATOM 8709 N N . LEU B 1 232 ? 22.74100 -14.75000 133.86600 1.000 10.31703 232 LEU B N 1
ATOM 8710 C CA . LEU B 1 232 ? 23.44700 -13.48900 134.08700 1.000 10.32492 232 LEU B CA 1
ATOM 8711 C C . LEU B 1 232 ? 22.79000 -12.68300 135.19600 1.000 10.12490 232 LEU B C 1
ATOM 8712 O O . LEU B 1 232 ? 23.47800 -12.00100 135.96800 1.000 11.76194 232 LEU B O 1
ATOM 8728 N N . TYR B 1 233 ? 21.45600 -12.74500 135.29300 1.000 10.52495 233 TYR B N 1
ATOM 8729 C CA . TYR B 1 233 ? 20.75400 -11.97400 136.31800 1.000 10.82498 233 TYR B CA 1
ATOM 8730 C C . TYR B 1 233 ? 21.15800 -12.40800 137.71700 1.000 11.28293 233 TYR B C 1
ATOM 8731 O O . TYR B 1 233 ? 21.40500 -11.57500 138.58500 1.000 12.48308 233 TYR B O 1
ATOM 8749 N N . GLU B 1 234 ? 21.26300 -13.71100 137.93800 1.000 11.84353 234 GLU B N 1
ATOM 8750 C CA . GLU B 1 234 ? 21.68400 -14.19100 139.24800 1.000 13.14368 234 GLU B CA 1
ATOM 8751 C C . GLU B 1 234 ? 23.06700 -13.65400 139.60400 1.000 13.82271 234 GLU B C 1
ATOM 8752 O O . GLU B 1 234 ? 23.31600 -13.24400 140.74100 1.000 14.76493 234 GLU B O 1
ATOM 8764 N N . ILE B 1 235 ? 23.98000 -13.63500 138.63200 1.000 13.42529 235 ILE B N 1
ATOM 8765 C CA . ILE B 1 235 ? 25.32000 -13.11400 138.88000 1.000 13.10420 235 ILE B CA 1
ATOM 8766 C C . ILE B 1 235 ? 25.28100 -11.61700 139.15000 1.000 13.58584 235 ILE B C 1
ATOM 8767 O O . ILE B 1 235 ? 25.96000 -11.11500 140.06400 1.000 14.33330 235 ILE B O 1
ATOM 8783 N N . GLU B 1 236 ? 24.48300 -10.88500 138.38000 1.000 12.07250 236 GLU B N 1
ATOM 8784 C CA . GLU B 1 236 ? 24.37900 -9.44500 138.58900 1.000 11.84089 236 GLU B CA 1
ATOM 8785 C C . GLU B 1 236 ? 23.84300 -9.11900 139.96000 1.000 12.54361 236 GLU B C 1
ATOM 8786 O O . GLU B 1 236 ? 24.26800 -8.13200 140.55200 1.000 15.02549 236 GLU B O 1
ATOM 8798 N N . MET B 1 237 ? 22.88800 -9.90000 140.44900 1.000 13.14631 237 MET B N 1
ATOM 8799 C CA . MET B 1 237 ? 22.33100 -9.61800 141.76700 1.000 14.69913 237 MET B CA 1
ATOM 8800 C C . MET B 1 237 ? 23.35600 -9.87900 142.85800 1.000 15.82821 237 MET B C 1
ATOM 8801 O O . MET B 1 237 ? 23.36100 -9.18400 143.87500 1.000 18.06269 237 MET B O 1
ATOM 8815 N N . ALA B 1 238 ? 24.23100 -10.86100 142.67500 1.000 15.26762 238 ALA B N 1
ATOM 8816 C CA . ALA B 1 238 ? 25.32900 -11.05600 143.61600 1.000 15.22814 238 ALA B CA 1
ATOM 8817 C C . ALA B 1 238 ? 26.33400 -9.91500 143.51500 1.000 14.75966 238 ALA B C 1
ATOM 8818 O O . ALA B 1 238 ? 26.85100 -9.43700 144.53100 1.000 15.98350 238 ALA B O 1
ATOM 8825 N N . TYR B 1 239 ? 26.62000 -9.45700 142.29500 1.000 14.18591 239 TYR B N 1
ATOM 8826 C CA . TYR B 1 239 ? 27.57000 -8.36300 142.08900 1.000 13.89903 239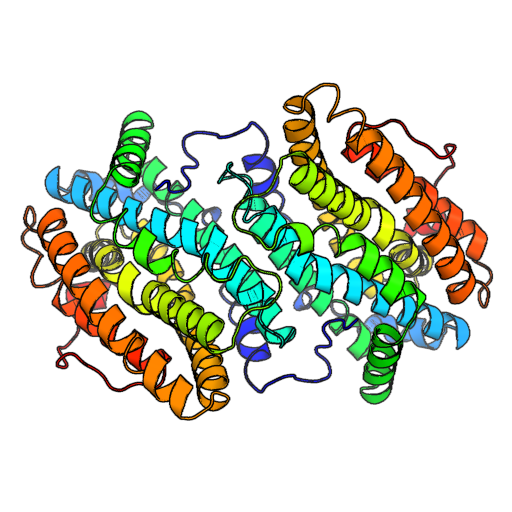 TYR B CA 1
ATOM 8827 C C . TYR B 1 239 ? 27.07500 -7.07700 142.73800 1.000 13.96746 239 TYR B C 1
ATOM 8828 O O . TYR B 1 239 ? 27.83900 -6.36000 143.39700 1.000 14.08064 239 TYR B O 1
ATOM 8846 N N . THR B 1 240 ? 25.80200 -6.74100 142.53600 1.000 12.73047 240 THR B N 1
ATOM 8847 C CA . THR B 1 240 ? 25.29900 -5.49600 143.10200 1.000 13.83850 240 THR B CA 1
ATOM 8848 C C . THR B 1 240 ? 25.31600 -5.54500 144.63000 1.000 14.74387 240 THR B C 1
ATOM 8849 O O . THR B 1 240 ? 25.62700 -4.55100 145.29100 1.000 14.82546 240 THR B O 1
ATOM 8860 N N . GLU B 1 241 ? 24.96800 -6.69500 145.21000 1.000 14.91758 241 GLU B N 1
ATOM 8861 C CA . GLU B 1 241 ? 25.04600 -6.83500 146.65700 1.000 17.25470 241 GLU B CA 1
ATOM 8862 C C . GLU B 1 241 ? 26.46500 -6.58400 147.12000 1.000 17.59158 241 GLU B C 1
ATOM 8863 O O . GLU B 1 241 ? 26.70300 -5.85200 148.08300 1.000 19.30758 241 GLU B O 1
ATOM 8875 N N . GLU B 1 242 ? 27.43000 -7.19300 146.44600 1.000 17.08363 242 GLU B N 1
ATOM 8876 C CA . GLU B 1 242 ? 28.81300 -7.05000 146.86500 1.000 17.61264 242 GLU B CA 1
ATOM 8877 C C . GLU B 1 242 ? 29.29800 -5.60400 146.77400 1.000 17.18364 242 GLU B C 1
ATOM 8878 O O . GLU B 1 242 ? 29.96800 -5.11100 147.68600 1.000 18.92595 242 GLU B O 1
ATOM 8890 N N . ILE B 1 243 ? 29.00100 -4.92100 145.66500 1.000 14.90179 243 ILE B N 1
ATOM 8891 C CA . ILE B 1 243 ? 29.56700 -3.59300 145.43400 1.000 14.41489 243 ILE B CA 1
ATOM 8892 C C . ILE B 1 243 ? 28.83300 -2.53400 146.24600 1.000 14.09116 243 ILE B C 1
ATOM 8893 O O . ILE B 1 243 ? 29.45000 -1.57700 146.73400 1.000 14.88073 243 ILE B O 1
ATOM 8909 N N . TYR B 1 244 ? 27.51400 -2.63600 146.32100 1.000 13.19632 244 TYR B N 1
ATOM 8910 C CA . TYR B 1 244 ? 26.70700 -1.50800 146.76000 1.000 13.33318 244 TYR B CA 1
ATOM 8911 C C . TYR B 1 244 ? 26.14600 -1.61300 148.17200 1.000 14.89389 244 TYR B C 1
ATOM 8912 O O . TYR B 1 244 ? 25.57000 -0.63700 148.64900 1.000 14.87810 244 TYR B O 1
ATOM 8930 N N A THR B 1 245 ? 26.28200 -2.75300 148.85000 0.470 15.95981 245 THR B N 1
ATOM 8931 N N B THR B 1 245 ? 26.30500 -2.74100 148.85300 0.530 15.74136 245 THR B N 1
ATOM 8932 C CA A THR B 1 245 ? 25.75000 -2.83500 150.20900 0.470 17.43630 245 THR B CA 1
ATOM 8933 C CA B THR B 1 245 ? 25.74300 -2.83400 150.19500 0.530 17.17048 245 THR B CA 1
ATOM 8934 C C A THR B 1 245 ? 26.37000 -1.77200 151.10200 0.470 17.75213 245 THR B C 1
ATOM 8935 C C B THR B 1 245 ? 26.38000 -1.81700 151.13500 0.530 17.59685 245 THR B C 1
ATOM 8936 O O A THR B 1 245 ? 25.66300 -1.13600 151.89200 0.470 18.01532 245 THR B O 1
ATOM 8937 O O B THR B 1 245 ? 25.68900 -1.25100 151.98600 0.530 18.12059 245 THR B O 1
ATOM 8958 N N . SER B 1 246 ? 27.68100 -1.54100 150.96800 1.000 18.38378 246 SER B N 1
ATOM 8959 C CA . SER B 1 246 ? 28.38500 -0.60200 151.84900 1.000 19.85238 246 SER B CA 1
ATOM 8960 C C . SER B 1 246 ? 27.83600 0.81000 151.76100 1.000 20.17610 246 SER B C 1
ATOM 8961 O O . SER B 1 246 ? 28.03700 1.60400 152.68200 1.000 23.32911 246 SER B O 1
ATOM 8969 N N . ILE B 1 247 ? 27.18600 1.15500 150.66000 1.000 18.04427 247 ILE B N 1
ATOM 8970 C CA . ILE B 1 247 ? 26.71100 2.50800 150.43400 1.000 17.91267 247 ILE B CA 1
ATOM 8971 C C . ILE B 1 247 ? 25.20200 2.56300 150.25000 1.000 17.76002 247 ILE B C 1
ATOM 8972 O O . ILE B 1 247 ? 24.65900 3.59500 149.86900 1.000 19.17598 247 ILE B O 1
ATOM 8988 N N . GLY B 1 248 ? 24.51000 1.47300 150.56300 1.000 16.84939 248 GLY B N 1
ATOM 8989 C CA . GLY B 1 248 ? 23.06800 1.52900 150.69400 1.000 16.95993 248 GLY B CA 1
ATOM 8990 C C . GLY B 1 248 ? 22.27500 1.61800 149.41300 1.000 18.12586 248 GLY B C 1
ATOM 8991 O O . GLY B 1 248 ? 21.13500 2.08500 149.43800 1.000 20.40771 248 GLY B O 1
ATOM 8995 N N . LEU B 1 249 ? 22.82900 1.15800 148.28700 1.000 15.42290 249 LEU B N 1
ATOM 8996 C CA . LEU B 1 249 ? 22.22400 1.37300 146.97300 1.000 15.39921 249 LEU B CA 1
ATOM 8997 C C . LEU B 1 249 ? 21.82200 0.08900 146.25500 1.000 14.26750 249 LEU B C 1
ATOM 8998 O O . LEU B 1 249 ? 21.45100 0.14700 145.07500 1.000 14.72019 249 LEU B O 1
ATOM 9014 N N . VAL B 1 250 ? 21.81800 -1.04900 146.93500 1.000 14.18328 250 VAL B N 1
ATOM 9015 C CA . VAL B 1 250 ? 21.63200 -2.32700 146.24300 1.000 14.52279 250 VAL B CA 1
ATOM 9016 C C . VAL B 1 250 ? 20.30600 -2.37500 145.48600 1.000 14.43331 250 VAL B C 1
ATOM 9017 O O . VAL B 1 250 ? 20.26500 -2.71900 144.29800 1.000 14.92284 250 VAL B O 1
ATOM 9030 N N . GLU B 1 251 ? 19.18700 -2.13700 146.17500 1.000 16.13615 251 GLU B N 1
ATOM 9031 C CA . GLU B 1 251 ? 17.90000 -2.26200 145.50000 1.000 17.10731 251 GLU B CA 1
ATOM 9032 C C . GLU B 1 251 ? 17.74600 -1.23200 144.37900 1.000 14.40699 251 GLU B C 1
ATOM 9033 O O . GLU B 1 251 ? 17.11200 -1.51700 143.35500 1.000 15.00443 251 GLU B O 1
ATOM 9045 N N . ASP B 1 252 ? 18.29400 -0.03500 144.55600 1.000 14.12011 252 ASP B N 1
ATOM 9046 C CA . ASP B 1 252 ? 18.23900 0.94600 143.47800 1.000 14.65176 252 ASP B CA 1
ATOM 9047 C C . ASP B 1 252 ? 18.96600 0.44300 142.24500 1.000 13.72533 252 ASP B C 1
ATOM 9048 O O . ASP B 1 252 ? 18.46900 0.56900 141.12100 1.000 13.99115 252 ASP B O 1
ATOM 9057 N N A VAL B 1 253 ? 20.15700 -0.11600 142.43200 0.600 12.98840 253 VAL B N 1
ATOM 9058 N N B VAL B 1 253 ? 20.14400 -0.14600 142.42500 0.400 13.13052 253 VAL B N 1
ATOM 9059 C CA A VAL B 1 253 ? 20.88800 -0.62400 141.28300 0.600 11.74088 253 VAL B CA 1
ATOM 9060 C CA B VAL B 1 253 ? 20.87000 -0.59600 141.24900 0.400 12.34095 253 VAL B CA 1
ATOM 9061 C C A VAL B 1 253 ? 20.12100 -1.76400 140.64200 0.600 11.76983 253 VAL B C 1
ATOM 9062 C C B VAL B 1 253 ? 20.20900 -1.82800 140.64300 0.400 12.36990 253 VAL B C 1
ATOM 9063 O O A VAL B 1 253 ? 20.00600 -1.83100 139.40900 0.600 11.24872 253 VAL B O 1
ATOM 9064 O O B VAL B 1 253 ? 20.25900 -2.02000 139.42100 0.400 12.58309 253 VAL B O 1
ATOM 9089 N N . ASN B 1 254 ? 19.55200 -2.66400 141.46000 1.000 12.98577 254 ASN B N 1
ATOM 9090 C CA . ASN B 1 254 ? 18.84000 -3.81400 140.90300 1.000 13.61742 254 ASN B CA 1
ATOM 9091 C C . ASN B 1 254 ? 17.68800 -3.36800 140.00900 1.000 12.84365 254 ASN B C 1
ATOM 9092 O O . ASN B 1 254 ? 17.44800 -3.95900 138.95200 1.000 13.50425 254 ASN B O 1
ATOM 9104 N N . ARG B 1 255 ? 16.94800 -2.33500 140.41700 1.000 13.66480 255 ARG B N 1
ATOM 9105 C CA . ARG B 1 255 ? 15.88500 -1.81300 139.56300 1.000 14.13064 255 ARG B CA 1
ATOM 9106 C C . ARG B 1 255 ? 16.44500 -1.34000 138.23100 1.000 12.12514 255 ARG B C 1
ATOM 9107 O O . ARG B 1 255 ? 15.84900 -1.57500 137.17600 1.000 13.73059 255 ARG B O 1
ATOM 9128 N N . PHE B 1 256 ? 17.58000 -0.64400 138.26700 1.000 12.42254 256 PHE B N 1
ATOM 9129 C CA . PHE B 1 256 ? 18.20600 -0.15400 137.04000 1.000 12.31990 256 PHE B CA 1
ATOM 9130 C C . PHE B 1 256 ? 18.69100 -1.30400 136.15400 1.000 12.17778 256 PHE B C 1
ATOM 9131 O O . PHE B 1 256 ? 18.60900 -1.22200 134.92200 1.000 12.10408 256 PHE B O 1
ATOM 9148 N N . VAL B 1 257 ? 19.21000 -2.37700 136.75800 1.000 11.73035 257 VAL B N 1
ATOM 9149 C CA . VAL B 1 257 ? 19.63400 -3.55000 136.00100 1.000 12.69889 257 VAL B CA 1
ATOM 9150 C C . VAL B 1 257 ? 18.44400 -4.13500 135.25700 1.000 12.18830 257 VAL B C 1
ATOM 9151 O O . VAL B 1 257 ? 18.54500 -4.48100 134.07600 1.000 11.59876 257 VAL B O 1
ATOM 9164 N N . ARG B 1 258 ? 17.31200 -4.31600 135.95600 1.000 12.51203 258 ARG B N 1
ATOM 9165 C CA . ARG B 1 258 ? 16.13000 -4.88700 135.31800 1.000 11.82773 258 ARG B CA 1
ATOM 9166 C C . ARG B 1 258 ? 15.63300 -4.01300 134.18200 1.000 12.33306 258 ARG B C 1
ATOM 9167 O O . ARG B 1 258 ? 15.24500 -4.52400 133.13200 1.000 12.81206 258 ARG B O 1
ATOM 9188 N N . TYR B 1 259 ? 15.60900 -2.69600 134.38700 1.000 12.64625 259 TYR B N 1
ATOM 9189 C CA . TYR B 1 259 ? 15.20000 -1.76800 133.34300 1.000 12.53835 259 TYR B CA 1
ATOM 9190 C C . TYR B 1 259 ? 16.03100 -1.95600 132.08700 1.000 12.09356 259 TYR B C 1
ATOM 9191 O O . TYR B 1 259 ? 15.49700 -1.98800 130.97200 1.000 12.06987 259 TYR B O 1
ATOM 9209 N N . ASN B 1 260 ? 17.33700 -2.08500 132.25400 1.000 11.36189 260 ASN B N 1
ATOM 9210 C CA . ASN B 1 260 ? 18.22500 -2.22800 131.09900 1.000 10.36177 260 ASN B CA 1
ATOM 9211 C C . ASN B 1 260 ? 18.18300 -3.62800 130.49600 1.000 10.88815 260 ASN B C 1
ATOM 9212 O O . ASN B 1 260 ? 18.23100 -3.76600 129.27300 1.000 11.25135 260 ASN B O 1
ATOM 9223 N N . ALA B 1 261 ? 17.98400 -4.65500 131.32000 1.000 11.03027 261 ALA B N 1
ATOM 9224 C CA . ALA B 1 261 ? 17.73900 -5.98400 130.78300 1.000 10.80130 261 ALA B CA 1
ATOM 9225 C C . ALA B 1 261 ? 16.54000 -5.98800 129.84500 1.000 11.26451 261 ALA B C 1
ATOM 9226 O O . ALA B 1 261 ? 16.58600 -6.59500 128.76400 1.000 11.12502 261 ALA B O 1
ATOM 9233 N N . ASN B 1 262 ? 15.45400 -5.30700 130.23400 1.000 10.93815 262 ASN B N 1
ATOM 9234 C CA . ASN B 1 262 ? 14.29300 -5.20600 129.35300 1.000 11.64350 262 ASN B CA 1
ATOM 9235 C C . ASN B 1 262 ? 14.65500 -4.53100 128.03100 1.000 11.49612 262 ASN B C 1
ATOM 9236 O O . ASN B 1 262 ? 14.15700 -4.93200 126.97100 1.000 12.10935 262 ASN B O 1
ATOM 9247 N N . LYS B 1 263 ? 15.49000 -3.48300 128.07500 1.000 10.60127 263 LYS B N 1
ATOM 9248 C CA . LYS B 1 263 ? 15.89900 -2.82300 126.83700 1.000 10.64075 263 LYS B CA 1
ATOM 9249 C C . LYS B 1 263 ? 16.72600 -3.75500 125.96000 1.000 10.91183 263 LYS B C 1
ATOM 9250 O O . LYS B 1 263 ? 16.58300 -3.74400 124.74400 1.000 11.04343 263 LYS B O 1
ATOM 9269 N N . GLY B 1 264 ? 17.61200 -4.55200 126.55800 1.000 9.81697 264 GLY B N 1
ATOM 9270 C CA . GLY B 1 264 ? 18.34100 -5.53600 125.77500 1.000 10.11437 264 GLY B CA 1
ATOM 9271 C C . GLY B 1 264 ? 17.41400 -6.50900 125.06800 1.000 9.24585 264 GLY B C 1
ATOM 9272 O O . GLY B 1 264 ? 17.61000 -6.85000 123.89400 1.000 9.35375 264 GLY B O 1
ATOM 9276 N N . LEU B 1 265 ? 16.42600 -7.02900 125.79800 1.000 9.96435 265 LEU B N 1
ATOM 9277 C CA . LEU B 1 265 ? 15.43200 -7.90900 125.19400 1.000 9.60115 265 LEU B CA 1
ATOM 9278 C C . LEU B 1 265 ? 14.72000 -7.21900 124.04200 1.000 10.73287 265 LEU B C 1
ATOM 9279 O O . LEU B 1 265 ? 14.54600 -7.81100 122.97200 1.000 10.42230 265 LEU B O 1
ATOM 9295 N N . MET B 1 266 ? 14.31900 -5.97100 124.22900 1.000 10.89604 266 MET B N 1
ATOM 9296 C CA . MET B 1 266 ? 13.64900 -5.24600 123.15100 1.000 11.68298 266 MET B CA 1
ATOM 9297 C C . MET B 1 266 ? 14.56600 -5.07600 121.94100 1.000 10.46968 266 MET B C 1
ATOM 9298 O O . MET B 1 266 ? 14.11300 -5.15800 120.79800 1.000 10.93026 266 MET B O 1
ATOM 9312 N N . ASN B 1 267 ? 15.86200 -4.85300 122.17300 1.000 9.69853 267 ASN B N 1
ATOM 9313 C CA . ASN B 1 267 ? 16.79500 -4.72900 121.05800 1.000 9.90119 267 ASN B CA 1
ATOM 9314 C C . ASN B 1 267 ? 16.87900 -6.01900 120.25200 1.000 9.18268 267 ASN B C 1
ATOM 9315 O O . ASN B 1 267 ? 17.19600 -5.97800 119.05200 1.000 9.89856 267 ASN B O 1
ATOM 9326 N N . LEU B 1 268 ? 16.61200 -7.17100 120.88200 1.000 8.86685 268 LEU B N 1
ATOM 9327 C CA . LEU B 1 268 ? 16.56200 -8.46300 120.23900 1.000 9.79065 268 LEU B CA 1
ATOM 9328 C C . LEU B 1 268 ? 15.18200 -8.79100 119.70100 1.000 11.01974 268 LEU B C 1
ATOM 9329 O O . LEU B 1 268 ? 14.97700 -9.88100 119.17400 1.000 11.68035 268 LEU B O 1
ATOM 9345 N N . GLY B 1 269 ? 14.22500 -7.87600 119.80200 1.000 11.10923 269 GLY B N 1
ATOM 9346 C CA . GLY B 1 269 ? 12.89600 -8.17100 119.32000 1.000 11.52507 269 GLY B CA 1
ATOM 9347 C C . GLY B 1 269 ? 12.10200 -9.07800 120.21600 1.000 13.37792 269 GLY B C 1
ATOM 9348 O O . GLY B 1 269 ? 11.17000 -9.71800 119.73200 1.000 15.57029 269 GLY B O 1
ATOM 9352 N N . LEU B 1 270 ? 12.42900 -9.13000 121.51000 1.000 12.48571 270 LEU B N 1
ATOM 9353 C CA . LEU B 1 270 ? 11.79400 -10.02000 122.48300 1.000 12.97787 270 LEU B CA 1
ATOM 9354 C C . LEU B 1 270 ? 11.03100 -9.21900 123.53200 1.000 15.26762 270 LEU B C 1
ATOM 9355 O O . LEU B 1 270 ? 11.33300 -8.05500 123.80900 1.000 15.95191 270 LEU B O 1
ATOM 9371 N N . GLU B 1 271 ? 10.06500 -9.87900 124.16400 1.000 17.05994 271 GLU B N 1
ATOM 9372 C CA . GLU B 1 271 ? 9.23400 -9.19400 125.15300 1.000 18.86542 271 GLU B CA 1
ATOM 9373 C C . GLU B 1 271 ? 10.00200 -8.95800 126.45900 1.000 17.71528 271 GLU B C 1
ATOM 9374 O O . GLU B 1 271 ? 10.92000 -9.70700 126.79800 1.000 16.82570 271 GLU B O 1
ATOM 9386 N N . PRO B 1 272 ? 9.61500 -7.93800 127.22400 1.000 18.86279 272 PRO B N 1
ATOM 9387 C CA . PRO B 1 272 ? 10.24100 -7.71500 128.53300 1.000 18.29167 272 PRO B CA 1
ATOM 9388 C C . PRO B 1 272 ? 10.00800 -8.89600 129.46000 1.000 18.05480 272 PRO B C 1
ATOM 9389 O O . PRO B 1 272 ? 8.97700 -9.57500 129.39500 1.000 20.85250 272 PRO B O 1
ATOM 9400 N N . LYS B 1 273 ? 10.96700 -9.12600 130.35400 1.000 16.50724 273 LYS B N 1
ATOM 9401 C CA . LYS B 1 273 ? 10.85600 -10.19100 131.34100 1.000 16.64936 273 LYS B CA 1
ATOM 9402 C C . LYS B 1 273 ? 10.75400 -9.68200 132.77400 1.000 18.26798 273 LYS B C 1
ATOM 9403 O O . LYS B 1 273 ? 10.45900 -10.48100 133.67300 1.000 21.76050 273 LYS B O 1
ATOM 9422 N N . PHE B 1 274 ? 10.97300 -8.38700 133.00800 1.000 18.33378 274 PHE B N 1
ATOM 9423 C CA . PHE B 1 274 ? 10.90100 -7.80300 134.33900 1.000 18.31799 274 PHE B CA 1
ATOM 9424 C C . PHE B 1 274 ? 9.81700 -6.74400 134.36200 1.000 19.54971 274 PHE B C 1
ATOM 9425 O O . PHE B 1 274 ? 9.53500 -6.10200 133.35200 1.000 21.23412 274 PHE B O 1
ATOM 9442 N N . GLU B 1 275 ? 9.21900 -6.55400 135.54300 1.000 23.78180 275 GLU B N 1
ATOM 9443 C CA . GLU B 1 275 ? 8.18200 -5.54600 135.69200 1.000 28.64291 275 GLU B CA 1
ATOM 9444 C C . GLU B 1 275 ? 8.72600 -4.16300 135.36900 1.000 27.55067 275 GLU B C 1
ATOM 9445 O O . GLU B 1 275 ? 9.90100 -3.86800 135.60000 1.000 27.28485 275 GLU B O 1
ATOM 9457 N N . GLU B 1 276 ? 7.87700 -3.33300 134.77700 1.000 29.20613 276 GLU B N 1
ATOM 9458 C CA . GLU B 1 276 ? 8.23000 -1.94300 134.52000 1.000 32.40652 276 GLU B CA 1
ATOM 9459 C C . GLU B 1 276 ? 8.31700 -1.17800 135.83200 1.000 33.45927 276 GLU B C 1
ATOM 9460 O O . GLU B 1 276 ? 7.38400 -1.19600 136.64800 1.000 34.61468 276 GLU B O 1
ATOM 9472 N N . GLU B 1 277 ? 9.43200 -0.48300 136.01600 1.000 33.52770 277 GLU B N 1
ATOM 9473 C CA . GLU B 1 277 ? 9.65200 0.39700 137.15700 1.000 35.41477 277 GLU B CA 1
ATOM 9474 C C . GLU B 1 277 ? 10.30300 1.67000 136.61700 1.000 35.17790 277 GLU B C 1
ATOM 9475 O O . GLU B 1 277 ? 11.23600 1.59800 135.81000 1.000 35.52005 277 GLU B O 1
ATOM 9487 N N . GLU B 1 278 ? 9.81900 2.82900 137.05100 1.000 34.12251 278 GLU B N 1
ATOM 9488 C CA . GLU B 1 278 ? 10.32400 4.10500 136.55000 1.000 33.96723 278 GLU B CA 1
ATOM 9489 C C . GLU B 1 278 ? 11.78600 4.30700 136.95900 1.000 30.92739 278 GLU B C 1
ATOM 9490 O O . GLU B 1 278 ? 12.21000 3.89600 138.04000 1.000 32.18544 278 GLU B O 1
ATOM 9502 N N . ILE B 1 279 ? 12.55700 4.95900 136.08300 1.000 27.14799 279 ILE B N 1
ATOM 9503 C CA . ILE B 1 279 ? 13.98300 5.15900 136.33400 1.000 24.80824 279 ILE B CA 1
ATOM 9504 C C . ILE B 1 279 ? 14.19800 6.01800 137.58500 1.000 22.20266 279 ILE B C 1
ATOM 9505 O O . ILE B 1 279 ? 13.45800 6.97300 137.84200 1.000 23.35543 279 ILE B O 1
ATOM 9521 N N . ASN B 1 280 ? 15.22700 5.69300 138.36300 1.000 19.10229 280 ASN B N 1
ATOM 9522 C CA . ASN B 1 280 ? 15.54100 6.48600 139.55400 1.000 16.90729 280 ASN B CA 1
ATOM 9523 C C . ASN B 1 280 ? 15.73800 7.95700 139.17500 1.000 16.28090 280 ASN B C 1
ATOM 9524 O O . ASN B 1 280 ? 16.45000 8.25500 138.19900 1.000 15.07023 280 ASN B O 1
ATOM 9535 N N . PRO B 1 281 ? 15.14600 8.90700 139.91400 1.000 15.47028 281 PRO B N 1
ATOM 9536 C CA . PRO B 1 281 ? 15.20400 10.30500 139.46200 1.000 15.04654 281 PRO B CA 1
ATOM 9537 C C . PRO B 1 281 ? 16.58400 10.93800 139.50700 1.000 14.56227 281 PRO B C 1
ATOM 9538 O O . PRO B 1 281 ? 16.84700 11.87100 138.74200 1.000 14.06748 281 PRO B O 1
ATOM 9549 N N . ILE B 1 282 ? 17.44300 10.49400 140.41200 1.000 12.80943 282 ILE B N 1
ATOM 9550 C CA . ILE B 1 282 ? 18.80600 11.00300 140.47900 1.000 12.00407 282 ILE B CA 1
ATOM 9551 C C . ILE B 1 282 ? 19.60500 10.50400 139.28400 1.000 11.59086 282 ILE B C 1
ATOM 9552 O O . ILE B 1 282 ? 20.33300 11.26700 138.64800 1.000 11.95406 282 ILE B O 1
ATOM 9568 N N . VAL B 1 283 ? 19.48300 9.21400 138.96600 1.000 11.42769 283 VAL B N 1
ATOM 9569 C CA . VAL B 1 283 ? 20.12300 8.69300 137.76700 1.000 11.96459 283 VAL B CA 1
ATOM 9570 C C . VAL B 1 283 ? 19.63800 9.44800 136.54500 1.000 13.10157 283 VAL B C 1
ATOM 9571 O O . VAL B 1 283 ? 20.41700 9.77500 135.64600 1.000 13.79639 283 VAL B O 1
ATOM 9584 N N . LEU B 1 284 ? 18.33600 9.70200 136.47200 1.000 14.17538 284 LEU B N 1
ATOM 9585 C CA . LEU B 1 284 ? 17.80400 10.42600 135.33400 1.000 17.12837 284 LEU B CA 1
ATOM 9586 C C . LEU B 1 284 ? 18.45100 11.79800 135.21100 1.000 16.91255 284 LEU B C 1
ATOM 9587 O O . LEU B 1 284 ? 18.81600 12.22300 134.11600 1.000 17.65475 284 LEU B O 1
ATOM 9603 N N . ASN B 1 285 ? 18.64500 12.48800 136.33200 1.000 15.33079 285 ASN B N 1
ATOM 9604 C CA . ASN B 1 285 ? 19.33900 13.76700 136.27800 1.000 16.11509 285 ASN B CA 1
ATOM 9605 C C . ASN B 1 285 ? 20.78600 13.60600 135.81700 1.000 15.97297 285 ASN B C 1
ATOM 9606 O O . ASN B 1 285 ? 21.30400 14.48400 135.11600 1.000 17.93899 285 ASN B O 1
ATOM 9617 N N . GLY B 1 286 ? 21.45100 12.50200 136.17400 1.000 13.40950 286 GLY B N 1
ATOM 9618 C CA . GLY B 1 286 ? 22.81800 12.27400 135.71700 1.000 13.56742 286 GLY B CA 1
ATOM 9619 C C . GLY B 1 286 ? 22.92900 11.98200 134.24100 1.000 14.58596 286 GLY B C 1
ATOM 9620 O O . GLY B 1 286 ? 23.99800 12.18400 133.65500 1.000 15.89401 286 GLY B O 1
ATOM 9624 N N . LEU B 1 287 ? 21.84800 11.51700 133.62200 1.000 17.03099 287 LEU B N 1
ATOM 9625 C CA . LEU B 1 287 ? 21.83400 11.31800 132.17200 1.000 19.48918 287 LEU B CA 1
ATOM 9626 C C . LEU B 1 287 ? 21.56100 12.60800 131.41000 1.000 24.16079 287 LEU B C 1
ATOM 9627 O O . LEU B 1 287 ? 21.85000 12.66300 130.20800 1.000 27.17168 287 LEU B O 1
ATOM 9643 N N . ARG B 1 288 ? 21.01500 13.62500 132.08500 1.000 27.05061 288 ARG B N 1
ATOM 9644 C CA . ARG B 1 288 ? 20.48200 14.87400 131.49700 1.000 31.60642 288 ARG B CA 1
ATOM 9645 C C . ARG B 1 288 ? 21.60200 15.79900 131.04700 1.000 33.03817 288 ARG B C 1
ATOM 9646 O O . ARG B 1 288 ? 22.76200 15.39800 130.95900 1.000 35.17527 288 ARG B O 1
#

Foldseek 3Di:
DDDDDVVDAPDDPLVVLQVVLVVLDDAQVVFQQLVLVVQLVVDDPLLLVLLLLLLLLLLVLLVCCLPFLLVLLLVPDPRVSLSVSSNSLSVVSVRLSVNSVSVCVNNHDPVVNVVSNVCCVPPVLSCVLSCVLRVLRVQSPDDDDDLLSSLVSLLSLLCSLQFVSQLSLQSLLLQCLVVHSVSVLVSSLSVNVSSLSVNLSSLVVSLVSLVVDDPVSNVVSVVVSVVSLVVVLVSSLVVLCVSCVVPPCSVLSNLRNLVRSQVSCVSNVHHRDDDDDDHDVSSVSSSD/DDDDDVVDDPDDPLVVLQVVLVVLDDALVVFQQLVLVVQLVVDDPLLLVLLLLLLLLLLVLLCCCLPFLLVLLLVQDPRVSLSVSSNSLSVVSVRLNVNSVSVCVNNHDPVVNVVSNVCCVPPPLSCVLSCLLRVLRVQSPDPHDDLLSSLVSLLSLLCSLQFVSQLSLQSLLLQCLVVHSVSVLVSSLSVNVSSLSVNLSSLVVSLVSLVVDDPVSNVVSVVVSVVSLVVNLVSSLVVLCVSPVVPPCSVLSNLRNLVRSQVSCVSNVHHRDDDDDDHDVSSVSSSD

B-factor: mean 17.98, std 8.1, range [5.7, 64.84]

Nearest PDB structures (foldseek):
  6tqv-assembly1_B  TM=1.003E+00  e=3.771E-38  Bacillus anthracis str. Sterne
  6qob-assembly1_B  TM=1.003E+00  e=4.722E-38  Bacillus anthracis
  6tqz-assembly1_B  TM=1.002E+00  e=2.725E-37  Bacillus anthracis
  6tqx-assembly1_A  TM=1.002E+00  e=3.733E-37  Bacillus anthracis
  6tqz-assembly1_A  TM=1.002E+00  e=5.113E-37  Bacillus anthracis